Protein 6C3C (pdb70)

Organism: Streptantibioticus cattleyicolor (strain ATCC 35852 / DSM 46488 / JCM 4925 / NBRC 14057 / NRRL 8057) (NCBI:txid1003195)

InterPro domains:
  IPR004839 Aminotransferase, class I/classII, large domain [PF00155] (43-345)
  IPR015421 Pyridoxal phosphate-dependent transferase, major domain [G3DSA:3.40.640.10] (12-252)
  IPR015422 Pyridoxal phosphate-dependent transferase, small domain [G3DSA:3.90.1150.10] (253-366)
  IPR015424 Pyridoxal phosphate-dependent transferase [SSF53383] (86-365)

Radius of gyration: 26.52 Å; Cα contacts (8 Å, |Δi|>4): 1498; chains: 2; bounding box: 81×56×55 Å

Foldseek 3Di:
DFAPQADQFFDADDDPVLVVLVVCLVVLVVVLVPDDQVVLVLLLVVLVCVQLVQVLCVVVVQKDKDLFLVLLLVLVLVVCVVVVWAEAEEFQAQCVSVVSSVVSVHHYHYDYPVCQVDLVNVQVVCVVPPPIQEYEEEACGPPFSAHSLVVPCRSVLSVLVNNLVVVHEYEYECAFLLLQFPPPRRRDHNVVVSCQVSQGWYKYKYWDRSQDNPVSSIMMMIDTHPVCSVVSVVSSVVVDVHRRSSSSSSVSSVSVVCSVVVSCVRLVQLVLLVVLLCVLCPVFQWAWNDHPTSGQKTKTFGRDPDQWQVNLQVLLVVVNYHWAFQLSRRVVDSVVRRGMIMTGRSHHSVSSNVSSVSSSVSRVD/DFFDQADQFFDADDDPVLVVLVVCLVVLVVCLVPDDQVVLVLLLVVLVCVQLVQVVCVVVVLKDKDLFLVLLLVLVLVVCVVVVWAEAEEFQAQCVSVVSSVVSVHHYHYDYPVCLVDLVRVQVSCVVRVPIQEYEYEACGPPFSAHSLVVPCRSVLSVLVNCLVPNHEYEYEDAQLLLQFPPPRRRDHNVVVSCQVSQGWYKYKYWDRSQDNPVSSIMMMIDTHPVCSVVSVVSSCVVDVHRRSSSSSSSSSVSVVCSVVVSCVRLVQLVLLVVLLCVLCVPFQWAWNDHPTSGQKTKTFGNDPDQWLVNLQVLLVVVNYHWAQQLSRRNVGSVVRRGMIMTGRSHHSVSSNVSSVSSSVSRVVD

Sequence (731 aa):
MKYNLADAHTHQRQSASQQSIVSRLPQLWYEAEEGLQATYEKRFTEAFFQLHRQPTALVKNKTMMLSYAASISTMVAGMFLKKERLAVTLIEPCFDNLYDVLANMMDVPLYPIDESVFYDVDRIYPELERRVRTDALFLVDPNNPTGFSLLRHGRKGFEEVVRFCKKDHDKLLLIDFCCFASFTLFEPELARFDMYELLENSGVRYLAIEDTGKTWPVQDAKCALITASDDIWETVYNLHTSVLLNVSPFVLNMLTQYVRDSAADRLASVREVLTRNRECARKTLDGSILEYQEPVVKVSVAWFRVDHPELTATDVHRLLSADGVYVLPGRYFYWSEPSKGDAYVRMMALAREPEMFADAMALTRQVLDRMKYNLADAHTHQRQSASQQSIVSSRLPQLWYEAEEGLQATYEKRFTEAFFQLHRQPTALVKNKTMMLSYAASISTMVAGMFLKKERLAVTLIEPCFDNLYDVLANMMDVPLYPIDESVFYDVDRIYPELERRVRTDALFLVDPNNPTGFSLLRHGRKGFEEVVRFCKDHDKLLLIDFCCFASFTLFEPELARFDMMYELLENSGVRYLAIEDTGKTWPVQDAKCALITASDDIWETVYNLHTTSVLLNVSPFVLNMMLTQYVRDSAADRLASVREVLTRNRECARKTLDGSILEYQEPVVKVSVAWFRVDHPELTATDVHRLLSADGVYVLPGRYFYWSEPSKGDAYVRMMALAREPEMFADAMALTRQVLDRH

Solvent-accessible surface area: 26906 Å² total; per-residue (Å²): 124,77,34,59,0,20,30,6,20,10,93,8,122,18,30,90,57,4,86,54,3,1,69,76,0,16,94,4,0,75,84,4,26,124,33,133,51,66,40,17,54,89,119,0,17,68,10,0,1,120,11,2,100,0,80,28,2,48,126,77,122,21,24,25,19,0,20,4,18,35,0,0,4,0,0,0,0,1,5,0,51,81,81,225,14,21,0,3,0,5,16,5,0,46,27,68,5,66,49,3,0,24,27,13,50,5,67,28,116,63,5,61,7,57,10,5,99,70,27,99,106,0,26,57,28,0,73,66,143,3,174,11,76,0,0,0,5,10,6,0,2,13,1,19,0,14,0,3,10,125,34,38,103,95,0,2,62,24,0,3,109,2,0,94,84,71,123,25,0,0,0,2,6,5,16,7,2,3,7,0,5,64,30,139,90,30,46,11,32,15,1,1,75,20,1,39,119,30,47,2,67,2,1,0,0,1,10,0,1,36,2,0,6,0,16,13,5,20,0,0,0,2,2,4,8,83,104,8,97,116,64,1,95,81,6,7,54,7,0,14,115,16,4,2,14,2,9,0,8,1,0,3,20,1,1,124,24,0,51,91,50,136,2,22,25,4,89,111,31,4,58,141,1,12,72,33,0,104,70,37,3,105,77,16,30,1,71,45,51,154,24,35,0,111,0,0,3,4,13,0,81,10,79,71,130,101,34,45,0,74,34,0,58,126,33,0,24,88,80,12,0,94,1,42,6,0,111,89,4,27,19,50,99,48,85,58,0,50,40,48,0,9,0,0,0,1,4,42,16,121,55,0,42,77,0,0,63,40,0,62,64,15,8,94,166,192,77,25,62,0,19,29,5,20,8,79,9,79,14,30,85,58,4,81,65,8,1,71,91,1,28,88,2,0,74,66,3,33,105,34,134,48,65,39,17,54,62,122,0,17,72,9,0,1,115,10,2,100,0,79,27,2,48,124,76,122,22,23,26,18,0,19,4,20,35,0,0,5,0,0,0,0,1,5,0,43,78,81,212,27,24,0,2,0,6,5,4,0,46,24,71,4,69,47,3,0,25,27,11,62,6,61,26,121,59,5,56,8,54,12,5,100,77,26,97,120,0,29,48,33,0,93,158,98,5,188,17,74,0,0,0,6,10,6,1,2,13,1,19,0,13,0,3,9,119,35,39,104,92,0,4,63,25,0,4,112,2,1,107,85,62,126,29,5,0,1,4,5,5,17,4,2,2,8,0,4,50,30,140,88,30,44,7,31,15,5,1,74,24,4,40,121,24,50,3,87,3,1,1,2,1,9,0,0,32,1,0,5,0,16,11,5,20,0,0,0,1,2,4,8,84,91,6,97,114,64,2,99,81,6,7,55,5,1,14,108,15,5,3,14,1,10,0,7,0,0,4,26,1,1,118,23,0,52,90,51,136,2,22,26,4,86,114,31,3,57,145,1,15,63,33,0,90,141,35,2,111,76,18,28,1,67,46,52,152,24,34,0,110,0,0,3,4,12,0,83,11,78,59,120,133,35,46,0,60,32,0,55,128,33,0,22,88,55,12,0,93,1,39,9,0,90,110,3,20,15,48,81,55,73,100,0,28,41,49,0,8,0,0,0,0,5,55,18,108,53,0,43,81,0,0,66,50,0,60,45,2,10,101,146,102

Nearest PDB structures (foldseek):
  6c3b-assembly1_A  TM=1.002E+00  e=1.508E-70  Streptantibioticus cattleyicolor NRRL 8057 = DSM 46488
  7rgb-assembly2_D  TM=9.546E-01  e=8.356E-31  Pseudoalteromonas luteoviolacea
  7rgb-assembly2_C  TM=9.520E-01  e=1.370E-30  Pseudoalteromonas luteoviolacea
  6f93-assembly1_A  TM=6.368E-01  e=1.838E-08  Helicobacter pylori 26695
  4j5u-assembly1_B  TM=6.451E-01  e=2.433E-07  Rickettsia rickettsii str. 'Sheila Smith'

B-factor: mean 18.33, std 9.1, range [6.4, 65.45]

Secondary structure (DSSP, 8-state):
--EE-SS-S------HHHHHHHHTHHHHHHHHHHS-HHHHHHHHHHHHHHHTT-HHHHHH---EEES-HHHHHHHHHHHHHHTT--EEEEES--HHHHHHHHHTT--EEEEEGGGGSSGGGHHHHHHHH--SSEEEEESS-TTT---GGGGTTHHHHHHHHHHHHTT-EEEEE-TTGGGGTT-TTT----HHHHHHHHT-EEEEEEESTTTS-STT---EEEEE-TTTHHHHHHHHHHH-S---HHHHHHHHHHHHHHHHTTTHHHHHHHHHHHHHHHHHHTTSSEEE---SS--SEEEEEE--SS--HHHHHHHHHHTTEE-EEGGGT-TT-GGGGGGEEEEE--S-HHHHHHHHHHHHHHHT-/--EE-SS-S------HHHHHHHHTHHHHHHHHHHS-HHHHHHHHHHHHHHHTT-HHHHHH---EEES-HHHHHHHHHHHHHHHT--EEEEES--HHHHHHHHHTT--EEEEEGGGGSSGGGHHHHHHHH--SSEEEEESS-TTT---GGGGTTHHHHHHHHHHHHTT-EEEEE-TTGGGGTT-TTT----HHHHHHHHT--EEEEEESTTTS-STT---EEEEE-TTTHHHHHHHHHHH-S---HHHHHHHHHHHHHHHHTTTHHHHHHHHHHHHHHHHHHTTSSEEE---SS--SEEEEEE--SS--HHHHHHHHHHTTEE-EEGGGT-TT-GGGGGGEEEEE--S-HHHHHHHHHHHHHHHTT-

Structure (mmCIF, N/CA/C/O backbone):
data_6C3C
#
_entry.id   6C3C
#
_cell.length_a   79.150
_cell.length_b   112.610
_cell.length_c   101.610
_cell.angle_alpha   90.000
_cell.angle_beta   95.980
_cell.angle_gamma   90.000
#
_symmetry.space_group_name_H-M   'C 1 2 1'
#
loop_
_entity.id
_entity.type
_entity.pdbx_description
1 polym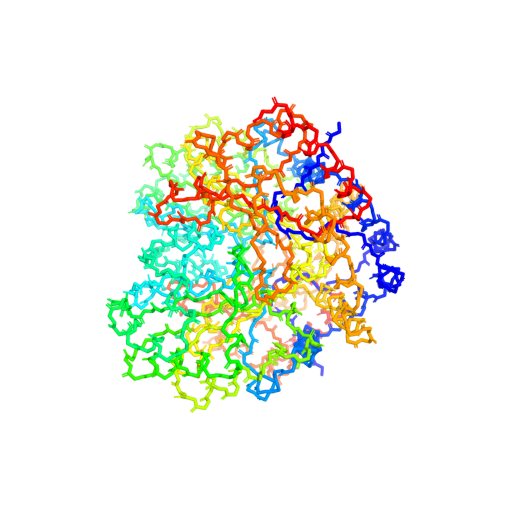er 'Uncharacterized protein'
2 non-polymer 1,2-ETHANEDIOL
3 non-polymer DI(HYDROXYETHYL)ETHER
4 non-polymer '(2E)-5-carbamimidamido-2-{[(Z)-{3-hydroxy-2-methyl-5-[(phosphonooxy)methyl]pyridin-4(1H)-ylidene}methyl]imino}pentanoic acid'
5 water water
#
loop_
_atom_site.group_PDB
_atom_site.id
_atom_site.type_symbol
_atom_site.label_atom_id
_atom_site.label_alt_id
_atom_site.label_comp_id
_atom_site.label_asym_id
_atom_site.label_entity_id
_a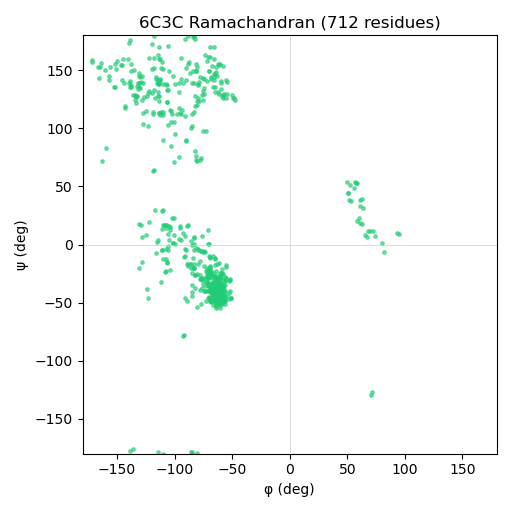tom_site.label_seq_id
_atom_site.pdbx_PDB_ins_code
_atom_site.Cartn_x
_atom_site.Cartn_y
_atom_site.Cartn_z
_atom_site.occupancy
_atom_site.B_iso_or_equiv
_atom_site.auth_seq_id
_atom_site.auth_comp_id
_atom_site.auth_asym_id
_atom_site.auth_atom_id
_atom_site.pdbx_PDB_model_num
ATOM 1 N N . MET A 1 46 ? -18.911 28.157 1.080 1.00 50.71 26 MET A N 1
ATOM 2 C CA . MET A 1 46 ? -18.571 29.500 1.537 1.00 47.60 26 MET A CA 1
ATOM 3 C C . MET A 1 46 ? -19.275 29.816 2.853 1.00 48.62 26 MET A C 1
ATOM 4 O O . MET A 1 46 ? -20.479 29.591 2.992 1.00 46.02 26 MET A O 1
ATOM 6 N N . LYS A 1 47 ? -18.519 30.327 3.820 1.00 43.41 27 LYS A N 1
ATOM 7 C CA . LYS A 1 47 ? -19.059 30.691 5.120 1.00 35.01 27 LYS A CA 1
ATOM 8 C C . LYS A 1 47 ? -19.182 32.205 5.231 1.00 31.58 27 LYS A C 1
ATOM 9 O O . LYS A 1 47 ? -18.406 32.959 4.637 1.00 33.21 27 LYS A O 1
ATOM 11 N N . TYR A 1 48 ? -20.176 32.646 5.996 1.00 30.42 28 TYR A N 1
ATOM 12 C CA . TYR A 1 48 ? -20.451 34.069 6.178 1.00 25.70 28 TYR A CA 1
ATOM 13 C C . TYR A 1 48 ? -20.498 34.343 7.676 1.00 18.29 28 TYR A C 1
ATOM 14 O O . TYR A 1 48 ? -21.478 33.997 8.343 1.00 24.13 28 TYR A O 1
ATOM 23 N N . ASN A 1 49 ? -19.429 34.941 8.201 1.00 24.05 29 ASN A N 1
ATOM 24 C CA . ASN A 1 49 ? -19.336 35.267 9.622 1.00 19.35 29 ASN A CA 1
ATOM 25 C C . ASN A 1 49 ? -19.998 36.626 9.829 1.00 16.72 29 ASN A C 1
ATOM 26 O O . ASN A 1 49 ? -19.418 37.667 9.527 1.00 19.10 29 ASN A O 1
ATOM 31 N N . LEU A 1 50 ? -21.240 36.607 10.304 1.00 15.93 30 LEU A N 1
ATOM 32 C CA . LEU A 1 50 ? -21.928 37.811 10.751 1.00 18.96 30 LEU A CA 1
ATOM 33 C C . LEU A 1 50 ? -22.095 37.806 12.263 1.00 19.80 30 LEU A C 1
ATOM 34 O O . LEU A 1 50 ? -23.056 38.369 12.791 1.00 17.33 30 LEU A O 1
ATOM 39 N N . ALA A 1 51 ? -21.166 37.160 12.964 1.00 16.79 31 ALA A N 1
ATOM 40 C CA . ALA A 1 51 ? -21.290 36.954 14.398 1.00 15.95 31 ALA A CA 1
ATOM 41 C C . ALA A 1 51 ? -20.597 38.070 15.169 1.00 17.72 31 ALA A C 1
ATOM 42 O O . ALA A 1 51 ? -21.263 38.985 15.660 1.00 16.81 31 ALA A O 1
ATOM 44 N N . ASP A 1 52 ? -19.274 38.027 15.278 1.00 17.85 32 ASP A N 1
ATOM 45 C CA . ASP A 1 52 ? -18.598 39.025 16.097 1.00 17.17 32 ASP A CA 1
ATOM 46 C C . ASP A 1 52 ? -18.648 40.400 15.439 1.00 15.92 32 ASP A C 1
ATOM 47 O O . ASP A 1 52 ? -18.673 40.537 14.212 1.00 17.05 32 ASP A O 1
ATOM 52 N N . ALA A 1 53 ? -18.669 41.433 16.274 1.00 14.98 33 ALA A N 1
ATOM 53 C CA . ALA A 1 53 ? -18.825 42.793 15.788 1.00 13.75 33 ALA A CA 1
ATOM 54 C C . ALA A 1 53 ? -17.521 43.425 15.325 1.00 15.95 33 ALA A C 1
ATOM 55 O O . ALA A 1 53 ? -17.516 44.615 14.987 1.00 16.28 33 ALA A O 1
ATOM 57 N N . HIS A 1 54 ? -16.423 42.676 15.300 1.00 15.84 34 HIS A N 1
ATOM 58 C CA . HIS A 1 54 ? -15.147 43.255 14.917 1.00 18.05 34 HIS A CA 1
ATOM 59 C C . HIS A 1 54 ? -15.210 43.768 13.482 1.00 15.24 34 HIS A C 1
ATOM 60 O O . HIS A 1 54 ? -16.003 43.302 12.661 1.00 15.91 34 HIS A O 1
ATOM 67 N N . THR A 1 55 ? -14.355 44.736 13.181 1.00 14.24 35 THR A N 1
ATOM 68 C CA . THR A 1 55 ? -14.341 45.332 11.854 1.00 14.59 35 THR A CA 1
ATOM 69 C C . THR A 1 55 ? -13.608 44.411 10.883 1.00 16.98 35 THR A C 1
ATOM 70 O O . THR A 1 55 ? -12.443 44.061 11.104 1.00 17.58 35 THR A O 1
ATOM 74 N N . HIS A 1 56 ? -14.289 44.033 9.798 1.00 15.44 36 HIS A N 1
ATOM 75 C CA . HIS A 1 56 ? -13.690 43.205 8.761 1.00 13.50 36 HIS A CA 1
ATOM 76 C C . HIS A 1 56 ? -13.860 43.789 7.366 1.00 17.90 36 HIS A C 1
ATOM 77 O O . HIS A 1 56 ? -13.502 43.124 6.385 1.00 18.65 36 HIS A O 1
ATOM 84 N N . GLN A 1 57 ? -14.395 44.999 7.248 1.00 17.53 37 GLN A N 1
ATOM 85 C CA . GLN A 1 57 ? -14.430 45.677 5.959 1.00 16.28 37 GLN A CA 1
ATOM 86 C C . GLN A 1 57 ? -13.018 46.084 5.537 1.00 18.23 37 GLN A C 1
ATOM 87 O O . GLN A 1 57 ? -12.088 46.130 6.347 1.00 18.06 37 GLN A O 1
ATOM 93 N N . ARG A 1 58 ? -12.854 46.357 4.243 1.00 16.44 38 ARG A N 1
ATOM 94 C CA . ARG A 1 58 ? -11.556 46.748 3.713 1.00 17.45 38 ARG A CA 1
ATOM 95 C C . ARG A 1 58 ? -11.301 48.236 3.942 1.00 16.17 38 ARG A C 1
ATOM 96 O O . ARG A 1 58 ? -12.144 48.970 4.464 1.00 17.11 38 ARG A O 1
ATOM 104 N N . GLN A 1 59 ? -10.112 48.680 3.550 1.00 14.42 39 GLN A N 1
ATOM 105 C CA . GLN A 1 59 ? -9.711 50.069 3.696 1.00 13.79 39 GLN A CA 1
ATOM 106 C C . GLN A 1 59 ? -10.334 50.944 2.619 1.00 15.60 39 GLN A C 1
ATOM 107 O O . GLN A 1 59 ? -10.483 50.526 1.468 1.00 17.68 39 GLN A O 1
ATOM 113 N N . SER A 1 60 ? -10.688 52.168 3.001 1.00 14.83 40 SER A N 1
ATOM 114 C CA . SER A 1 60 ? -11.016 53.204 2.034 1.00 16.42 40 SER A CA 1
ATOM 115 C C . SER A 1 60 ? -9.753 53.622 1.279 1.00 16.55 40 SER A C 1
ATOM 116 O O . SER A 1 60 ? -8.635 53.257 1.647 1.00 16.13 40 SER A O 1
ATOM 119 N N . ALA A 1 61 ? -9.931 54.416 0.213 1.00 16.61 41 ALA A N 1
ATOM 120 C CA . ALA A 1 61 ? -8.780 54.886 -0.560 1.00 16.85 41 ALA A CA 1
ATOM 121 C C . ALA A 1 61 ? -7.804 55.673 0.308 1.00 19.06 41 ALA A C 1
ATOM 122 O O . ALA A 1 61 ? -6.585 55.459 0.245 1.00 16.12 41 ALA A O 1
ATOM 124 N N . SER A 1 62 ? -8.317 56.590 1.140 1.00 15.42 42 SER A N 1
ATOM 125 C CA . SER A 1 62 ? -7.405 57.350 1.983 1.00 16.49 42 SER A CA 1
ATOM 126 C C . SER A 1 62 ? -6.829 56.477 3.089 1.00 14.64 42 SER A C 1
ATOM 127 O O . SER A 1 62 ? -5.698 56.706 3.522 1.00 15.82 42 SER A O 1
ATOM 130 N N . GLN A 1 63 ? -7.557 55.444 3.521 1.00 14.65 43 GLN A N 1
ATOM 131 C CA . GLN A 1 63 ? -6.981 54.543 4.517 1.00 12.67 43 GLN A CA 1
ATOM 132 C C . GLN A 1 63 ? -5.875 53.684 3.915 1.00 12.83 43 GLN A C 1
ATOM 133 O O . GLN A 1 63 ? -4.899 53.356 4.601 1.00 14.98 43 GLN A O 1
ATOM 139 N N . GLN A 1 64 ? -6.003 53.312 2.637 1.00 13.59 44 GLN A N 1
ATOM 140 C CA . GLN A 1 64 ? -4.901 52.620 1.968 1.00 14.51 44 GLN A CA 1
ATOM 141 C C . GLN A 1 64 ? -3.644 53.487 1.934 1.00 12.30 44 GLN A C 1
ATOM 142 O O . GLN A 1 64 ? -2.518 52.960 1.920 1.00 13.00 44 GLN A O 1
ATOM 148 N N . SER A 1 65 ? -3.806 54.812 1.960 1.00 13.77 45 SER A N 1
ATOM 149 C CA . SER A 1 65 ? -2.648 55.687 2.084 1.00 14.07 45 SER A CA 1
ATOM 150 C C . SER A 1 65 ? -1.992 55.558 3.457 1.00 15.96 45 SER A C 1
ATOM 151 O O . SER A 1 65 ? -0.762 55.632 3.569 1.00 15.80 45 SER A O 1
ATOM 154 N N . ILE A 1 66 ? -2.790 55.388 4.517 1.00 12.78 46 ILE A N 1
ATOM 155 C CA . ILE A 1 66 ? -2.210 55.129 5.832 1.00 14.03 46 ILE A CA 1
ATOM 156 C C . ILE A 1 66 ? -1.400 53.843 5.803 1.00 12.25 46 ILE A C 1
ATOM 157 O O . ILE A 1 66 ? -0.257 53.799 6.275 1.00 13.99 46 ILE A O 1
ATOM 162 N N . VAL A 1 67 ? -1.991 52.777 5.254 1.00 12.80 47 VAL A N 1
ATOM 163 C CA . VAL A 1 67 ? -1.300 51.493 5.163 1.00 13.96 47 VAL A CA 1
ATOM 164 C C . VAL A 1 67 ? 0.039 51.668 4.462 1.00 15.18 47 VAL A C 1
ATOM 165 O O . VAL A 1 67 ? 1.072 51.155 4.916 1.00 13.29 47 VAL A O 1
ATOM 169 N N . SER A 1 68 ? 0.052 52.435 3.367 1.00 13.54 48 SER A N 1
ATOM 170 C CA . SER A 1 68 ? 1.295 52.644 2.629 1.00 14.58 48 SER A CA 1
ATOM 171 C C . SER A 1 68 ? 2.389 53.310 3.451 1.00 15.05 48 SER A C 1
ATOM 172 O O . SER A 1 68 ? 3.567 53.147 3.121 1.00 16.84 48 SER A O 1
ATOM 175 N N . ARG A 1 69 ? 2.058 54.065 4.503 1.00 14.09 49 ARG A N 1
ATOM 176 C CA . ARG A 1 69 ? 3.116 54.710 5.266 1.00 14.82 49 ARG A CA 1
ATOM 177 C C . ARG A 1 69 ? 3.373 54.023 6.603 1.00 11.10 49 ARG A C 1
ATOM 178 O O . ARG A 1 69 ? 4.058 54.589 7.456 1.00 13.47 49 ARG A O 1
ATOM 186 N N . LEU A 1 70 ? 2.880 52.802 6.772 1.00 12.24 50 LEU A N 1
ATOM 187 C CA . LEU A 1 70 ? 3.204 52.037 7.976 1.00 12.59 50 LEU A CA 1
ATOM 188 C C . LEU A 1 70 ? 4.703 51.960 8.255 1.00 12.73 50 LEU A C 1
ATOM 189 O O . LEU A 1 70 ? 5.084 52.088 9.428 1.00 14.44 50 LEU A O 1
ATOM 194 N N . PRO A 1 71 ? 5.595 51.786 7.266 1.00 12.07 51 PRO A N 1
ATOM 195 C CA . PRO A 1 71 ? 7.031 51.808 7.594 1.00 12.17 51 PRO A CA 1
ATOM 196 C C . PRO A 1 71 ? 7.492 53.110 8.211 1.00 12.51 51 PRO A C 1
ATOM 197 O O . PRO A 1 71 ? 8.257 53.084 9.183 1.00 14.43 51 PRO A O 1
ATOM 201 N N . GLN A 1 72 ? 7.057 54.260 7.674 1.00 12.80 52 GLN A N 1
ATOM 202 C CA . GLN A 1 72 ? 7.414 55.546 8.266 1.00 15.20 52 GLN A CA 1
ATOM 203 C C . GLN A 1 72 ? 6.775 55.718 9.635 1.00 10.95 52 GLN A C 1
ATOM 204 O O . GLN A 1 72 ? 7.393 56.284 10.542 1.00 16.19 52 GLN A O 1
ATOM 210 N N . LEU A 1 73 ? 5.536 55.246 9.801 1.00 12.38 53 LEU A N 1
ATOM 211 C CA . LEU A 1 73 ? 4.894 55.331 11.109 1.00 13.09 53 LEU A CA 1
ATOM 212 C C . LEU A 1 73 ? 5.677 54.529 12.145 1.00 12.77 53 LEU A C 1
ATOM 213 O O . LEU A 1 73 ? 5.797 54.945 13.306 1.00 13.27 53 LEU A O 1
ATOM 218 N N . TRP A 1 74 ? 6.243 53.397 11.721 1.00 11.86 54 TRP A N 1
ATOM 219 C CA . TRP A 1 74 ? 7.106 52.596 12.582 1.00 11.47 54 TRP A CA 1
ATOM 220 C C . TRP A 1 74 ? 8.368 53.358 12.962 1.00 13.60 54 TRP A C 1
ATOM 221 O O . TRP A 1 74 ? 8.700 53.499 14.145 1.00 13.31 54 TRP A O 1
ATOM 232 N N . TYR A 1 75 ? 9.102 53.849 11.961 1.00 11.70 55 TYR A N 1
ATOM 233 C CA . TYR A 1 75 ? 10.378 54.481 12.260 1.00 13.31 55 TYR A CA 1
ATOM 234 C C . TYR A 1 75 ? 10.195 55.780 13.031 1.00 13.85 55 TYR A C 1
ATOM 235 O O . TYR A 1 75 ? 11.036 56.120 13.872 1.00 15.71 55 TYR A O 1
ATOM 244 N N . GLU A 1 76 ? 9.099 56.508 12.775 1.00 14.59 56 GLU A N 1
ATOM 245 C CA . GLU A 1 76 ? 8.787 57.706 13.554 1.00 14.96 56 GLU A CA 1
ATOM 246 C C . GLU A 1 76 ? 8.618 57.374 15.029 1.00 12.58 56 GLU A C 1
ATOM 247 O O . GLU A 1 76 ? 9.166 58.061 15.898 1.00 16.45 56 GLU A O 1
ATOM 253 N N . ALA A 1 77 ? 7.831 56.331 15.324 1.00 14.98 57 ALA A N 1
ATOM 254 C CA . ALA A 1 77 ? 7.590 55.941 16.707 1.00 13.69 57 ALA A CA 1
ATOM 255 C C . ALA A 1 77 ? 8.869 55.473 17.383 1.00 13.52 57 ALA A C 1
ATOM 256 O O . ALA A 1 77 ? 9.027 55.642 18.595 1.00 14.58 57 ALA A O 1
ATOM 258 N N . GLU A 1 78 ? 9.799 54.904 16.614 1.00 12.12 58 GLU A N 1
ATOM 259 C CA . GLU A 1 78 ? 11.088 54.496 17.165 1.00 16.84 58 GLU A CA 1
ATOM 260 C C . GLU A 1 78 ? 11.901 55.691 17.633 1.00 17.87 58 GLU A C 1
ATOM 261 O O . GLU A 1 78 ? 12.551 55.639 18.684 1.00 20.15 58 GLU A O 1
ATOM 267 N N . GLU A 1 79 ? 11.919 56.760 16.837 1.00 17.98 59 GLU A N 1
ATOM 268 C CA . GLU A 1 79 ? 12.750 57.917 17.142 1.00 21.92 59 GLU A CA 1
ATOM 269 C C . GLU A 1 79 ? 12.107 58.853 18.154 1.00 22.32 59 GLU A C 1
ATOM 270 O O . GLU A 1 79 ? 12.820 59.575 18.857 1.00 29.48 59 GLU A O 1
ATOM 276 N N . GLY A 1 80 ? 10.775 58.876 18.237 1.00 18.16 60 GLY A N 1
ATOM 277 C CA . GLY A 1 80 ? 10.084 59.818 19.090 1.00 20.09 60 GLY A CA 1
ATOM 278 C C . GLY A 1 80 ? 9.842 59.271 20.486 1.00 18.41 60 GLY A C 1
ATOM 279 O O . GLY A 1 80 ? 10.165 58.127 20.807 1.00 20.60 60 GLY A O 1
ATOM 280 N N . LEU A 1 81 ? 9.260 60.126 21.324 1.00 20.60 61 LEU A N 1
ATOM 281 C CA . LEU A 1 81 ? 8.999 59.789 22.719 1.00 17.84 61 LEU A CA 1
ATOM 282 C C . LEU A 1 81 ? 7.624 59.154 22.867 1.00 15.26 61 LEU A C 1
ATOM 283 O O . LEU A 1 81 ? 6.661 59.566 22.215 1.00 16.90 61 LEU A O 1
ATOM 288 N N . GLN A 1 82 ? 7.546 58.151 23.744 1.00 13.69 62 GLN A N 1
ATOM 289 C CA . GLN A 1 82 ? 6.274 57.493 24.019 1.00 13.70 62 GLN A CA 1
ATOM 290 C C . GLN A 1 82 ? 5.197 58.512 24.358 1.00 14.38 62 GLN A C 1
ATOM 291 O O . GLN A 1 82 ? 4.074 58.448 23.843 1.00 12.40 62 GLN A O 1
ATOM 297 N N . ALA A 1 83 ? 5.531 59.466 25.225 1.00 13.10 63 ALA A N 1
ATOM 298 C CA . ALA A 1 83 ? 4.534 60.428 25.680 1.00 12.40 63 ALA A CA 1
ATOM 299 C C . ALA A 1 83 ? 4.000 61.268 24.529 1.00 14.67 63 ALA A C 1
ATOM 300 O O . ALA A 1 83 ? 2.824 61.650 24.536 1.00 15.36 63 ALA A O 1
ATOM 302 N N . THR A 1 84 ? 4.850 61.566 23.541 1.00 15.35 64 THR A N 1
ATOM 303 C CA . THR A 1 84 ? 4.413 62.316 22.366 1.00 14.53 64 THR A CA 1
ATOM 304 C C . THR A 1 84 ? 3.284 61.599 21.638 1.00 13.65 64 THR A C 1
ATOM 305 O O . THR A 1 84 ? 2.271 62.211 21.277 1.00 14.83 64 THR A O 1
ATOM 309 N N . TYR A 1 85 ? 3.444 60.297 21.408 1.00 12.29 65 TYR A N 1
ATOM 310 C CA . TYR A 1 85 ? 2.421 59.555 20.684 1.00 11.15 65 TYR A CA 1
ATOM 311 C C . TYR A 1 85 ? 1.175 59.354 21.531 1.00 11.66 65 TYR A C 1
ATOM 312 O O . TYR A 1 85 ? 0.065 59.334 20.990 1.00 12.87 65 TYR A O 1
ATOM 321 N N . GLU A 1 86 ? 1.328 59.227 22.852 1.00 11.01 66 GLU A N 1
ATOM 322 C CA . GLU A 1 86 ? 0.148 59.169 23.709 1.00 11.16 66 GLU A CA 1
ATOM 323 C C . GLU A 1 86 ? -0.640 60.467 23.618 1.00 11.85 66 GLU A C 1
ATOM 324 O O . GLU A 1 86 ? -1.869 60.455 23.472 1.00 12.66 66 GLU A O 1
ATOM 330 N N . LYS A 1 87 ? 0.063 61.598 23.690 1.00 11.82 67 LYS A N 1
ATOM 331 C CA . LYS A 1 87 ? -0.590 62.901 23.651 1.00 13.10 67 LYS A CA 1
ATOM 332 C C . LYS A 1 87 ? -1.259 63.143 22.303 1.00 13.10 67 LYS A C 1
ATOM 333 O O . LYS A 1 87 ? -2.424 63.557 22.242 1.00 13.75 67 LYS A O 1
ATOM 337 N N . ARG A 1 88 ? -0.539 62.890 21.211 1.00 13.27 68 ARG A N 1
ATOM 338 C CA . ARG A 1 88 ? -1.119 63.138 19.897 1.00 11.94 68 ARG A CA 1
ATOM 339 C C . ARG A 1 88 ? -2.343 62.268 19.656 1.00 11.32 68 ARG A C 1
ATOM 340 O O . ARG A 1 88 ? -3.312 62.714 19.030 1.00 13.59 68 ARG A O 1
ATOM 348 N N . PHE A 1 89 ? -2.313 61.009 20.117 1.00 11.09 69 PHE A N 1
ATOM 349 C CA . PHE A 1 89 ? -3.467 60.142 19.918 1.00 11.69 69 PHE A CA 1
ATOM 350 C C . PHE A 1 89 ? -4.652 60.625 20.749 1.00 11.14 69 PHE A C 1
ATOM 351 O O . PHE A 1 89 ? -5.786 60.709 20.255 1.00 10.42 69 PHE A O 1
ATOM 359 N N . THR A 1 90 ? -4.405 60.896 22.032 1.00 11.74 70 THR A N 1
ATOM 360 C CA . THR A 1 90 ? -5.477 61.307 22.929 1.00 12.06 70 THR A CA 1
ATOM 361 C C . THR A 1 90 ? -6.111 62.609 22.458 1.00 10.44 70 THR A C 1
ATOM 362 O O . THR A 1 90 ? -7.343 62.748 22.466 1.00 10.09 70 THR A O 1
ATOM 366 N N . GLU A 1 91 ? -5.280 63.552 22.003 1.00 12.34 71 GLU A N 1
ATOM 367 C CA . GLU A 1 91 ? -5.779 64.814 21.459 1.00 13.29 71 GLU A CA 1
ATOM 368 C C . GLU A 1 91 ? -6.628 64.584 20.216 1.00 10.29 71 GLU A C 1
ATOM 369 O O . GLU A 1 91 ? -7.738 65.118 20.103 1.00 13.04 71 GLU A O 1
ATOM 375 N N . ALA A 1 92 ? -6.132 63.776 19.271 1.00 10.56 72 ALA A N 1
ATOM 376 C CA . ALA A 1 92 ? -6.900 63.530 18.054 1.00 11.30 72 ALA A CA 1
ATOM 377 C C . ALA A 1 92 ? -8.225 62.862 18.375 1.00 10.81 72 ALA A C 1
ATOM 378 O O . ALA A 1 92 ? -9.272 63.243 17.844 1.00 12.32 72 ALA A O 1
ATOM 380 N N . PHE A 1 93 ? -8.195 61.868 19.264 1.00 10.09 73 PHE A N 1
ATOM 381 C CA . PHE A 1 93 ? -9.396 61.122 19.606 1.00 10.90 73 PHE A CA 1
ATOM 382 C C . PHE A 1 93 ? -10.460 62.024 20.215 1.00 10.55 73 PHE A C 1
ATOM 383 O O . PHE A 1 93 ? -11.627 61.990 19.803 1.00 11.02 73 PHE A O 1
ATOM 391 N N . PHE A 1 94 ? -10.087 62.803 21.228 1.00 9.65 74 PHE A N 1
ATOM 392 C CA . PHE A 1 94 ? -11.105 63.594 21.906 1.00 9.81 74 PHE A CA 1
ATOM 393 C C . PHE A 1 94 ? -11.461 64.862 21.137 1.00 12.58 74 PHE A C 1
ATOM 394 O O . PHE A 1 94 ? -12.518 65.451 21.399 1.00 13.02 74 PHE A O 1
ATOM 402 N N . GLN A 1 95 ? -10.629 65.284 20.184 1.00 12.32 75 GLN A N 1
ATOM 403 C CA . GLN A 1 95 ? -11.051 66.321 19.247 1.00 13.44 75 GLN A CA 1
ATOM 404 C C . GLN A 1 95 ? -12.125 65.793 18.305 1.00 14.25 75 GLN A C 1
ATOM 405 O O . GLN A 1 95 ? -13.158 66.439 18.107 1.00 14.14 75 GLN A O 1
ATOM 411 N N . LEU A 1 96 ? -11.923 64.592 17.750 1.00 10.21 76 LEU A N 1
ATOM 412 C CA . LEU A 1 96 ? -12.931 64.005 16.874 1.00 10.11 76 LEU A CA 1
ATOM 413 C C . LEU A 1 96 ? -14.244 63.786 17.618 1.00 12.61 76 LEU A C 1
ATOM 414 O O . LEU A 1 96 ? -15.329 64.091 17.099 1.00 12.69 76 LEU A O 1
ATOM 419 N N . HIS A 1 97 ? -14.168 63.255 18.838 1.00 11.14 77 HIS A N 1
ATOM 420 C CA . HIS A 1 97 ? -15.357 62.961 19.625 1.00 12.11 77 HIS A CA 1
ATOM 421 C C . HIS A 1 97 ? -15.943 64.187 20.313 1.00 10.97 77 HIS A C 1
ATOM 422 O O . HIS A 1 97 ? -17.013 64.071 20.926 1.00 13.53 77 HIS A O 1
ATOM 429 N N . ARG A 1 98 ? -15.277 65.340 20.199 1.00 11.72 78 ARG A N 1
ATOM 430 C CA . ARG A 1 98 ? -15.739 66.613 20.759 1.00 12.11 78 ARG A CA 1
ATOM 431 C C . ARG A 1 98 ? -15.941 66.522 22.273 1.00 13.25 78 ARG A C 1
ATOM 432 O O . ARG A 1 98 ? -16.985 66.902 22.815 1.00 11.42 78 ARG A O 1
ATOM 436 N N . GLN A 1 99 ? -14.897 66.057 22.965 1.00 11.89 79 GLN A N 1
ATOM 437 C CA . GLN A 1 99 ? -14.869 65.959 24.425 1.00 10.22 79 GLN A CA 1
ATOM 438 C C . GLN A 1 99 ? -13.760 66.841 24.992 1.00 11.04 79 GLN A C 1
ATOM 439 O O . GLN A 1 99 ? -12.798 66.342 25.582 1.00 11.70 79 GLN A O 1
ATOM 445 N N . PRO A 1 100 ? -13.845 68.167 24.820 1.00 11.81 80 PRO A N 1
ATOM 446 C CA . PRO A 1 100 ? -12.694 68.999 25.207 1.00 10.45 80 PRO A CA 1
ATOM 447 C C . PRO A 1 100 ? -12.361 68.945 26.692 1.00 11.39 80 PRO A C 1
ATOM 448 O O . PRO A 1 100 ? -11.190 69.109 27.052 1.00 14.16 80 PRO A O 1
ATOM 452 N N . THR A 1 101 ? -13.343 68.710 27.568 1.00 11.23 81 THR A N 1
ATOM 453 C CA . THR A 1 101 ? -13.049 68.609 28.994 1.00 12.60 81 THR A CA 1
ATOM 454 C C . THR A 1 101 ? -12.066 67.481 29.297 1.00 10.56 81 THR A C 1
ATOM 455 O O . THR A 1 101 ? -11.237 67.605 30.208 1.00 12.36 81 THR A O 1
ATOM 459 N N . ALA A 1 102 ? -12.140 66.377 28.548 1.00 11.05 82 ALA A N 1
ATOM 460 C CA . ALA A 1 102 ? -11.202 65.291 28.790 1.00 11.46 82 ALA A CA 1
ATOM 461 C C . ALA A 1 102 ? -9.775 65.729 28.509 1.00 11.77 82 ALA A C 1
ATOM 462 O O . ALA A 1 102 ? -8.847 65.285 29.196 1.00 12.17 82 ALA A O 1
ATOM 464 N N . LEU A 1 103 ? -9.582 66.630 27.536 1.00 11.04 83 LEU A N 1
ATOM 465 C CA . LEU A 1 103 ? -8.238 67.102 27.226 1.00 13.05 83 LEU A CA 1
ATOM 466 C C . LEU A 1 103 ? -7.747 68.130 28.240 1.00 12.57 83 LEU A C 1
ATOM 467 O O . LEU A 1 103 ? -6.545 68.191 28.510 1.00 15.92 83 LEU A O 1
ATOM 472 N N . VAL A 1 104 ? -8.649 68.904 28.852 1.00 13.42 84 VAL A N 1
ATOM 473 C CA . VAL A 1 104 ? -8.225 69.825 29.903 1.00 13.24 84 VAL A CA 1
ATOM 474 C C . VAL A 1 104 ? -7.768 69.045 31.134 1.00 12.49 84 VAL A C 1
ATOM 475 O O . VAL A 1 104 ? -6.707 69.322 31.708 1.00 14.55 84 VAL A O 1
ATOM 479 N N . LYS A 1 105 ? -8.556 68.044 31.549 1.00 13.82 85 LYS A N 1
ATOM 480 C CA . LYS A 1 105 ? -8.199 67.260 32.730 1.00 13.62 85 LYS A CA 1
ATOM 481 C C . LYS A 1 105 ? -6.933 66.436 32.495 1.00 12.04 85 LYS A C 1
ATOM 482 O O . LYS A 1 105 ? -6.125 66.265 33.416 1.00 14.59 85 LYS A O 1
ATOM 488 N N . ASN A 1 106 ? -6.749 65.931 31.271 1.00 11.98 86 ASN A N 1
ATOM 489 C CA . ASN A 1 106 ? -5.531 65.233 30.841 1.00 13.28 86 ASN A CA 1
ATOM 490 C C . ASN A 1 106 ? -5.129 64.142 31.830 1.00 16.11 86 ASN A C 1
ATOM 491 O O . ASN A 1 106 ? -3.994 64.088 32.308 1.00 14.81 86 ASN A O 1
ATOM 496 N N . LYS A 1 107 ? -6.078 63.247 32.120 1.00 11.92 87 LYS A N 1
ATOM 497 C CA . LYS A 1 107 ? -5.875 62.178 33.094 1.00 11.05 87 LYS A CA 1
ATOM 498 C C . LYS A 1 107 ? -6.298 60.819 32.538 1.00 11.32 87 LYS A C 1
ATOM 499 O O . LYS A 1 107 ? -6.482 59.870 33.306 1.00 11.11 87 LYS A O 1
ATOM 505 N N . THR A 1 108 ? -6.424 60.709 31.221 1.00 9.82 88 THR A N 1
ATOM 506 C CA . THR A 1 108 ? -6.917 59.497 30.569 1.00 9.48 88 THR A CA 1
ATOM 507 C C . THR A 1 108 ? -5.777 58.504 30.362 1.00 11.81 88 THR A C 1
ATOM 508 O O . THR A 1 108 ? -4.669 58.890 29.992 1.00 14.08 88 THR A O 1
ATOM 512 N N . MET A 1 109 ? -6.046 57.220 30.599 1.00 9.33 89 MET A N 1
ATOM 513 C CA A MET A 1 109 ? -5.013 56.209 30.447 0.54 10.44 89 MET A CA 1
ATOM 514 C CA B MET A 1 109 ? -5.040 56.169 30.493 0.46 10.44 89 MET A CA 1
ATOM 515 C C . MET A 1 109 ? -5.371 55.236 29.335 1.00 9.13 89 MET A C 1
ATOM 516 O O . MET A 1 109 ? -6.541 54.940 29.087 1.00 9.59 89 MET A O 1
ATOM 525 N N . LEU A 1 110 ? -4.332 54.760 28.649 1.00 8.65 90 LEU A N 1
ATOM 526 C CA . LEU A 1 110 ? -4.472 53.979 27.426 1.00 9.00 90 LEU A CA 1
ATOM 527 C C . LEU A 1 110 ? -4.131 52.511 27.658 1.00 8.97 90 LEU A C 1
ATOM 528 O O . LEU A 1 110 ? -3.131 52.195 28.316 1.00 8.82 90 LEU A O 1
ATOM 533 N N . SER A 1 111 ? -4.931 51.616 27.064 1.00 8.51 91 SER A N 1
ATOM 534 C CA . SER A 1 111 ? -4.669 50.172 27.166 1.00 6.40 91 SER A CA 1
ATOM 535 C C . SER A 1 111 ? -4.903 49.478 25.829 1.00 8.25 91 SER A C 1
ATOM 536 O O . SER A 1 111 ? -5.355 50.083 24.845 1.00 9.57 91 SER A O 1
ATOM 539 N N . TYR A 1 112 ? -4.599 48.170 25.812 1.00 8.85 92 TYR A N 1
ATOM 540 C CA . TYR A 1 112 ? -4.636 47.396 24.574 1.00 8.34 92 TYR A CA 1
ATOM 541 C C . TYR A 1 112 ? -6.036 47.266 24.004 1.00 8.27 92 TYR A C 1
ATOM 542 O O . TYR A 1 112 ? -6.190 47.067 22.794 1.00 10.69 92 TYR A O 1
ATOM 551 N N . ALA A 1 113 ? -7.062 47.325 24.847 1.00 7.92 93 ALA A N 1
ATOM 552 C CA . ALA A 1 113 ? -8.408 47.021 24.385 1.00 8.48 93 ALA A CA 1
ATOM 553 C C . ALA A 1 113 ? -9.395 47.367 25.484 1.00 7.77 93 ALA A C 1
ATOM 554 O O . ALA A 1 113 ? -9.045 47.430 26.667 1.00 8.82 93 ALA A O 1
ATOM 556 N N . ALA A 1 114 ? -10.653 47.572 25.077 1.00 9.82 94 ALA A N 1
ATOM 557 C CA . ALA A 1 114 ? -11.663 47.987 26.045 1.00 9.05 94 ALA A CA 1
ATOM 558 C C . ALA A 1 114 ? -11.864 46.961 27.147 1.00 9.80 94 ALA A C 1
ATOM 559 O O . ALA A 1 114 ? -12.161 47.334 28.286 1.00 8.59 94 ALA A O 1
ATOM 561 N N . SER A 1 115 ? -11.728 45.676 26.834 1.00 8.10 95 SER A N 1
ATOM 562 C CA . SER A 1 115 ? -11.847 44.665 27.877 1.00 9.70 95 SER A CA 1
ATOM 563 C C . SER A 1 115 ? -10.731 44.787 28.900 1.00 7.94 95 SER A C 1
ATOM 564 O O . SER A 1 115 ? -10.934 44.435 30.065 1.00 8.89 95 SER A O 1
ATOM 567 N N . ILE A 1 116 ? -9.554 45.269 28.497 1.00 8.92 96 ILE A N 1
ATOM 568 C CA . ILE A 1 116 ? -8.479 45.462 29.469 1.00 8.72 96 ILE A CA 1
ATOM 569 C C . ILE A 1 116 ? -8.802 46.630 30.396 1.00 8.44 96 ILE A C 1
ATOM 570 O O . ILE A 1 116 ? -8.650 46.531 31.622 1.00 9.89 96 ILE A O 1
ATOM 575 N N . SER A 1 117 ? -9.246 47.753 29.821 1.00 8.92 97 SER A N 1
ATOM 576 C CA . SER A 1 117 ? -9.776 48.848 30.633 1.00 8.86 97 SER A CA 1
ATOM 577 C C . SER A 1 117 ? -10.860 48.355 31.583 1.00 7.42 97 SER A C 1
ATOM 578 O O . SER A 1 117 ? -10.898 48.759 32.753 1.00 9.41 97 SER A O 1
ATOM 581 N N . THR A 1 118 ? -11.750 47.474 31.097 1.00 8.95 98 THR A N 1
ATOM 582 C CA . THR A 1 118 ? -12.807 46.920 31.943 1.00 8.91 98 THR A CA 1
ATOM 583 C C . THR A 1 118 ? -12.229 46.097 33.089 1.00 9.07 98 THR A C 1
ATOM 584 O O . THR A 1 118 ? -12.754 46.132 34.205 1.00 9.95 98 THR A O 1
ATOM 588 N N . MET A 1 119 ? -11.122 45.383 32.851 1.00 8.22 99 MET A N 1
ATOM 589 C CA . MET A 1 119 ? -10.519 44.601 33.926 1.00 7.59 99 MET A CA 1
ATOM 590 C C . MET A 1 119 ? -9.871 45.495 34.973 1.00 7.44 99 MET A C 1
ATOM 591 O O . MET A 1 119 ? -9.895 45.163 36.164 1.00 9.96 99 MET A O 1
ATOM 596 N N . VAL A 1 120 ? -9.322 46.637 34.562 1.00 7.87 100 VAL A N 1
ATOM 597 C CA . VAL A 1 120 ? -8.858 47.626 35.538 1.00 8.63 100 VAL A CA 1
ATOM 598 C C . VAL A 1 120 ? -10.026 48.110 36.385 1.00 8.07 100 VAL A C 1
ATOM 599 O O . VAL A 1 120 ? -9.936 48.185 37.620 1.00 9.01 100 VAL A O 1
ATOM 603 N N . ALA A 1 121 ? -11.156 48.416 35.735 1.00 7.53 101 ALA A N 1
ATOM 604 C CA . ALA A 1 121 ? -12.357 48.782 36.487 1.00 8.76 101 ALA A CA 1
ATOM 605 C C . ALA A 1 121 ? -12.783 47.653 37.423 1.00 9.12 101 ALA A C 1
ATOM 606 O O . ALA A 1 121 ? -13.163 47.896 38.576 1.00 9.07 101 ALA A O 1
ATOM 608 N N 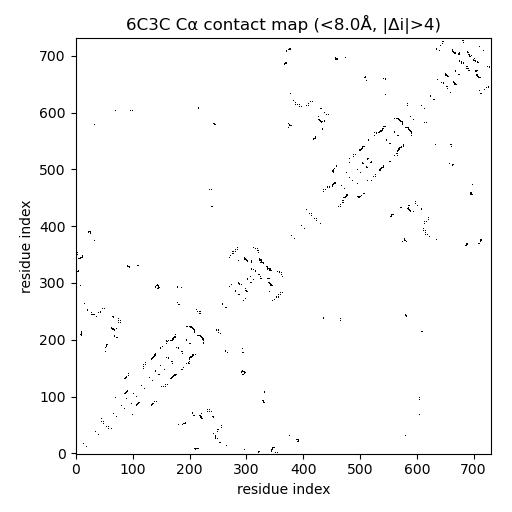. GLY A 1 122 ? -12.682 46.407 36.952 1.00 8.07 102 GLY A N 1
ATOM 609 C CA . GLY A 1 122 ? -12.988 45.260 37.792 1.00 8.40 102 GLY A CA 1
ATOM 610 C C . GLY A 1 122 ? -12.127 45.184 39.040 1.00 8.82 102 GLY A C 1
ATOM 611 O O . GLY A 1 122 ? -12.622 44.870 40.126 1.00 9.52 102 GLY A O 1
ATOM 612 N N . MET A 1 123 ? -10.827 45.474 38.912 1.00 8.44 103 MET A N 1
ATOM 613 C CA . MET A 1 123 ? -9.978 45.488 40.101 1.00 10.59 103 MET A CA 1
ATOM 614 C C . MET A 1 123 ? -10.408 46.571 41.082 1.00 8.39 103 MET A C 1
ATOM 615 O O . MET A 1 123 ? -10.407 46.339 42.297 1.00 9.37 103 MET A O 1
ATOM 620 N N . PHE A 1 124 ? -10.826 47.740 40.575 1.00 7.95 104 PHE A N 1
ATOM 621 C CA . PHE A 1 124 ? -11.315 48.793 41.460 1.00 8.69 104 PHE A CA 1
ATOM 622 C C . PHE A 1 124 ? -12.602 48.366 42.157 1.00 9.20 104 PHE A C 1
ATOM 623 O O . PHE A 1 124 ? -12.750 48.558 43.371 1.00 9.48 104 PHE A O 1
ATOM 631 N N . LEU A 1 125 ? -13.535 47.777 41.405 1.00 7.93 105 LEU A N 1
ATOM 632 C CA . LEU A 1 125 ? -14.787 47.292 41.988 1.00 8.24 105 LEU A CA 1
ATOM 633 C C . LEU A 1 125 ? -14.521 46.293 43.105 1.00 9.77 105 LEU A C 1
ATOM 634 O O . LEU A 1 125 ? -15.110 46.381 44.189 1.00 9.84 105 LEU A O 1
ATOM 639 N N . LYS A 1 126 ? -13.606 45.351 42.874 1.00 9.17 106 LYS A N 1
ATOM 640 C CA . LYS A 1 126 ? -13.318 44.355 43.903 1.00 8.33 106 LYS A CA 1
ATOM 641 C C . LYS A 1 126 ? -12.632 44.983 45.110 1.00 9.66 106 LYS A C 1
ATOM 642 O O . LYS A 1 126 ? -12.968 44.663 46.256 1.00 10.90 106 LYS A O 1
ATOM 648 N N . LYS A 1 127 ? -11.677 45.889 44.881 1.00 10.14 107 LYS A N 1
ATOM 649 C CA . LYS A 1 127 ? -10.993 46.517 46.010 1.00 9.15 107 LYS A CA 1
ATOM 650 C C . LYS A 1 127 ? -11.974 47.246 46.917 1.00 11.30 107 LYS A C 1
ATOM 651 O O . LYS A 1 127 ? -11.801 47.278 48.144 1.00 12.47 107 LYS A O 1
ATOM 657 N N . GLU A 1 128 ? -13.000 47.853 46.330 1.00 9.50 108 GLU A N 1
ATOM 658 C CA . GLU A 1 128 ? -13.955 48.660 47.075 1.00 9.35 108 GLU A CA 1
ATOM 659 C C . GLU A 1 128 ? -15.210 47.896 47.461 1.00 10.16 108 GLU A C 1
ATOM 660 O O . GLU A 1 128 ? -16.135 48.494 48.022 1.00 13.13 108 GLU A O 1
ATOM 666 N N . ARG A 1 129 ? -15.260 46.590 47.181 1.00 10.56 109 ARG A N 1
ATOM 667 C CA . ARG A 1 129 ? -16.382 45.720 47.550 1.00 9.73 109 ARG A CA 1
ATOM 668 C C . ARG A 1 129 ? -17.686 46.176 46.907 1.00 11.42 109 ARG A C 1
ATOM 669 O O . ARG A 1 129 ? -18.759 46.081 47.503 1.00 12.77 109 ARG A O 1
ATOM 677 N N . LEU A 1 130 ? -17.596 46.629 45.662 1.00 8.41 110 LEU A N 1
ATOM 678 C CA . LEU A 1 130 ? -18.742 47.151 44.931 1.00 8.52 110 LEU A CA 1
ATOM 679 C C . LEU A 1 130 ? -19.335 46.055 44.052 1.00 9.52 110 LEU A C 1
ATOM 680 O O . LEU A 1 130 ? -18.605 45.366 43.327 1.00 12.84 110 LEU A O 1
ATOM 685 N N . ALA A 1 131 ? -20.652 45.891 44.126 1.00 9.25 111 ALA A N 1
ATOM 686 C CA . ALA A 1 131 ? -21.396 45.086 43.169 1.00 10.85 111 ALA A CA 1
ATOM 687 C C . ALA A 1 131 ? -21.932 45.988 42.061 1.00 9.16 111 ALA A C 1
ATOM 688 O O . ALA A 1 131 ? -22.050 47.209 42.228 1.00 10.31 111 ALA A O 1
ATOM 690 N N . VAL A 1 132 ? -22.271 45.375 40.926 1.00 8.42 112 VAL A N 1
ATOM 691 C CA . VAL A 1 132 ? -22.610 46.117 39.714 1.00 9.40 112 VAL A CA 1
ATOM 692 C C . VAL A 1 132 ? -24.036 45.791 39.296 1.00 10.95 112 VAL A C 1
ATOM 693 O O . VAL A 1 132 ? -24.411 44.614 39.188 1.00 10.23 112 VAL A O 1
ATOM 697 N N . THR A 1 133 ? -24.820 46.833 39.039 1.00 9.81 113 THR A N 1
ATOM 698 C CA . THR A 1 133 ? -26.044 46.696 38.268 1.00 9.45 113 THR A CA 1
ATOM 699 C C . THR A 1 133 ? -25.697 46.994 36.812 1.00 9.45 113 THR A C 1
ATOM 700 O O . THR A 1 133 ? -25.285 48.116 36.492 1.00 9.94 113 THR A O 1
ATOM 704 N N . LEU A 1 134 ? -25.840 45.988 35.949 1.00 10.55 114 LEU A N 1
ATOM 705 C CA . LEU A 1 134 ? -25.384 46.049 34.565 1.00 10.52 114 LEU A CA 1
ATOM 706 C C . LEU A 1 134 ? -26.561 46.022 33.594 1.00 9.00 114 LEU A C 1
ATOM 707 O O . LEU A 1 134 ? -27.528 45.273 33.785 1.00 11.18 114 LEU A O 1
ATOM 712 N N . ILE A 1 135 ? -26.452 46.858 32.551 1.00 11.38 115 ILE A N 1
ATOM 713 C CA . ILE A 1 135 ? -27.451 46.922 31.493 1.00 9.85 115 ILE A CA 1
ATOM 714 C C . ILE A 1 135 ? -27.695 45.538 30.888 1.00 12.16 115 ILE A C 1
ATOM 715 O O . ILE A 1 135 ? -26.764 44.752 30.678 1.00 12.45 115 ILE A O 1
ATOM 720 N N . GLU A 1 136 ? -28.965 45.242 30.611 1.00 11.15 116 GLU A N 1
ATOM 721 C CA . GLU A 1 136 ? -29.375 44.041 29.888 1.00 11.95 116 GLU A CA 1
ATOM 722 C C . GLU A 1 136 ? -30.466 44.459 28.909 1.00 14.19 116 GLU A C 1
ATOM 723 O O . GLU A 1 136 ? -31.368 45.220 29.285 1.00 14.84 116 GLU A O 1
ATOM 729 N N . PRO A 1 137 ? -30.420 44.000 27.654 1.00 13.32 117 PRO A N 1
ATOM 730 C CA . PRO A 1 137 ? -29.396 43.142 27.064 1.00 12.38 117 PRO A CA 1
ATOM 731 C C . PRO A 1 137 ? -28.090 43.875 26.861 1.00 14.33 117 PRO A C 1
ATOM 732 O O . PRO A 1 137 ? -28.047 45.102 26.853 1.00 15.77 117 PRO A O 1
ATOM 736 N N . CYS A 1 138 ? -27.025 43.102 26.710 1.00 12.54 118 CYS A N 1
ATOM 737 C CA . CYS A 1 138 ? -25.679 43.620 26.558 1.00 12.22 118 CYS A CA 1
ATOM 738 C C . CYS A 1 138 ? -24.827 42.463 26.066 1.00 12.23 118 CYS A C 1
ATOM 739 O O . CYS A 1 138 ? -25.060 41.324 26.474 1.00 15.63 118 CYS A O 1
ATOM 742 N N . PHE A 1 139 ? -23.870 42.748 25.181 1.00 13.98 119 PHE A N 1
ATOM 743 C CA . PHE A 1 139 ? -22.947 41.704 24.739 1.00 15.38 119 PHE A CA 1
ATOM 744 C C . PHE A 1 139 ? -22.382 40.984 25.960 1.00 16.73 119 PHE A C 1
ATOM 745 O O . PHE A 1 139 ? -21.923 41.616 26.913 1.00 12.99 119 PHE A O 1
ATOM 753 N N . ASP A 1 140 ? -22.507 39.655 25.982 1.00 14.77 120 ASP A N 1
ATOM 754 C CA . ASP A 1 140 ? -22.337 38.996 27.273 1.00 14.79 120 ASP A CA 1
ATOM 755 C C . ASP A 1 140 ? -20.881 38.870 27.705 1.00 13.99 120 ASP A C 1
ATOM 756 O O . ASP A 1 140 ? -20.633 38.486 28.849 1.00 13.40 120 ASP A O 1
ATOM 761 N N . ASN A 1 141 ? -19.918 39.238 26.861 1.00 14.88 121 ASN A N 1
ATOM 762 C CA . ASN A 1 141 ? -18.535 39.185 27.315 1.00 14.02 121 ASN A CA 1
ATOM 763 C C . ASN A 1 141 ? -18.278 40.186 28.440 1.00 13.90 121 ASN A C 1
ATOM 764 O O . ASN A 1 141 ? -17.407 39.958 29.289 1.00 14.68 121 ASN A O 1
ATOM 769 N N . LEU A 1 142 ? -19.042 41.282 28.486 1.00 11.77 122 LEU A N 1
ATOM 770 C CA . LEU A 1 142 ? -18.909 42.230 29.589 1.00 12.92 122 LEU A CA 1
ATOM 771 C C . LEU A 1 142 ? -19.321 41.588 30.908 1.00 11.75 122 LEU A C 1
ATOM 772 O O . LEU A 1 142 ? -18.606 41.689 31.912 1.00 12.99 122 LEU A O 1
ATOM 777 N N . TYR A 1 143 ? -20.466 40.903 30.918 1.00 12.11 123 TYR A N 1
ATOM 778 C CA . TYR A 1 143 ? -20.834 40.102 32.077 1.00 10.17 123 TYR A CA 1
ATOM 779 C C . TYR A 1 143 ? -19.768 39.048 32.386 1.00 13.02 123 TYR A C 1
ATOM 780 O O . TYR A 1 143 ? -19.361 38.890 33.541 1.00 13.47 123 TYR A O 1
ATOM 789 N N . ASP A 1 144 ? -19.298 38.327 31.363 1.00 12.08 124 ASP A N 1
ATOM 790 C CA . ASP A 1 144 ? -18.375 37.211 31.585 1.00 13.61 124 ASP A CA 1
ATOM 791 C C . ASP A 1 144 ? -17.088 37.678 32.261 1.00 12.91 124 ASP A C 1
ATOM 792 O O . ASP A 1 144 ? -16.631 37.066 33.232 1.00 12.27 124 ASP A O 1
ATOM 797 N N . VAL A 1 145 ? -16.482 38.755 31.755 1.00 11.54 125 VAL A N 1
ATOM 798 C CA . VAL A 1 145 ? -15.196 39.175 32.308 1.00 11.45 125 VAL A CA 1
ATOM 799 C C . VAL A 1 145 ? -15.375 39.688 33.734 1.00 13.41 125 VAL A C 1
ATOM 800 O O . VAL A 1 145 ? -14.589 39.351 34.625 1.00 12.70 125 VAL A O 1
ATOM 804 N N . LEU A 1 146 ? -16.457 40.430 34.000 1.00 10.63 126 LEU A N 1
ATOM 805 C CA . LEU A 1 146 ? -16.692 40.886 35.366 1.00 10.12 126 LEU A CA 1
ATOM 806 C C . LEU A 1 146 ? -17.035 39.720 36.289 1.00 9.74 126 LEU A C 1
ATOM 807 O O . LEU A 1 146 ? -16.556 39.667 37.430 1.00 11.81 126 LEU A O 1
ATOM 812 N N . ALA A 1 147 ? -17.853 38.773 35.813 1.00 11.24 127 ALA A N 1
ATOM 813 C CA . ALA A 1 147 ? -18.153 37.592 36.621 1.00 11.97 127 ALA A CA 1
ATOM 814 C C . ALA A 1 147 ? -16.891 36.780 36.871 1.00 14.01 127 ALA A C 1
ATOM 815 O O . ALA A 1 147 ? -16.700 36.233 37.963 1.00 14.29 127 ALA A O 1
ATOM 817 N N . ASN A 1 148 ? -16.013 36.700 35.872 1.00 12.12 128 ASN A N 1
ATOM 818 C CA . ASN A 1 148 ? -14.779 35.948 36.054 1.00 13.19 128 ASN A CA 1
ATOM 819 C C . ASN A 1 148 ? -13.844 36.636 37.030 1.00 15.00 128 ASN A C 1
ATOM 820 O O . ASN A 1 148 ? -12.950 35.986 37.586 1.00 14.91 128 ASN A O 1
ATOM 825 N N . MET A 1 149 ? -14.044 37.929 37.271 1.00 14.17 129 MET A N 1
ATOM 826 C CA A MET A 1 149 ? -13.336 38.624 38.331 0.69 13.53 129 MET A CA 1
ATOM 827 C CA B MET A 1 149 ? -13.344 38.650 38.322 0.31 13.54 129 MET A CA 1
ATOM 828 C C . MET A 1 149 ? -14.105 38.621 39.645 1.00 13.44 129 MET A C 1
ATOM 829 O O . MET A 1 149 ? -13.705 39.308 40.587 1.00 14.21 129 MET A O 1
ATOM 838 N N . ASP A 1 150 ? -15.188 37.847 39.723 1.00 14.05 130 ASP A N 1
ATOM 839 C CA . ASP A 1 150 ? -15.990 37.662 40.936 1.00 12.63 130 ASP A CA 1
ATOM 840 C C . ASP A 1 150 ? -16.641 38.964 41.395 1.00 13.00 130 ASP A C 1
ATOM 841 O O . ASP A 1 150 ? -16.859 39.182 42.589 1.00 14.81 130 ASP A O 1
ATOM 846 N N . VAL A 1 151 ? -16.975 39.829 40.443 1.00 12.06 131 VAL A N 1
ATOM 847 C CA . VAL A 1 151 ? -17.825 40.987 40.732 1.00 10.35 131 VAL A CA 1
ATOM 848 C C . VAL A 1 151 ? -19.281 40.533 40.761 1.00 10.09 131 VAL A C 1
ATOM 849 O O . VAL A 1 151 ? -19.764 39.980 39.765 1.00 12.43 131 VAL A O 1
ATOM 853 N N . PRO A 1 152 ? -20.019 40.752 41.850 1.00 11.20 132 PRO A N 1
ATOM 854 C CA . PRO A 1 152 ? -21.460 40.439 41.836 1.00 12.94 132 PRO A CA 1
ATOM 855 C C . PRO A 1 152 ? -22.206 41.328 40.848 1.00 11.86 132 PRO A C 1
ATOM 856 O O . PRO A 1 152 ? -21.997 42.542 40.800 1.00 11.88 132 PRO A O 1
ATOM 860 N N . LEU A 1 153 ? -23.099 40.712 40.073 1.00 13.26 133 LEU A N 1
ATOM 861 C CA . LEU A 1 153 ? -23.725 41.363 38.929 1.00 10.18 133 LEU A CA 1
ATOM 862 C C . LEU A 1 153 ? -25.226 41.130 38.959 1.00 12.86 133 LEU A C 1
ATOM 863 O O . LEU A 1 153 ? -25.684 40.012 39.212 1.00 13.83 133 LEU A O 1
ATOM 868 N N . TYR A 1 154 ? -25.987 42.193 38.690 1.00 12.37 134 TYR A N 1
ATOM 869 C CA . TYR A 1 154 ? -27.450 42.174 38.715 1.00 10.69 134 TYR A CA 1
ATOM 870 C C . TYR A 1 154 ? -27.959 42.962 37.514 1.00 10.52 134 TYR A C 1
ATOM 871 O O . TYR A 1 154 ? -27.424 44.039 37.224 1.00 11.39 134 TYR A O 1
ATOM 880 N N . PRO A 1 155 ? -28.979 42.482 36.808 1.00 11.15 135 PRO A N 1
ATOM 881 C CA . PRO A 1 155 ? -29.397 43.163 35.578 1.00 13.47 135 PRO A CA 1
ATOM 882 C C . PRO A 1 155 ? -30.290 44.364 35.839 1.00 11.89 135 PRO A C 1
ATOM 883 O O . PRO A 1 155 ? -30.989 44.451 36.847 1.00 13.76 135 PRO A O 1
ATOM 887 N N . ILE A 1 156 ? -30.269 45.288 34.883 1.00 11.80 136 ILE A N 1
ATOM 888 C CA . ILE A 1 156 ? -31.303 46.313 34.765 1.00 14.71 136 ILE A CA 1
ATOM 889 C C . ILE A 1 156 ? -31.670 46.409 33.293 1.00 12.32 136 ILE A C 1
ATOM 890 O O . ILE A 1 156 ? -30.789 46.505 32.431 1.00 11.88 136 ILE A O 1
ATOM 895 N N . ASP A 1 157 ? -32.967 46.333 32.999 1.00 13.71 137 ASP A N 1
ATOM 896 C CA . ASP A 1 157 ? -33.391 46.283 31.609 1.00 15.31 137 ASP A CA 1
ATOM 897 C C . ASP A 1 157 ? -33.261 47.644 30.947 1.00 11.18 137 ASP A C 1
ATOM 898 O O . ASP A 1 157 ? -33.531 48.686 31.553 1.00 12.81 137 ASP A O 1
ATOM 903 N N . GLU A 1 158 ? -32.856 47.610 29.678 1.00 11.93 138 GLU A N 1
ATOM 904 C CA . GLU A 1 158 ? -32.717 48.815 28.871 1.00 11.69 138 GLU A CA 1
ATOM 905 C C . GLU A 1 158 ? -33.971 49.684 28.879 1.00 13.00 138 GLU A C 1
ATOM 906 O O . GLU A 1 158 ? -33.871 50.914 28.768 1.00 11.77 138 GLU A O 1
ATOM 912 N N . SER A 1 159 ? -35.155 49.072 29.010 1.00 13.68 139 SER A N 1
ATOM 913 C CA . SER A 1 159 ? -36.390 49.845 28.925 1.00 16.39 139 SER A CA 1
ATOM 914 C C . SER A 1 159 ? -36.509 50.878 30.037 1.00 14.67 139 SER A C 1
ATOM 915 O O . SER A 1 159 ? -37.312 51.811 29.918 1.00 15.14 139 SER A O 1
ATOM 918 N N . VAL A 1 160 ? -35.721 50.747 31.110 1.00 12.63 140 VAL A N 1
ATOM 919 C CA . VAL A 1 160 ? -35.709 51.734 32.184 1.00 14.07 140 VAL A CA 1
ATOM 920 C C . VAL A 1 160 ? -35.329 53.117 31.660 1.00 14.84 140 VAL A C 1
ATOM 921 O O . VAL A 1 160 ? -35.666 54.135 32.276 1.00 14.92 140 VAL A O 1
ATOM 925 N N . PHE A 1 161 ? -34.665 53.182 30.505 1.00 10.77 141 PHE A N 1
ATOM 926 C CA . PHE A 1 161 ? -34.139 54.427 29.969 1.00 11.23 141 PHE A CA 1
ATOM 927 C C . PHE A 1 161 ? -34.959 54.980 28.809 1.00 11.46 141 PHE A C 1
ATOM 928 O O . PHE A 1 161 ? -34.588 56.015 28.251 1.00 11.94 141 PHE A O 1
ATOM 936 N N . TYR A 1 162 ? -36.084 54.350 28.464 1.00 11.91 142 TYR A N 1
ATOM 937 C CA . TYR A 1 162 ? -36.816 54.757 27.262 1.00 13.03 142 TYR A CA 1
ATOM 938 C C . TYR A 1 162 ? -37.579 56.065 27.464 1.00 15.26 142 TYR A C 1
ATOM 939 O O . TYR A 1 162 ? -37.719 56.851 26.515 1.00 16.64 142 TYR A O 1
ATOM 948 N N . ASP A 1 163 ? -38.083 56.309 28.671 1.00 13.93 143 ASP A N 1
ATOM 949 C CA . ASP A 1 163 ? -38.879 57.492 28.994 1.00 14.93 143 ASP A CA 1
ATOM 950 C C . ASP A 1 163 ? -38.047 58.382 29.906 1.00 13.37 143 ASP A C 1
ATOM 951 O O . ASP A 1 163 ? -37.773 58.019 31.054 1.00 13.66 143 ASP A O 1
ATOM 956 N N . VAL A 1 164 ? -37.682 59.571 29.415 1.00 13.68 144 VAL A N 1
ATOM 957 C CA . VAL A 1 164 ? -36.726 60.389 30.153 1.00 13.04 144 VAL A CA 1
ATOM 958 C C . VAL A 1 164 ? -37.250 60.763 31.534 1.00 16.02 144 VAL A C 1
ATOM 959 O O . VAL A 1 164 ? -36.471 60.900 32.483 1.00 16.47 144 VAL A O 1
ATOM 963 N N . ASP A 1 165 ? -38.565 60.922 31.681 1.00 15.78 145 ASP A N 1
ATOM 964 C CA . ASP A 1 165 ? -39.121 61.345 32.957 1.00 18.46 145 ASP A CA 1
ATOM 965 C C . ASP A 1 165 ? -39.305 60.188 33.925 1.00 19.02 145 ASP A C 1
ATOM 966 O O . ASP A 1 165 ? -39.684 60.418 35.079 1.00 22.91 145 ASP A O 1
ATOM 971 N N . ARG A 1 166 ? -39.038 58.957 33.493 1.00 14.29 146 ARG A N 1
ATOM 972 C CA . ARG A 1 166 ? -39.101 57.801 34.373 1.00 16.05 146 ARG A CA 1
ATOM 973 C C . ARG A 1 166 ? -37.723 57.271 34.759 1.00 17.36 146 ARG A C 1
ATOM 974 O O . ARG A 1 166 ? -37.642 56.374 35.598 1.00 16.92 146 ARG A O 1
ATOM 982 N N . ILE A 1 167 ? -36.642 57.823 34.197 1.00 15.12 147 ILE A N 1
ATOM 983 C CA . ILE A 1 167 ? -35.303 57.277 34.444 1.00 13.22 147 ILE A CA 1
ATOM 984 C C . ILE A 1 167 ? -34.963 57.327 35.928 1.00 13.98 147 ILE A C 1
ATOM 985 O O . ILE A 1 167 ? -34.603 56.311 36.536 1.00 13.69 147 ILE A O 1
ATOM 990 N N . TYR A 1 168 ? -35.065 58.508 36.531 1.00 14.36 148 TYR A N 1
ATOM 991 C CA . TYR A 1 168 ? -34.657 58.652 37.928 1.00 17.84 148 TYR A CA 1
ATOM 992 C C . TYR A 1 168 ? -35.497 57.800 38.873 1.00 20.03 148 TYR A C 1
ATOM 993 O O . TYR A 1 168 ? -34.908 57.063 39.683 1.00 17.77 148 TYR A O 1
ATOM 1002 N N . PRO A 1 169 ? -36.837 57.829 38.841 1.00 18.14 149 PRO A N 1
ATOM 1003 C CA . PRO A 1 169 ? -37.583 56.955 39.766 1.00 20.01 149 PRO A CA 1
ATOM 1004 C C . PRO A 1 169 ? -37.351 55.481 39.520 1.00 21.50 149 PRO A C 1
ATOM 1005 O O . PRO A 1 169 ? -37.379 54.693 40.476 1.00 20.30 149 PRO A O 1
ATOM 1009 N N . GLU A 1 170 ? -37.131 55.073 38.265 1.00 17.82 150 GLU A N 1
ATOM 1010 C CA . GLU A 1 170 ? -36.864 53.666 37.998 1.00 17.41 150 GLU A CA 1
ATOM 1011 C C . GLU A 1 170 ? -35.524 53.248 38.589 1.00 16.95 150 GLU A C 1
ATOM 1012 O O . GLU A 1 170 ? -35.397 52.143 39.130 1.00 17.25 150 GLU A O 1
ATOM 1018 N N . LEU A 1 171 ? -34.513 54.117 38.497 1.00 15.39 151 LEU A N 1
ATOM 1019 C CA . LEU A 1 171 ? -33.223 53.794 39.105 1.00 15.85 151 LEU A CA 1
ATOM 1020 C C . LEU A 1 171 ? -33.333 53.738 40.627 1.00 17.27 151 LEU A C 1
ATOM 1021 O O . LEU A 1 171 ? -32.733 52.863 41.264 1.00 15.55 151 LEU A O 1
ATOM 1026 N N . GLU A 1 172 ? -34.116 54.645 41.227 1.00 15.82 152 GLU A N 1
ATOM 1027 C CA . GLU A 1 172 ? -34.298 54.617 42.677 1.00 15.90 152 GLU A CA 1
ATOM 1028 C C . GLU A 1 172 ? -34.955 53.319 43.121 1.00 21.90 152 GLU A C 1
ATOM 1029 O O . GLU A 1 172 ? -34.631 52.782 44.187 1.00 23.53 152 GLU A O 1
ATOM 1035 N N . ARG A 1 173 ? -35.878 52.800 42.315 1.00 16.68 153 ARG A N 1
ATOM 1036 C CA . ARG A 1 173 ? -36.600 51.593 42.694 1.00 21.67 153 ARG A CA 1
ATOM 1037 C C . ARG A 1 173 ? -35.810 50.330 42.389 1.00 23.75 153 ARG A C 1
ATOM 1038 O O . ARG A 1 173 ? -36.017 49.306 43.050 1.00 27.79 153 ARG A O 1
ATOM 1040 N N . ARG A 1 174 ? -34.905 50.373 41.411 1.00 19.37 154 ARG A N 1
ATOM 1041 C CA . ARG A 1 174 ? -34.305 49.159 40.874 1.00 17.73 154 ARG A CA 1
ATOM 1042 C C . ARG A 1 174 ? -32.824 48.990 41.178 1.00 25.13 154 ARG A C 1
ATOM 1043 O O . ARG A 1 174 ? -32.375 47.852 41.327 1.00 30.91 154 ARG A O 1
ATOM 1051 N N . VAL A 1 175 ? -32.047 50.068 41.269 1.00 16.37 155 VAL A N 1
ATOM 1052 C CA . VAL A 1 175 ? -30.604 49.932 41.469 1.00 18.01 155 VAL A CA 1
ATOM 1053 C C . VAL A 1 175 ? -30.349 49.746 42.960 1.00 18.11 155 VAL A C 1
ATOM 1054 O O . VAL A 1 175 ? -30.583 50.653 43.761 1.00 21.13 155 VAL A O 1
ATOM 1058 N N . ARG A 1 176 ? -29.858 48.567 43.334 1.00 14.25 156 ARG A N 1
ATOM 1059 C CA . ARG A 1 176 ? -29.625 48.236 44.732 1.00 14.00 156 ARG A CA 1
ATOM 1060 C C . ARG A 1 176 ? -28.172 47.855 44.973 1.00 14.82 156 ARG A C 1
ATOM 1061 O O . ARG A 1 176 ? -27.854 47.203 45.973 1.00 16.86 156 ARG A O 1
ATOM 1069 N N . THR A 1 177 ? -27.293 48.242 44.061 1.00 10.20 157 THR A N 1
ATOM 1070 C CA . THR A 1 177 ? -25.852 48.092 44.202 1.00 12.19 157 THR A CA 1
ATOM 1071 C C . THR A 1 177 ? -25.222 49.472 44.299 1.00 11.12 157 THR A C 1
ATOM 1072 O O . THR A 1 177 ? -25.863 50.484 44.041 1.00 13.93 157 THR A O 1
ATOM 1076 N N . ASP A 1 178 ? -23.932 49.512 44.632 1.00 9.29 158 ASP A N 1
ATOM 1077 C CA . ASP A 1 178 ? -23.255 50.795 44.727 1.00 10.96 158 ASP A CA 1
ATOM 1078 C C . ASP A 1 178 ? -22.613 51.224 43.414 1.00 10.60 158 ASP A C 1
ATOM 1079 O O . ASP A 1 178 ? -22.083 52.339 43.335 1.00 11.76 158 ASP A O 1
ATOM 1084 N N . ALA A 1 179 ? -22.660 50.382 42.385 1.00 9.14 159 ALA A N 1
ATOM 1085 C CA . ALA A 1 179 ? -22.140 50.737 41.072 1.00 9.12 159 ALA A CA 1
ATOM 1086 C C . ALA A 1 179 ? -23.155 50.419 39.988 1.00 9.27 159 ALA A C 1
ATOM 1087 O O . ALA A 1 179 ? -23.880 49.418 40.065 1.00 9.92 159 ALA A O 1
ATOM 1089 N N . LEU A 1 180 ? -23.183 51.275 38.963 1.00 7.94 160 LEU A N 1
ATOM 1090 C CA . LEU A 1 180 ? -24.078 51.120 37.823 1.00 9.56 160 LEU A CA 1
ATOM 1091 C C . LEU A 1 180 ? -23.238 51.170 36.562 1.00 8.40 160 LEU A C 1
ATOM 1092 O O . LEU A 1 180 ? -22.459 52.108 36.381 1.00 9.91 160 LEU A O 1
ATOM 1097 N N . PHE A 1 181 ? -23.382 50.154 35.704 1.00 9.15 161 PHE A N 1
ATOM 1098 C CA . PHE A 1 181 ? -22.556 50.000 34.504 1.00 8.96 161 PHE A CA 1
ATOM 1099 C C . PHE A 1 181 ? -23.470 50.051 33.285 1.00 11.67 161 PHE A C 1
ATOM 1100 O O . PHE A 1 181 ? -24.289 49.146 33.082 1.00 10.90 161 PHE A O 1
ATOM 1108 N N . LEU A 1 182 ? -23.334 51.110 32.486 1.00 9.94 162 LEU A N 1
ATOM 1109 C CA . LEU A 1 182 ? -24.100 51.282 31.262 1.00 9.44 162 LEU A CA 1
ATOM 1110 C C . LEU A 1 182 ? -23.189 51.152 30.048 1.00 11.00 162 LEU A C 1
ATOM 1111 O O . LEU A 1 182 ? -21.974 51.361 30.123 1.00 10.22 162 LEU A O 1
ATOM 1116 N N . VAL A 1 183 ? -23.806 50.820 28.918 1.00 10.80 163 VAL A N 1
ATOM 1117 C CA . VAL A 1 183 ? -23.141 50.764 27.619 1.00 9.74 163 VAL A CA 1
ATOM 1118 C C . VAL A 1 183 ? -23.947 51.663 26.697 1.00 10.26 163 VAL A C 1
ATOM 1119 O O . VAL A 1 183 ? -25.114 51.369 26.418 1.00 11.78 163 VAL A O 1
ATOM 1123 N N . ASP A 1 184 ? -23.342 52.757 26.238 1.00 9.92 164 ASP A N 1
ATOM 1124 C CA . ASP A 1 184 ? -24.121 53.741 25.491 1.00 10.25 164 ASP A CA 1
ATOM 1125 C C . ASP A 1 184 ? -23.285 54.342 24.370 1.00 9.10 164 ASP A C 1
ATOM 1126 O O . ASP A 1 184 ? -22.273 55.006 24.632 1.00 9.71 164 ASP A O 1
ATOM 1131 N N . PRO A 1 185 ? -23.685 54.148 23.103 1.00 9.37 165 PRO A N 1
ATOM 1132 C CA . PRO A 1 185 ? -24.875 53.406 22.681 1.00 8.07 165 PRO A CA 1
ATOM 1133 C C . PRO A 1 185 ? -24.775 51.919 22.978 1.00 9.32 165 PRO A C 1
ATOM 1134 O O . PRO A 1 185 ? -23.670 51.391 23.048 1.00 11.16 165 PRO A O 1
ATOM 1138 N N . ASN A 1 186 ? -25.909 51.261 23.155 1.00 10.14 166 ASN A N 1
ATOM 1139 C CA . ASN A 1 186 ? -25.866 49.886 23.616 1.00 10.04 166 ASN A CA 1
ATOM 1140 C C . ASN A 1 186 ? -25.586 48.918 22.474 1.00 11.26 166 ASN A C 1
ATOM 1141 O O . ASN A 1 186 ? -25.919 49.164 21.310 1.00 12.20 166 ASN A O 1
ATOM 1146 N N . ASN A 1 187 ? -24.926 47.820 22.830 1.00 10.29 167 ASN A N 1
ATOM 1147 C CA . ASN A 1 187 ? -24.704 46.659 21.977 1.00 10.93 167 ASN A CA 1
ATOM 1148 C C . ASN A 1 187 ? -25.501 45.543 22.628 1.00 11.57 167 ASN A C 1
ATOM 1149 O O . ASN A 1 187 ? -25.114 45.085 23.712 1.00 11.56 167 ASN A O 1
ATOM 1154 N N . PRO A 1 188 ? -26.580 45.014 22.009 1.00 10.81 168 PRO A N 1
ATOM 1155 C CA . PRO A 1 188 ? -26.847 44.961 20.570 1.00 12.72 168 PRO A CA 1
ATOM 1156 C C . PRO A 1 188 ? -27.883 45.904 19.981 1.00 11.85 168 PRO A C 1
ATOM 1157 O O . PRO A 1 188 ? -28.074 45.843 18.764 1.00 13.43 168 PRO A O 1
ATOM 1161 N N . THR A 1 189 ? -28.541 46.728 20.792 1.00 12.17 169 THR A N 1
ATOM 1162 C CA . THR A 1 189 ? -29.766 47.396 20.350 1.00 12.03 169 THR A CA 1
ATOM 1163 C C . THR A 1 189 ? -29.532 48.739 19.676 1.00 13.49 169 THR A C 1
ATOM 1164 O O . THR A 1 189 ? -30.444 49.248 19.009 1.00 13.66 169 THR A O 1
ATOM 1168 N N . GLY A 1 190 ? -28.353 49.333 19.843 1.00 9.91 170 GLY A N 1
ATOM 1169 C CA . GLY A 1 190 ? -28.133 50.691 19.402 1.00 12.11 170 GLY A CA 1
ATOM 1170 C C . GLY A 1 190 ? -28.898 51.741 20.175 1.00 12.04 170 GLY A C 1
ATOM 1171 O O . GLY A 1 190 ? -28.943 52.894 19.742 1.00 13.05 170 GLY A O 1
ATOM 1172 N N . PHE A 1 191 ? -29.500 51.379 21.305 1.00 12.21 171 PHE A N 1
ATOM 1173 C CA . PHE A 1 191 ? -30.157 52.380 22.124 1.00 10.15 171 PHE A CA 1
ATOM 1174 C C . PHE A 1 191 ? -29.139 53.392 22.639 1.00 12.23 171 PHE A C 1
ATOM 1175 O O . PHE A 1 191 ? -27.991 53.056 22.940 1.00 10.94 171 PHE A O 1
ATOM 1183 N N . SER A 1 192 ? -29.566 54.645 22.753 1.00 10.90 172 SER A N 1
ATOM 1184 C CA . SER A 1 192 ? -28.736 55.640 23.416 1.00 11.73 172 SER A CA 1
ATOM 1185 C C . SER A 1 192 ? -29.596 56.620 24.195 1.00 13.30 172 SER A C 1
ATOM 1186 O O . SER A 1 192 ? -30.637 57.072 23.713 1.00 12.69 172 SER A O 1
ATOM 1189 N N . LEU A 1 193 ? -29.123 56.968 25.389 1.00 9.94 173 LEU A N 1
ATOM 1190 C CA . LEU A 1 193 ? -29.694 58.085 26.130 1.00 9.64 173 LEU A CA 1
ATOM 1191 C C . LEU A 1 193 ? -29.690 59.380 25.330 1.00 11.32 173 LEU A C 1
ATOM 1192 O O . LEU A 1 193 ? -30.411 60.319 25.689 1.00 11.91 173 LEU A O 1
ATOM 1197 N N . LEU A 1 194 ? -28.865 59.474 24.284 1.00 10.67 174 LEU A N 1
ATOM 1198 C CA . LEU A 1 194 ? -28.838 60.680 23.468 1.00 11.08 174 LEU A CA 1
ATOM 1199 C C . LEU A 1 194 ? -30.155 60.921 22.732 1.00 11.88 174 LEU A C 1
ATOM 1200 O O . LEU A 1 194 ? -30.352 62.030 22.224 1.00 12.44 174 LEU A O 1
ATOM 1205 N N . ARG A 1 195 ? -31.062 59.933 22.684 1.00 12.18 175 ARG A N 1
ATOM 1206 C CA . ARG A 1 195 ? -32.425 60.193 22.213 1.00 12.38 175 ARG A CA 1
ATOM 1207 C C . ARG A 1 195 ? -33.075 61.323 23.008 1.00 15.41 175 ARG A C 1
ATOM 1208 O O . ARG A 1 195 ? -33.927 62.051 22.482 1.00 16.30 175 ARG A O 1
ATOM 1216 N N . HIS A 1 196 ? -32.666 61.498 24.262 1.00 11.54 176 HIS A N 1
ATOM 1217 C CA . HIS A 1 196 ? -33.203 62.509 25.163 1.00 12.06 176 HIS A CA 1
ATOM 1218 C C . HIS A 1 196 ? -32.379 63.793 25.181 1.00 13.75 176 HIS A C 1
ATOM 1219 O O . HIS A 1 196 ? -32.559 64.620 26.084 1.00 13.91 176 HIS A O 1
ATOM 1226 N N . GLY A 1 197 ? -31.478 63.977 24.219 1.00 10.82 177 GLY A N 1
ATOM 1227 C CA . GLY A 1 197 ? -30.599 65.138 24.252 1.00 12.35 177 GLY A CA 1
ATOM 1228 C C . GLY A 1 197 ? -29.576 64.990 25.362 1.00 12.97 177 GLY A C 1
ATOM 1229 O O . GLY A 1 197 ? -28.867 63.976 25.453 1.00 13.19 177 GLY A O 1
ATOM 1230 N N . ARG A 1 198 ? -29.493 66.003 26.223 1.00 12.26 178 ARG A N 1
ATOM 1231 C CA . ARG A 1 198 ? -28.660 65.921 27.416 1.00 11.63 178 ARG A CA 1
ATOM 1232 C C . ARG A 1 198 ? -29.362 65.254 28.581 1.00 10.78 178 ARG A C 1
ATOM 1233 O O . ARG A 1 198 ? -28.693 64.746 29.484 1.00 11.06 178 ARG A O 1
ATOM 1241 N N . LYS A 1 199 ? -30.690 65.284 28.605 1.00 11.72 179 LYS A N 1
ATOM 1242 C CA . LYS A 1 199 ? -31.406 65.050 29.852 1.00 11.18 179 LYS A CA 1
ATOM 1243 C C . LYS A 1 199 ? -31.329 63.598 30.306 1.00 12.39 179 LYS A C 1
ATOM 1244 O O . LYS A 1 199 ? -31.401 63.326 31.508 1.00 13.34 179 LYS A O 1
ATOM 1250 N N . GLY A 1 200 ? -31.201 62.657 29.375 1.00 11.41 180 GLY A N 1
ATOM 1251 C CA . GLY A 1 200 ? -31.129 61.259 29.781 1.00 12.13 180 GLY A CA 1
ATOM 1252 C C . GLY A 1 200 ? -29.888 60.975 30.606 1.00 11.74 180 GLY A C 1
ATOM 1253 O O . GLY A 1 200 ? -29.966 60.432 31.716 1.00 11.52 180 GLY A O 1
ATOM 1254 N N . PHE A 1 201 ? -28.720 61.348 30.073 1.00 11.58 181 PHE A N 1
ATOM 1255 C CA . PHE A 1 201 ? -27.483 61.227 30.832 1.00 11.28 181 PHE A CA 1
ATOM 1256 C C . PHE A 1 201 ? -27.525 62.075 32.100 1.00 10.45 181 PHE A C 1
ATOM 1257 O O . PHE A 1 201 ? -27.062 61.642 33.160 1.00 10.12 181 PHE A O 1
ATOM 1265 N N . GLU A 1 202 ? -28.092 63.285 32.017 1.00 10.49 182 GLU A N 1
ATOM 1266 C CA . GLU A 1 202 ? -28.172 64.127 33.208 1.00 11.55 182 GLU A CA 1
ATOM 1267 C C . GLU A 1 202 ? -28.980 63.456 34.318 1.00 9.68 182 GLU A C 1
ATOM 1268 O O . GLU A 1 202 ? -28.612 63.538 35.494 1.00 11.72 182 GLU A O 1
ATOM 1274 N N . GLU A 1 203 ? -30.069 62.771 33.972 1.00 10.95 183 GLU A N 1
ATOM 1275 C CA . GLU A 1 203 ? -30.864 62.098 34.998 1.00 12.26 183 GLU A CA 1
ATOM 1276 C C . GLU A 1 203 ? -30.114 60.918 35.606 1.00 11.77 183 GLU A C 1
ATOM 1277 O O . GLU A 1 203 ? -30.238 60.659 36.810 1.00 13.41 183 GLU A O 1
ATOM 1283 N N . VAL A 1 204 ? -29.357 60.174 34.784 1.00 10.83 184 VAL A N 1
ATOM 1284 C CA . VAL A 1 204 ? -28.557 59.064 35.304 1.00 11.72 184 VAL A CA 1
ATOM 1285 C C . VAL A 1 204 ? -27.487 59.584 36.245 1.00 11.53 184 VAL A C 1
ATOM 1286 O O . VAL A 1 204 ? -27.264 59.030 37.329 1.00 12.01 184 VAL A O 1
ATOM 1290 N N . VAL A 1 205 ? -26.810 60.658 35.844 1.00 10.40 185 VAL A N 1
ATOM 1291 C CA . VAL A 1 205 ? -25.771 61.246 36.677 1.00 11.38 185 VAL A CA 1
ATOM 1292 C C . VAL A 1 205 ? -26.374 61.824 37.950 1.00 13.37 185 VAL A C 1
ATOM 1293 O O . VAL A 1 205 ? -25.813 61.668 39.041 1.00 13.90 185 VAL A O 1
ATOM 1297 N N . ARG A 1 206 ? -27.551 62.453 37.840 1.00 13.61 186 ARG A N 1
ATOM 1298 C CA . ARG A 1 206 ? -28.235 62.975 39.023 1.00 15.41 186 ARG A CA 1
ATOM 1299 C C . ARG A 1 206 ? -28.515 61.859 40.022 1.00 15.27 186 ARG A C 1
ATOM 1300 O O . ARG A 1 206 ? -28.250 62.004 41.222 1.00 15.89 186 ARG A O 1
ATOM 1308 N N . PHE A 1 207 ? -29.027 60.725 39.539 1.00 12.53 187 PHE A N 1
ATOM 1309 C CA . PHE A 1 207 ? -29.283 59.600 40.431 1.00 12.73 187 PHE A CA 1
ATOM 1310 C C . PHE A 1 207 ? -27.996 59.122 41.093 1.00 15.89 187 PHE A C 1
ATOM 1311 O O . PHE A 1 207 ? -27.946 58.910 42.310 1.00 13.80 187 PHE A O 1
ATOM 1319 N N . CYS A 1 208 ? -26.941 58.927 40.301 1.00 12.40 188 CYS A N 1
ATOM 1320 C CA . CYS A 1 208 ? -25.727 58.350 40.866 1.00 13.25 188 CYS A CA 1
ATOM 1321 C C . CYS A 1 208 ? -25.067 59.298 41.855 1.00 12.82 188 CYS A C 1
ATOM 1322 O O . CYS A 1 208 ? -24.568 58.862 42.900 1.00 12.18 188 CYS A O 1
ATOM 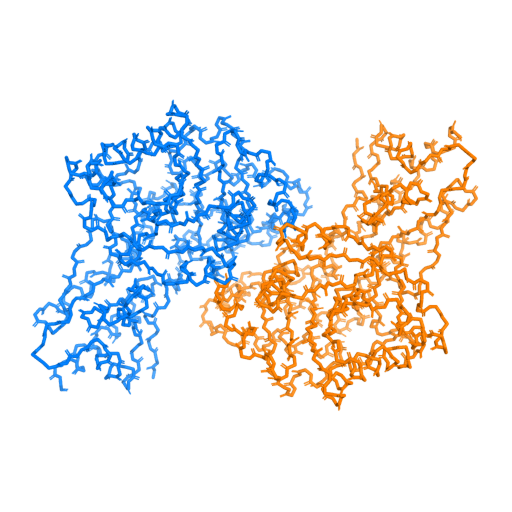1325 N N A LYS A 1 209 ? -25.053 60.599 41.556 0.38 13.70 189 LYS A N 1
ATOM 1326 N N B LYS A 1 209 ? -25.044 60.596 41.548 0.62 13.68 189 LYS A N 1
ATOM 1327 C CA A LYS A 1 209 ? -24.489 61.556 42.503 0.38 15.01 189 LYS A CA 1
ATOM 1328 C CA B LYS A 1 209 ? -24.501 61.566 42.492 0.62 15.02 189 LYS A CA 1
ATOM 1329 C C A LYS A 1 209 ? -25.339 61.649 43.765 0.38 14.91 189 LYS A C 1
ATOM 1330 C C B LYS A 1 209 ? -25.340 61.618 43.762 0.62 14.88 189 LYS A C 1
ATOM 1331 O O A LYS A 1 209 ? -24.801 61.668 44.879 0.38 16.92 189 LYS A O 1
ATOM 1332 O O B LYS A 1 209 ? -24.803 61.573 44.877 0.62 16.88 189 LYS A O 1
ATOM 1343 N N . ASP A 1 210 ? -26.667 61.694 43.608 1.00 14.73 190 ASP A N 1
ATOM 1344 C CA . ASP A 1 210 ? -27.563 61.789 44.767 1.00 13.85 190 ASP A CA 1
ATOM 1345 C C . ASP A 1 210 ? -27.373 60.619 45.719 1.00 16.21 190 ASP A C 1
ATOM 1346 O O . ASP A 1 210 ? -27.526 60.768 46.940 1.00 15.82 190 ASP A O 1
ATOM 1351 N N . HIS A 1 211 ? -27.099 59.435 45.178 1.00 13.80 191 HIS A N 1
ATOM 1352 C CA . HIS A 1 211 ? -27.084 58.208 45.961 1.00 13.29 191 HIS A CA 1
ATOM 1353 C C . HIS A 1 211 ? -25.686 57.624 46.125 1.00 13.53 191 HIS A C 1
ATOM 1354 O O . HIS A 1 211 ? -25.554 56.474 46.560 1.00 16.14 191 HIS A O 1
ATOM 1361 N N . ASP A 1 212 ? -24.648 58.396 45.809 1.00 12.59 192 ASP A N 1
ATOM 1362 C CA . ASP A 1 212 ? -23.253 57.999 46.014 1.00 15.28 192 ASP A CA 1
ATOM 1363 C C . ASP A 1 212 ? -22.940 56.677 45.315 1.00 17.80 192 ASP A C 1
ATOM 1364 O O . ASP A 1 212 ? -22.371 55.757 45.903 1.00 21.57 192 ASP A O 1
ATOM 1369 N N . LYS A 1 213 ? -23.328 56.588 44.047 1.00 13.92 193 LYS A N 1
ATOM 1370 C CA . LYS A 1 213 ? -23.064 55.422 43.217 1.00 10.64 193 LYS A CA 1
ATOM 1371 C C . LYS A 1 213 ? -21.893 55.702 42.289 1.00 12.25 193 LYS A C 1
ATOM 1372 O O . LYS A 1 213 ? -21.735 56.820 41.798 1.00 13.31 193 LYS A O 1
ATOM 1378 N N . LEU A 1 214 ? -21.094 54.672 42.036 1.00 11.96 194 LEU A N 1
ATOM 1379 C CA . LEU A 1 214 ? -20.095 54.716 40.973 1.00 7.95 194 LEU A CA 1
ATOM 1380 C C . LEU A 1 214 ? -20.769 54.465 39.631 1.00 8.41 194 LEU A C 1
ATOM 1381 O O . LEU A 1 214 ? -21.474 53.469 39.465 1.00 10.20 194 LEU A O 1
ATOM 1386 N N . LEU A 1 215 ? -20.567 55.373 38.684 1.00 9.61 195 LEU A N 1
ATOM 1387 C CA . LEU A 1 215 ? -21.135 55.262 37.345 1.00 8.12 195 LEU A CA 1
ATOM 1388 C C . LEU A 1 215 ? -20.039 54.821 36.381 1.00 7.90 195 LEU A C 1
ATOM 1389 O O . LEU A 1 215 ? -19.044 55.530 36.209 1.00 9.19 195 LEU A O 1
ATOM 1394 N N . LEU A 1 216 ? -20.190 53.627 35.802 1.00 9.36 196 LEU A N 1
ATOM 1395 C CA . LEU A 1 216 ? -19.298 53.150 34.752 1.00 8.59 196 LEU A CA 1
ATOM 1396 C C . LEU A 1 216 ? -20.047 53.225 33.433 1.00 7.97 196 LEU A C 1
ATOM 1397 O O . LEU A 1 216 ? -21.210 52.824 33.353 1.00 9.41 196 LEU A O 1
ATOM 1402 N N . ILE A 1 217 ? -19.405 53.767 32.410 1.00 8.79 197 ILE A N 1
ATOM 1403 C CA . ILE A 1 217 ? -20.028 53.830 31.091 1.00 9.70 197 ILE A CA 1
ATOM 1404 C C . ILE A 1 217 ? -19.032 53.377 30.041 1.00 8.30 197 ILE A C 1
ATOM 1405 O O . ILE A 1 217 ? -17.899 53.879 29.992 1.00 9.55 197 ILE A O 1
ATOM 1410 N N . ASP A 1 218 ? -19.463 52.420 29.222 1.00 10.07 198 ASP A N 1
ATOM 1411 C CA . ASP A 1 218 ? -18.727 51.955 28.054 1.00 9.92 198 ASP A CA 1
ATOM 1412 C C . ASP A 1 218 ? -19.241 52.734 26.846 1.00 11.63 198 ASP A C 1
ATOM 1413 O O . ASP A 1 218 ? -20.400 52.570 26.448 1.00 10.58 198 ASP A O 1
ATOM 1418 N N . PHE A 1 219 ? -18.385 53.595 26.286 1.00 9.12 199 PHE A N 1
ATOM 1419 C CA . PHE A 1 219 ? -18.703 54.459 25.151 1.00 8.61 199 PHE A CA 1
ATOM 1420 C C . PHE A 1 219 ? -18.168 53.912 23.831 1.00 9.98 199 PHE A C 1
ATOM 1421 O O . PHE A 1 219 ? -17.997 54.681 22.878 1.00 10.11 199 PHE A O 1
ATOM 1429 N N . CYS A 1 220 ? -17.933 52.603 23.745 1.00 12.02 200 CYS A N 1
ATOM 1430 C CA A CYS A 1 220 ? -17.232 52.086 22.577 0.46 13.16 200 CYS A CA 1
ATOM 1431 C CA B CYS A 1 220 ? -17.272 52.009 22.577 0.54 13.17 200 CYS A CA 1
ATOM 1432 C C . CYS A 1 220 ? -17.992 52.353 21.281 1.00 11.24 200 CYS A C 1
ATOM 1433 O O . CYS A 1 220 ? -17.361 52.528 20.236 1.00 12.68 200 CYS A O 1
ATOM 1438 N N . PHE A 1 221 ? -19.322 52.420 21.322 1.00 10.60 201 PHE A N 1
ATOM 1439 C CA . PHE A 1 221 ? -20.108 52.697 20.124 1.00 11.04 201 PHE A CA 1
ATOM 1440 C C . PHE A 1 221 ? -20.381 54.189 19.907 1.00 12.27 201 PHE A C 1
ATOM 1441 O O . PHE A 1 221 ? -21.159 54.533 19.004 1.00 11.71 201 PHE A O 1
ATOM 1449 N N . ALA A 1 222 ? -19.773 55.083 20.700 1.00 10.48 202 ALA A N 1
ATOM 1450 C CA . ALA A 1 222 ? -20.161 56.496 20.629 1.00 9.81 202 ALA A CA 1
ATOM 1451 C C . ALA A 1 222 ? -19.734 57.161 19.328 1.00 11.46 202 ALA A C 1
ATOM 1452 O O . ALA A 1 222 ? -20.327 58.176 18.944 1.00 12.30 202 ALA A O 1
ATOM 1454 N N . SER A 1 223 ? -18.725 56.617 18.646 1.00 10.79 203 SER A N 1
ATOM 1455 C CA . SER A 1 223 ? -18.326 57.160 17.350 1.00 12.78 203 SER A CA 1
ATOM 1456 C C . SER A 1 223 ? -19.485 57.193 16.364 1.00 11.53 203 SER A C 1
ATOM 1457 O O . SER A 1 223 ? -19.528 58.077 15.500 1.00 12.47 203 SER A O 1
ATOM 1460 N N . PHE A 1 224 ? -20.425 56.254 16.475 1.00 12.25 204 PHE A N 1
ATOM 1461 C CA . PHE A 1 224 ? -21.542 56.174 15.539 1.00 11.78 204 PHE A CA 1
ATOM 1462 C C . PHE A 1 224 ? -22.592 57.249 15.781 1.00 14.85 204 PHE A C 1
ATOM 1463 O O . PHE A 1 224 ? -23.528 57.371 14.978 1.00 13.69 204 PHE A O 1
ATOM 1471 N N . THR A 1 225 ? -22.456 58.034 16.851 1.00 13.05 205 THR A N 1
ATOM 1472 C CA . THR A 1 225 ? -23.285 59.221 17.020 1.00 12.52 205 THR A CA 1
ATOM 1473 C C . THR A 1 225 ? -22.693 60.454 16.359 1.00 14.96 205 THR A C 1
ATOM 1474 O O . THR A 1 225 ? -23.407 61.446 16.176 1.00 15.41 205 THR A O 1
ATOM 1478 N N . LEU A 1 226 ? -21.409 60.432 16.019 1.00 13.27 206 LEU A N 1
ATOM 1479 C CA . LEU A 1 226 ? -20.737 61.664 15.639 1.00 14.66 206 LEU A CA 1
ATOM 1480 C C . LEU A 1 226 ? -21.265 62.191 14.306 1.00 18.40 206 LEU A C 1
ATOM 1481 O O . LEU A 1 226 ? -21.612 61.424 13.402 1.00 19.55 206 LEU A O 1
ATOM 1486 N N . PHE A 1 227 ? -21.348 63.517 14.206 1.00 20.21 207 PHE A N 1
ATOM 1487 C CA . PHE A 1 227 ? -21.843 64.244 13.034 1.00 19.97 207 PHE A CA 1
ATOM 1488 C C . PHE A 1 227 ? -23.325 64.001 12.759 1.00 25.89 207 PHE A C 1
ATOM 1489 O O . PHE A 1 227 ? -23.833 64.433 11.715 1.00 27.73 207 PHE A O 1
ATOM 1497 N N . GLU A 1 228 ? -24.033 63.321 13.655 1.00 20.44 208 GLU A N 1
ATOM 1498 C CA . GLU A 1 228 ? -25.484 63.173 13.553 1.00 24.79 208 GLU A CA 1
ATOM 1499 C C . GLU A 1 228 ? -26.169 64.474 13.962 1.00 24.57 208 GLU A C 1
ATOM 1500 O O . GLU A 1 228 ? -25.843 65.031 15.017 1.00 26.43 208 GLU A O 1
ATOM 1506 N N . PRO A 1 229 ? -27.135 64.970 13.180 1.00 26.45 209 PRO A N 1
ATOM 1507 C CA . PRO A 1 229 ? -27.741 66.275 13.509 1.00 32.29 209 PRO A CA 1
ATOM 1508 C C . PRO A 1 229 ? -28.406 66.318 14.874 1.00 31.38 209 PRO A C 1
ATOM 1509 O O . PRO A 1 229 ? -28.296 67.323 15.589 1.00 36.96 209 PRO A O 1
ATOM 1513 N N . GLU A 1 230 ? -29.098 65.253 15.261 1.00 25.33 210 GLU A N 1
ATOM 1514 C CA . GLU A 1 230 ? -29.838 65.251 16.514 1.00 24.14 210 GLU A CA 1
ATOM 1515 C C . GLU A 1 230 ? -29.158 64.451 17.612 1.00 24.98 210 GLU A C 1
ATOM 1516 O O . GLU A 1 230 ? -29.423 64.699 18.793 1.00 24.28 210 GLU A O 1
ATOM 1518 N N . LEU A 1 231 ? -28.278 63.518 17.257 1.00 19.90 211 LEU A N 1
ATOM 1519 C CA . LEU A 1 231 ? -27.769 62.547 18.215 1.00 18.36 211 LEU A CA 1
ATOM 1520 C C . LEU A 1 231 ? -26.302 62.719 18.578 1.00 16.12 211 LEU A C 1
ATOM 1521 O O . LEU A 1 231 ? -25.817 61.981 19.449 1.00 18.09 211 LEU A O 1
ATOM 1526 N N . ALA A 1 232 ? -25.580 63.646 17.949 1.00 16.46 212 ALA A N 1
ATOM 1527 C CA . ALA A 1 232 ? -24.139 63.741 18.171 1.00 15.43 212 ALA A CA 1
ATOM 1528 C C . ALA A 1 232 ? -23.847 63.961 19.649 1.00 15.84 212 ALA A C 1
ATOM 1529 O O . ALA A 1 232 ? -24.444 64.832 20.293 1.00 17.19 212 ALA A O 1
ATOM 1531 N N . ARG A 1 233 ? -22.960 63.134 20.200 1.00 13.57 213 ARG A N 1
ATOM 1532 C CA . ARG A 1 233 ? -22.716 63.179 21.633 1.00 13.29 213 ARG A CA 1
ATOM 1533 C C . ARG A 1 233 ? -22.223 64.562 22.040 1.00 11.54 213 ARG A C 1
ATOM 1534 O O . ARG A 1 233 ? -21.469 65.213 21.315 1.00 14.14 213 ARG A O 1
ATOM 1542 N N . PHE A 1 234 ? -22.693 65.031 23.191 1.00 12.37 214 PHE A N 1
ATOM 1543 C CA . PHE A 1 234 ? -22.179 66.249 23.797 1.00 13.65 214 PHE A CA 1
ATOM 1544 C C . PHE A 1 234 ? -20.943 65.891 24.625 1.00 13.68 214 PHE A C 1
ATOM 1545 O O . PHE A 1 234 ? -20.516 64.735 24.669 1.00 12.69 214 PHE A O 1
ATOM 1553 N N . ASP A 1 235 ? -20.349 66.884 25.280 1.00 12.59 215 ASP A N 1
ATOM 1554 C CA . ASP A 1 235 ? -19.141 66.680 26.083 1.00 11.78 215 ASP A CA 1
ATOM 1555 C C . ASP A 1 235 ? -19.549 65.988 27.379 1.00 11.30 215 ASP A C 1
ATOM 1556 O O . ASP A 1 235 ? -19.999 66.635 28.335 1.00 11.98 215 ASP A O 1
ATOM 1561 N N . MET A 1 236 ? -19.392 64.658 27.421 1.00 10.83 216 MET A N 1
ATOM 1562 C CA . MET A 1 236 ? -19.827 63.913 28.594 1.00 11.20 216 MET A CA 1
ATOM 1563 C C . MET A 1 236 ? -18.936 64.199 29.789 1.00 10.17 216 MET A C 1
ATOM 1564 O O . MET A 1 236 ? -19.395 64.110 30.934 1.00 11.03 216 MET A O 1
ATOM 1569 N N . TYR A 1 237 ? -17.665 64.536 29.547 1.00 11.89 217 TYR A N 1
ATOM 1570 C CA . TYR A 1 237 ? -16.728 64.708 30.649 1.00 10.21 217 TYR A CA 1
ATOM 1571 C C . TYR A 1 237 ? -16.984 66.017 31.378 1.00 11.65 217 TYR A C 1
ATOM 1572 O O . TYR A 1 237 ? -16.763 66.105 32.590 1.00 11.31 217 TYR A O 1
ATOM 1581 N N . GLU A 1 238 ? -17.498 67.023 30.666 1.00 9.90 218 GLU A N 1
ATOM 1582 C CA . GLU A 1 238 ? -17.979 68.236 31.323 1.00 10.47 218 GLU A CA 1
ATOM 1583 C C . GLU A 1 238 ? -19.086 67.919 32.328 1.00 11.16 218 GLU A C 1
ATOM 1584 O O . GLU A 1 238 ? -19.063 68.399 33.469 1.00 11.79 218 GLU A O 1
ATOM 1590 N N . LEU A 1 239 ? -20.062 67.095 31.933 1.00 10.52 219 LEU A N 1
ATOM 1591 C CA . LEU A 1 239 ? -21.130 66.715 32.857 1.00 10.43 219 LEU A CA 1
ATOM 1592 C C . LEU A 1 239 ? -20.594 65.855 33.998 1.00 10.49 219 LEU A C 1
ATOM 1593 O O . LEU A 1 239 ? -20.927 66.082 35.171 1.00 11.31 219 LEU A O 1
ATOM 1598 N N . LEU A 1 240 ? -19.743 64.877 33.680 1.00 10.34 220 LEU A N 1
ATOM 1599 C CA . LEU A 1 240 ? -19.233 63.992 34.722 1.00 10.46 220 LEU A CA 1
ATOM 1600 C C . LEU A 1 240 ? -18.394 64.765 35.732 1.00 11.41 220 LEU A C 1
ATOM 1601 O O . LEU A 1 240 ? -18.548 64.583 36.947 1.00 11.62 220 LEU A O 1
ATOM 1606 N N . GLU A 1 241 ? -17.520 65.653 35.251 1.00 10.48 221 GLU A N 1
ATOM 1607 C CA . GLU A 1 241 ? -16.700 66.456 36.154 1.00 10.00 221 GLU A CA 1
ATOM 1608 C C . GLU A 1 241 ? -17.550 67.445 36.948 1.00 11.58 221 GLU A C 1
ATOM 1609 O O . GLU A 1 241 ? -17.387 67.568 38.164 1.00 12.39 221 GLU A O 1
ATOM 1615 N N . ASN A 1 242 ? -18.445 68.170 36.272 1.00 11.21 222 ASN A N 1
ATOM 1616 C CA . ASN A 1 242 ? -19.233 69.190 36.969 1.00 12.26 222 ASN A CA 1
ATOM 1617 C C . ASN A 1 242 ? -20.069 68.580 38.082 1.00 13.15 222 ASN A C 1
ATOM 1618 O O . ASN A 1 242 ? -20.232 69.179 39.153 1.00 13.26 222 ASN A O 1
ATOM 1623 N N . SER A 1 243 ? -20.605 67.385 37.850 1.00 11.45 223 SER A N 1
ATOM 1624 C CA . SER A 1 243 ? -21.506 66.773 38.814 1.00 11.54 223 SER A CA 1
ATOM 1625 C C . SER A 1 243 ? -20.788 66.278 40.054 1.00 12.68 223 SER A C 1
ATOM 1626 O O . SER A 1 243 ? -21.434 66.122 41.097 1.00 13.08 223 SER A O 1
ATOM 1629 N N . GLY A 1 244 ? -19.484 66.017 39.963 1.00 11.00 224 GLY A N 1
ATOM 1630 C CA . GLY A 1 244 ? -18.769 65.383 41.052 1.00 13.17 224 GLY A CA 1
ATOM 1631 C C . GLY A 1 244 ? -19.083 63.915 41.244 1.00 14.77 224 GLY A C 1
ATOM 1632 O O . GLY A 1 244 ? -18.713 63.344 42.272 1.00 14.85 224 GLY A O 1
ATOM 1633 N N . VAL A 1 245 ? -19.771 63.290 40.291 1.00 11.55 225 VAL A N 1
ATOM 1634 C CA . VAL A 1 245 ? -20.083 61.870 40.406 1.00 10.65 225 VAL A CA 1
ATOM 1635 C C . VAL A 1 245 ? -18.793 61.054 40.354 1.00 10.88 225 VAL A C 1
ATOM 1636 O O . VAL A 1 245 ? -17.827 61.416 39.669 1.00 11.64 225 VAL A O 1
ATOM 1640 N N . ARG A 1 246 ? -18.753 59.966 41.114 1.00 11.25 226 ARG A N 1
ATOM 1641 C CA . ARG A 1 246 ? -17.667 59.007 40.957 1.00 10.37 226 ARG A CA 1
ATOM 1642 C C . ARG A 1 246 ? -17.901 58.223 39.678 1.00 7.26 226 ARG A C 1
ATOM 1643 O O . ARG A 1 246 ? -19.011 57.743 39.443 1.00 9.11 226 ARG A O 1
ATOM 1651 N N . TYR A 1 247 ? -16.877 58.133 38.821 1.00 8.87 227 TYR A N 1
ATOM 1652 C CA . TYR A 1 247 ? -17.114 57.558 37.500 1.00 9.22 227 TYR A CA 1
ATOM 1653 C C . TYR A 1 247 ? -15.870 56.895 36.926 1.00 8.02 227 TYR A C 1
ATOM 1654 O O . TYR A 1 247 ? -14.731 57.234 37.259 1.00 8.80 227 TYR A O 1
ATOM 1663 N N . LEU A 1 248 ? -16.134 55.954 36.025 1.00 7.95 228 LEU A N 1
ATOM 1664 C CA . LEU A 1 248 ? -15.136 55.364 35.138 1.00 8.07 228 LEU A CA 1
ATOM 1665 C C . LEU A 1 248 ? -15.733 55.334 33.737 1.00 10.01 228 LEU A C 1
ATOM 1666 O O . LEU A 1 248 ? -16.812 54.767 33.535 1.00 10.36 228 LEU A O 1
ATOM 1671 N N . ALA A 1 249 ? -15.063 55.981 32.791 1.00 7.47 229 ALA A N 1
ATOM 1672 C CA . ALA A 1 249 ? -15.544 56.113 31.422 1.00 7.72 229 ALA A CA 1
ATOM 1673 C C . ALA A 1 249 ? -14.560 55.422 30.493 1.00 7.98 229 ALA A C 1
ATOM 1674 O O . ALA A 1 249 ? -13.365 55.734 30.525 1.00 7.99 229 ALA A O 1
ATOM 1676 N N . ILE A 1 250 ? -15.060 54.499 29.672 1.00 8.65 230 ILE A N 1
ATOM 1677 C CA . ILE A 1 250 ? -14.228 53.734 28.740 1.00 8.98 230 ILE A CA 1
ATOM 1678 C C . ILE A 1 250 ? -14.584 54.114 27.305 1.00 9.01 230 ILE A C 1
ATOM 1679 O O . ILE A 1 250 ? -15.762 54.097 26.925 1.00 10.40 230 ILE A O 1
ATOM 1684 N N . GLU A 1 251 ? -13.565 54.468 26.516 1.00 8.77 231 GLU A N 1
ATOM 1685 C CA . GLU A 1 251 ? -13.682 54.775 25.095 1.00 7.52 231 GLU A CA 1
ATOM 1686 C C . GLU A 1 251 ? -12.853 53.769 24.301 1.00 9.21 231 GLU A C 1
ATOM 1687 O O . GLU A 1 251 ? -11.961 53.116 24.847 1.00 10.10 231 GLU A O 1
ATOM 1693 N N . ASP A 1 252 ? -13.146 53.645 23.005 1.00 11.08 232 ASP A N 1
ATOM 1694 C CA . ASP A 1 252 ? -12.511 52.601 22.200 1.00 12.82 232 ASP A CA 1
ATOM 1695 C C . ASP A 1 252 ? -12.307 53.071 20.768 1.00 15.39 232 ASP A C 1
ATOM 1696 O O . ASP A 1 252 ? -13.044 53.921 20.262 1.00 14.98 232 ASP A O 1
ATOM 1701 N N . THR A 1 253 ? -11.312 52.473 20.112 1.00 10.72 233 THR A N 1
ATOM 1702 C CA . THR A 1 253 ? -11.092 52.628 18.679 1.00 10.32 233 THR A CA 1
ATOM 1703 C C . THR A 1 253 ? -11.460 51.392 17.874 1.00 12.79 233 THR A C 1
ATOM 1704 O O . THR A 1 253 ? -11.715 51.512 16.670 1.00 12.53 233 THR A O 1
ATOM 1708 N N . GLY A 1 254 ? -11.475 50.212 18.498 1.00 12.81 234 GLY A N 1
ATOM 1709 C CA . GLY A 1 254 ? -11.440 48.975 17.731 1.00 14.28 234 GLY A CA 1
ATOM 1710 C C . GLY A 1 254 ? -12.709 48.677 16.959 1.00 14.75 234 GLY A C 1
ATOM 1711 O O . GLY A 1 254 ? -12.668 47.965 15.950 1.00 17.85 234 GLY A O 1
ATOM 1712 N N . LYS A 1 255 ? -13.846 49.184 17.414 1.00 12.55 235 LYS A N 1
ATOM 1713 C CA . LYS A 1 255 ? -15.084 48.907 16.703 1.00 14.39 235 LYS A CA 1
ATOM 1714 C C . LYS A 1 255 ? -15.407 49.953 15.645 1.00 14.19 235 LYS A C 1
ATOM 1715 O O . LYS A 1 255 ? -16.306 49.726 14.832 1.00 15.93 235 LYS A O 1
ATOM 1721 N N . THR A 1 256 ? -14.677 51.066 15.613 1.00 11.79 236 THR A N 1
ATOM 1722 C CA . THR A 1 256 ? -14.937 52.153 14.677 1.00 10.23 236 THR A CA 1
ATOM 1723 C C . THR A 1 256 ? -14.173 51.968 13.370 1.00 12.78 236 THR A C 1
ATOM 1724 O O . THR A 1 256 ? -14.751 52.082 12.283 1.00 14.57 236 THR A O 1
ATOM 1728 N N . TRP A 1 257 ? -12.874 51.682 13.464 1.00 12.77 237 TRP A N 1
ATOM 1729 C CA . TRP A 1 257 ? -11.993 51.679 12.312 1.00 11.53 237 TRP A CA 1
ATOM 1730 C C . TRP A 1 257 ? -11.550 50.263 11.945 1.00 12.88 237 TRP A C 1
ATOM 1731 O O . TRP A 1 257 ? -11.482 49.373 12.802 1.00 14.20 237 TRP A O 1
ATOM 1742 N N . PRO A 1 258 ? -11.272 50.020 10.665 1.00 11.41 238 PRO A N 1
ATOM 1743 C CA . PRO A 1 258 ? -10.778 48.705 10.223 1.00 13.89 238 PRO A CA 1
ATOM 1744 C C . PRO A 1 258 ? -9.280 48.584 10.468 1.00 14.98 238 PRO A C 1
ATOM 1745 O O . PRO A 1 258 ? -8.453 48.616 9.561 1.00 14.30 238 PRO A O 1
ATOM 1749 N N . VAL A 1 259 ? -8.911 48.445 11.741 1.00 12.43 239 VAL A N 1
ATOM 1750 C CA . VAL A 1 259 ? -7.512 48.411 12.139 1.00 11.23 239 VAL A CA 1
ATOM 1751 C C . VAL A 1 259 ? -7.080 47.001 12.542 1.00 10.20 239 VAL A C 1
ATOM 1752 O O . VAL A 1 259 ? -6.050 46.832 13.203 1.00 10.46 239 VAL A O 1
ATOM 1756 N N . GLN A 1 260 ? -7.865 45.992 12.164 1.00 12.12 240 GLN A N 1
ATOM 1757 C CA . GLN A 1 260 ? -7.516 44.591 12.400 1.00 12.17 240 GLN A CA 1
ATOM 1758 C C . GLN A 1 260 ? -7.186 44.321 13.866 1.00 12.16 240 GLN A C 1
ATOM 1759 O O . GLN A 1 260 ? -6.267 43.568 14.177 1.00 11.41 240 GLN A O 1
ATOM 1765 N N . ASP A 1 261 ? -7.920 44.970 14.774 1.00 10.67 241 ASP A N 1
ATOM 1766 C CA . ASP A 1 261 ? -7.764 44.781 16.218 1.00 10.21 241 ASP A CA 1
ATOM 1767 C C . ASP A 1 261 ? -6.382 45.187 16.736 1.00 13.29 241 ASP A C 1
ATOM 1768 O O . ASP A 1 261 ? -6.001 44.807 17.852 1.00 12.61 241 ASP A O 1
ATOM 1773 N N . ALA A 1 262 ? -5.623 45.967 15.960 1.00 10.68 242 ALA A N 1
ATOM 1774 C CA . ALA A 1 262 ? -4.431 46.658 16.455 1.00 10.71 242 ALA A CA 1
ATOM 1775 C C . ALA A 1 262 ? -4.926 48.010 16.956 1.00 11.94 242 ALA A C 1
ATOM 1776 O O . ALA A 1 262 ? -4.983 48.989 16.217 1.00 13.07 242 ALA A O 1
ATOM 1778 N N . LYS A 1 263 ? -5.291 48.067 18.234 1.00 11.89 243 LYS A N 1
ATOM 1779 C CA . LYS A 1 263 ? -6.227 49.084 18.696 1.00 9.65 243 LYS A CA 1
ATOM 1780 C C . LYS A 1 263 ? -5.782 49.654 20.041 1.00 11.89 243 LYS A C 1
ATOM 1781 O O . LYS A 1 263 ? -4.723 49.312 20.576 1.00 11.83 243 LYS A O 1
ATOM 1787 N N . CYS A 1 264 ? -6.600 50.567 20.568 1.00 11.03 244 CYS A N 1
ATOM 1788 C CA . CYS A 1 264 ? -6.318 51.241 21.826 1.00 9.42 244 CYS A CA 1
ATOM 1789 C C . CYS A 1 264 ? -7.639 51.619 22.467 1.00 10.76 244 CYS A C 1
ATOM 1790 O O . CYS A 1 264 ? -8.541 52.113 21.783 1.00 13.37 244 CYS A O 1
ATOM 1793 N N . ALA A 1 265 ? -7.754 51.376 23.769 1.00 9.28 245 ALA A N 1
ATOM 1794 C CA . ALA A 1 265 ? -8.889 51.863 24.536 1.00 9.58 245 ALA A CA 1
ATOM 1795 C C . ALA A 1 265 ? -8.420 52.892 25.549 1.00 9.39 245 ALA A C 1
ATOM 1796 O O . ALA A 1 265 ? -7.241 52.976 25.878 1.00 10.45 245 ALA A O 1
ATOM 1798 N N . LEU A 1 266 ? -9.363 53.709 26.013 1.00 7.94 246 LEU A N 1
ATOM 1799 C CA . LEU A 1 266 ? -9.060 54.808 26.913 1.00 8.18 246 LEU A CA 1
ATOM 1800 C C . LEU A 1 266 ? -9.965 54.697 28.125 1.00 9.88 246 LEU A C 1
ATOM 1801 O O . LEU A 1 266 ? -11.149 54.379 27.987 1.00 10.05 246 LEU A O 1
ATOM 1806 N N . ILE A 1 267 ? -9.415 54.942 29.314 1.00 8.99 247 ILE A N 1
ATOM 1807 C CA . ILE A 1 267 ? -10.238 54.991 30.519 1.00 8.48 247 ILE A CA 1
ATOM 1808 C C . ILE A 1 267 ? -9.930 56.286 31.263 1.00 8.44 247 ILE A C 1
ATOM 1809 O O . ILE A 1 267 ? -8.779 56.729 31.330 1.00 9.86 247 ILE A O 1
ATOM 1814 N N . THR A 1 268 ? -10.983 56.904 31.785 1.00 8.95 248 THR A N 1
AT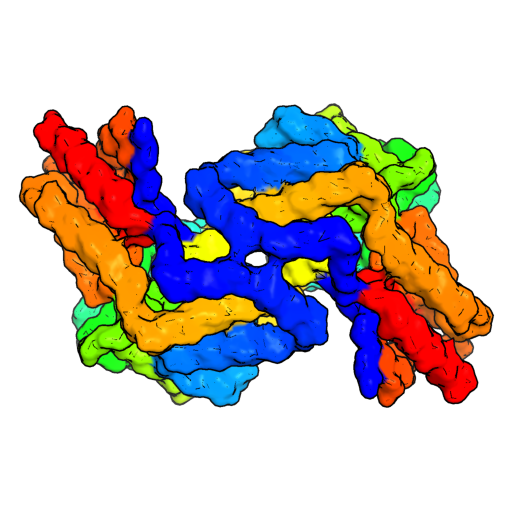OM 1815 C CA . THR A 1 268 ? -10.889 58.138 32.546 1.00 8.25 248 THR A CA 1
ATOM 1816 C C . THR A 1 268 ? -11.669 57.967 33.839 1.00 8.30 248 THR A C 1
ATOM 1817 O O . THR A 1 268 ? -12.793 57.446 33.827 1.00 9.13 248 THR A O 1
ATOM 1821 N N . ALA A 1 269 ? -11.076 58.410 34.946 1.00 8.54 249 ALA A N 1
ATOM 1822 C CA . ALA A 1 269 ? -11.667 58.256 36.268 1.00 8.76 249 ALA A CA 1
ATOM 1823 C C . ALA A 1 269 ? -11.904 59.622 36.896 1.00 9.76 249 ALA A C 1
ATOM 1824 O O . ALA A 1 269 ? -11.182 60.584 36.613 1.00 10.32 249 ALA A O 1
ATOM 1826 N N . SER A 1 270 ? -12.920 59.697 37.747 1.00 8.97 250 SER A N 1
ATOM 1827 C CA . SER A 1 270 ? -13.131 60.906 38.535 1.00 9.12 250 SER A CA 1
ATOM 1828 C C . SER A 1 270 ? -11.921 61.170 39.434 1.00 11.36 250 SER A C 1
ATOM 1829 O O . SER A 1 270 ? -11.169 60.256 39.805 1.00 10.60 250 SER A O 1
ATOM 1832 N N . ASP A 1 271 ? -11.746 62.446 39.808 1.00 11.28 251 ASP A N 1
ATOM 1833 C CA . ASP A 1 271 ? -10.542 62.857 40.528 1.00 11.10 251 ASP A CA 1
ATOM 1834 C C . ASP A 1 271 ? -10.378 62.117 41.851 1.00 10.11 251 ASP A C 1
ATOM 1835 O O . ASP A 1 271 ? -9.243 61.850 42.271 1.00 11.89 251 ASP A O 1
ATOM 1840 N N . ASP A 1 272 ? -11.484 61.782 42.520 1.00 11.46 252 ASP A N 1
ATOM 1841 C CA . ASP A 1 272 ? -11.403 61.197 43.850 1.00 12.71 252 ASP A CA 1
ATOM 1842 C C . ASP A 1 272 ? -10.874 59.769 43.831 1.00 13.94 252 ASP A C 1
ATOM 1843 O O . ASP A 1 272 ? -10.366 59.305 44.856 1.00 13.96 252 ASP A O 1
ATOM 1848 N N . ILE A 1 273 ? -10.967 59.070 42.698 1.00 11.43 253 ILE A N 1
ATOM 1849 C CA . ILE A 1 273 ? -10.450 57.709 42.579 1.00 10.33 253 ILE A CA 1
ATOM 1850 C C . ILE A 1 273 ? -9.303 57.619 41.593 1.00 10.66 253 ILE A C 1
ATOM 1851 O O . ILE A 1 273 ? -8.754 56.518 41.390 1.00 10.85 253 ILE A O 1
ATOM 1856 N N . TRP A 1 274 ? -8.884 58.748 41.013 1.00 9.73 254 TRP A N 1
ATOM 1857 C CA . TRP A 1 274 ? -7.898 58.727 39.937 1.00 11.60 254 TRP A CA 1
ATOM 1858 C C . TRP A 1 274 ? -6.597 58.048 40.364 1.00 10.97 254 TRP A C 1
ATOM 1859 O O . TRP A 1 274 ? -6.027 57.256 39.605 1.00 10.07 254 TRP A O 1
ATOM 1870 N N . GLU A 1 275 ? -6.093 58.366 41.557 1.00 11.43 255 GLU A N 1
ATOM 1871 C CA . GLU A 1 275 ? -4.800 57.829 41.970 1.00 14.00 255 GLU A CA 1
ATOM 1872 C C . GLU A 1 275 ? -4.860 56.313 42.125 1.00 11.35 255 GLU A C 1
ATOM 1873 O O . GLU A 1 275 ? -3.973 55.595 41.650 1.00 11.58 255 GLU A O 1
ATOM 1879 N N . THR A 1 276 ? -5.902 55.805 42.782 1.00 11.58 256 THR A N 1
ATOM 1880 C CA . THR A 1 276 ? -6.038 54.355 42.926 1.00 9.93 256 THR A CA 1
ATOM 1881 C C . THR A 1 276 ? -6.105 53.685 41.562 1.00 12.17 256 THR A C 1
ATOM 1882 O O . THR A 1 276 ? -5.416 52.686 41.305 1.00 11.30 256 THR A O 1
ATOM 1886 N N . VAL A 1 277 ? -6.919 54.241 40.664 1.00 9.55 257 VAL A N 1
ATOM 1887 C CA . VAL A 1 277 ? -7.100 53.634 39.350 1.00 8.81 257 VAL A CA 1
ATOM 1888 C C . VAL A 1 277 ? -5.822 53.743 38.528 1.00 8.72 257 VAL A C 1
ATOM 1889 O O . VAL A 1 277 ? -5.465 52.809 37.792 1.00 9.83 257 VAL A O 1
ATOM 1893 N N . TYR A 1 278 ? -5.090 54.851 38.674 1.00 9.28 258 TYR A N 1
ATOM 1894 C CA . TYR A 1 278 ? -3.787 54.979 38.026 1.00 10.15 258 TYR A CA 1
ATOM 1895 C C . TYR A 1 278 ? -2.866 53.832 38.425 1.00 11.01 258 TYR A C 1
ATOM 1896 O O . TYR A 1 278 ? -2.239 53.200 37.572 1.00 10.41 258 TYR A O 1
ATOM 1905 N N . ASN A 1 279 ? -2.786 53.533 39.721 1.00 10.83 259 ASN A N 1
ATOM 1906 C CA . ASN A 1 279 ? -1.861 52.499 40.163 1.00 10.75 259 ASN A CA 1
ATOM 1907 C C . ASN A 1 279 ? -2.330 51.113 39.724 1.00 11.87 259 ASN A C 1
ATOM 1908 O O . ASN A 1 279 ? -1.506 50.260 39.372 1.00 11.46 259 ASN A O 1
ATOM 1913 N N . LEU A 1 280 ? -3.647 50.872 39.711 1.00 9.55 260 LEU A N 1
ATOM 1914 C CA . LEU A 1 280 ? -4.158 49.616 39.165 1.00 8.02 260 LEU A CA 1
ATOM 1915 C C . LEU A 1 280 ? -3.777 49.473 37.701 1.00 8.02 260 LEU A C 1
ATOM 1916 O O . LEU A 1 280 ? -3.291 48.419 37.261 1.00 10.35 260 LEU A O 1
ATOM 1921 N N . HIS A 1 281 ? -3.983 50.545 36.934 1.00 8.43 261 HIS A N 1
ATOM 1922 C CA . HIS A 1 281 ? -3.718 50.531 35.499 1.00 7.65 261 HIS A CA 1
ATOM 1923 C C . HIS A 1 281 ? -2.248 50.280 35.208 1.00 8.77 261 HIS A C 1
ATOM 1924 O O . HIS A 1 281 ? -1.914 49.512 34.297 1.00 8.53 261 HIS A O 1
ATOM 1931 N N . THR A 1 282 ? -1.351 50.930 35.961 1.00 9.30 262 THR A N 1
ATOM 1932 C CA . THR A 1 282 ? 0.071 50.767 35.676 1.00 9.46 262 THR A CA 1
ATOM 1933 C C . THR A 1 282 ? 0.565 49.367 36.011 1.00 10.09 262 THR A C 1
ATOM 1934 O O . THR A 1 282 ? 1.601 48.957 35.487 1.00 11.82 262 THR A O 1
ATOM 1938 N N . SER A 1 283 ? -0.150 48.616 36.855 1.00 8.26 263 SER A N 1
ATOM 1939 C CA . SER A 1 283 ? 0.243 47.229 37.092 1.00 10.51 263 SER A CA 1
ATOM 1940 C C . SER A 1 283 ? -0.101 46.326 35.918 1.00 10.53 263 SER A C 1
ATOM 1941 O O . SER A 1 283 ? 0.472 45.238 35.804 1.00 12.81 263 SER A O 1
ATOM 1944 N N . VAL A 1 284 ? -1.000 46.749 35.039 1.00 7.95 264 VAL A N 1
ATOM 1945 C CA . VAL A 1 284 ? -1.375 45.950 33.876 1.00 8.76 264 VAL A CA 1
ATOM 1946 C C . VAL A 1 284 ? -0.421 46.174 32.713 1.00 10.63 264 VAL A C 1
ATOM 1947 O O . VAL A 1 284 ? -0.042 45.219 32.025 1.00 12.33 264 VAL A O 1
ATOM 1951 N N . LEU A 1 285 ? -0.006 47.412 32.468 1.00 9.04 265 LEU A N 1
ATOM 1952 C CA . LEU A 1 285 ? 0.870 47.693 31.338 1.00 10.48 265 LEU A CA 1
ATOM 1953 C C . LEU A 1 285 ? 1.560 49.024 31.575 1.00 9.19 265 LEU A C 1
ATOM 1954 O O . LEU A 1 285 ? 1.019 49.914 32.241 1.00 10.12 265 LEU A O 1
ATOM 1959 N N . LEU A 1 286 ? 2.772 49.138 31.035 1.00 10.45 266 LEU A N 1
ATOM 1960 C CA . LEU A 1 286 ? 3.505 50.395 31.091 1.00 10.47 266 LEU A CA 1
ATOM 1961 C C . LEU A 1 286 ? 3.058 51.348 29.988 1.00 12.14 266 LEU A C 1
ATOM 1962 O O . LEU A 1 286 ? 2.967 52.562 30.206 1.00 13.18 266 LEU A O 1
ATOM 1967 N N . ASN A 1 287 ? 2.764 50.815 28.808 1.00 11.60 267 ASN A N 1
ATOM 1968 C CA . ASN A 1 287 ? 2.476 51.652 27.653 1.00 10.37 267 ASN A CA 1
ATOM 1969 C C . ASN A 1 287 ? 1.817 50.801 26.583 1.00 11.37 267 ASN A C 1
ATOM 1970 O O . ASN A 1 287 ? 2.058 49.595 26.495 1.00 12.65 267 ASN A O 1
ATOM 1975 N N . VAL A 1 288 ? 1.009 51.456 25.758 1.00 10.58 268 VAL A N 1
ATOM 1976 C CA . VAL A 1 288 ? 0.592 50.907 24.475 1.00 9.22 268 VAL A CA 1
ATOM 1977 C C . VAL A 1 288 ? 1.680 51.202 23.444 1.00 11.36 268 VAL A C 1
ATOM 1978 O O . VAL A 1 288 ? 2.405 52.199 23.543 1.00 13.28 268 VAL A O 1
ATOM 1982 N N . SER A 1 289 ? 1.820 50.309 22.470 1.00 10.77 269 SER A N 1
ATOM 1983 C CA . SER A 1 289 ? 2.796 50.478 21.399 1.00 10.72 269 SER A CA 1
ATOM 1984 C C . SER A 1 289 ? 2.717 51.878 20.791 1.00 11.50 269 SER A C 1
ATOM 1985 O O . SER A 1 289 ? 1.644 52.282 20.325 1.00 10.03 269 SER A O 1
ATOM 1988 N N . PRO A 1 290 ? 3.827 52.620 20.726 1.00 11.40 270 PRO A N 1
ATOM 1989 C CA . PRO A 1 290 ? 3.778 53.934 20.068 1.00 10.55 270 PRO A CA 1
ATOM 1990 C C . PRO A 1 290 ? 3.581 53.817 18.573 1.00 11.48 270 PRO A C 1
ATOM 1991 O O . PRO A 1 290 ? 3.083 54.763 17.949 1.00 11.59 270 PRO A O 1
ATOM 1995 N N . PHE A 1 291 ? 3.968 52.683 17.978 1.00 11.12 271 PHE A N 1
ATOM 1996 C CA . PHE A 1 291 ? 3.645 52.426 16.579 1.00 12.07 271 PHE A CA 1
ATOM 1997 C C . PHE A 1 291 ? 2.138 52.355 16.376 1.00 10.13 271 PHE A C 1
ATOM 1998 O O . PHE A 1 291 ? 1.580 53.023 15.494 1.00 11.24 271 PHE A O 1
ATOM 2006 N N . VAL A 1 292 ? 1.454 51.558 17.201 1.00 9.71 272 VAL A N 1
ATOM 2007 C CA . VAL A 1 292 ? 0.007 51.457 17.079 1.00 9.19 272 VAL A CA 1
ATOM 2008 C C . VAL A 1 292 ? -0.651 52.811 17.333 1.00 10.75 272 VAL A C 1
ATOM 2009 O O . VAL A 1 292 ? -1.571 53.206 16.606 1.00 11.13 272 VAL A O 1
ATOM 2013 N N . LEU A 1 293 ? -0.190 53.544 18.356 1.00 10.00 273 LEU A N 1
ATOM 2014 C CA . LEU A 1 293 ? -0.747 54.869 18.633 1.00 8.88 273 LEU A CA 1
ATOM 2015 C C . LEU A 1 293 ? -0.569 55.793 17.439 1.00 11.04 273 LEU A C 1
ATOM 2016 O O . LEU A 1 293 ? -1.499 56.512 17.057 1.00 11.42 273 LEU A O 1
ATOM 2021 N N . ASN A 1 294 ? 0.631 55.794 16.847 1.00 10.24 274 ASN A N 1
ATOM 2022 C CA . ASN A 1 294 ? 0.895 56.633 15.676 1.00 10.53 274 ASN A CA 1
ATOM 2023 C C . ASN A 1 294 ? -0.045 56.272 14.528 1.00 11.79 274 ASN A C 1
ATOM 2024 O O . ASN A 1 294 ? -0.662 57.145 13.907 1.00 11.45 274 ASN A O 1
ATOM 2029 N N . MET A 1 295 ? -0.187 54.978 14.249 1.00 10.88 275 MET A N 1
ATOM 2030 C CA . MET A 1 295 ? -1.107 54.530 13.209 1.00 11.80 275 MET A CA 1
ATOM 2031 C C . MET A 1 295 ? -2.550 54.933 13.511 1.00 12.14 275 MET A C 1
ATOM 2032 O O . MET A 1 295 ? -3.253 55.466 12.643 1.00 10.59 275 MET A O 1
ATOM 2037 N N . LEU A 1 296 ? -3.020 54.686 14.737 1.00 11.17 276 LEU A N 1
ATOM 2038 C CA . LEU A 1 296 ? -4.409 55.014 15.049 1.00 12.57 276 LEU A CA 1
ATOM 2039 C C . LEU A 1 296 ? -4.670 56.505 14.908 1.00 11.10 276 LEU A C 1
ATOM 2040 O O . LEU A 1 296 ? -5.763 56.918 14.499 1.00 12.56 276 LEU A O 1
ATOM 2045 N N . THR A 1 297 ? -3.687 57.327 15.267 1.00 10.41 277 THR A N 1
ATOM 2046 C CA . THR A 1 297 ? -3.840 58.769 15.111 1.00 10.40 277 THR A CA 1
ATOM 2047 C C . THR A 1 297 ? -4.122 59.127 13.656 1.00 13.76 277 THR A C 1
ATOM 2048 O O . THR A 1 297 ? -4.928 60.024 13.380 1.00 13.73 277 THR A O 1
ATOM 2052 N N . GLN A 1 298 ? -3.504 58.405 12.712 1.00 12.33 278 GLN A N 1
ATOM 2053 C CA . GLN A 1 298 ? -3.792 58.659 11.296 1.00 11.38 278 GLN A CA 1
ATOM 2054 C C . GLN A 1 298 ? -5.243 58.338 10.954 1.00 12.98 278 GLN A C 1
ATOM 2055 O O . GLN A 1 298 ? -5.889 59.086 10.208 1.00 12.03 278 GLN A O 1
ATOM 2061 N N . TYR A 1 299 ? -5.770 57.220 11.470 1.00 11.50 279 TYR A N 1
ATOM 2062 C CA . TYR A 1 299 ? -7.163 56.857 11.214 1.00 11.74 279 TYR A CA 1
ATOM 2063 C C . TYR A 1 299 ? -8.117 57.887 11.796 1.00 14.32 279 TYR A C 1
ATOM 2064 O O . TYR A 1 299 ? -9.124 58.242 11.165 1.00 13.05 279 TYR A O 1
ATOM 2073 N N . VAL A 1 300 ? -7.827 58.365 13.006 1.00 11.94 280 VAL A N 1
ATOM 2074 C CA . VAL A 1 300 ? -8.684 59.371 13.632 1.00 12.43 280 VAL A CA 1
ATOM 2075 C C . VAL A 1 300 ? -8.677 60.659 12.814 1.00 13.29 280 VAL A C 1
ATOM 2076 O O . VAL A 1 300 ? -9.733 61.231 12.520 1.00 15.26 280 VAL A O 1
ATOM 2080 N N . ARG A 1 301 ? -7.486 61.123 12.428 1.00 12.95 281 ARG A N 1
ATOM 2081 C CA . ARG A 1 301 ? -7.381 62.336 11.616 1.00 12.59 281 ARG A CA 1
ATOM 2082 C C . ARG A 1 301 ? -8.056 62.149 10.270 1.00 15.52 281 ARG A C 1
ATOM 2083 O O . ARG A 1 301 ? -8.700 63.071 9.754 1.00 15.86 281 ARG A O 1
ATOM 2091 N N . ASP A 1 302 ? -7.900 60.967 9.676 1.00 13.42 282 ASP A N 1
ATOM 2092 C CA . ASP A 1 302 ? -8.548 60.688 8.402 1.00 13.46 282 ASP A CA 1
ATOM 2093 C C . ASP A 1 302 ? -10.062 60.804 8.519 1.00 17.69 282 ASP A C 1
ATOM 2094 O O . ASP A 1 302 ? -10.729 61.350 7.630 1.00 15.34 282 ASP A O 1
ATOM 2099 N N . SER A 1 303 ? -10.621 60.322 9.628 1.00 14.05 283 SER A N 1
ATOM 2100 C CA . SER A 1 303 ? -12.069 60.366 9.794 1.00 13.96 283 SER A CA 1
ATOM 2101 C C . SER A 1 303 ? -12.574 61.747 10.198 1.00 13.70 283 SER A C 1
ATOM 2102 O O . SER A 1 303 ? -13.730 62.072 9.912 1.00 14.65 283 SER A O 1
ATOM 2105 N N . ALA A 1 304 ? -11.746 62.570 10.847 1.00 13.81 284 ALA A N 1
ATOM 2106 C CA . ALA A 1 304 ? -12.123 63.968 11.025 1.00 13.75 284 ALA A CA 1
ATOM 2107 C C . ALA A 1 304 ? -12.263 64.649 9.673 1.00 17.71 284 ALA A C 1
ATOM 2108 O O . ALA A 1 304 ? -13.181 65.448 9.462 1.00 19.50 284 ALA A O 1
ATOM 2110 N N . ALA A 1 305 ? -11.391 64.294 8.731 1.00 17.13 285 ALA A N 1
ATOM 2111 C CA . ALA A 1 305 ? -11.376 64.964 7.436 1.00 16.08 285 ALA A CA 1
ATOM 2112 C C . ALA A 1 305 ? -12.585 64.589 6.588 1.00 19.90 285 ALA A C 1
ATOM 2113 O O . ALA A 1 305 ? -13.072 65.424 5.818 1.00 23.78 285 ALA A O 1
ATOM 2115 N N . ASP A 1 306 ? -13.088 63.360 6.700 1.00 16.67 286 ASP A N 1
ATOM 2116 C CA . ASP A 1 306 ? -14.251 62.963 5.916 1.00 18.36 286 ASP A CA 1
ATOM 2117 C C . ASP A 1 306 ? -15.511 62.838 6.761 1.00 14.53 286 ASP A C 1
ATOM 2118 O O . ASP A 1 306 ? -16.513 62.295 6.286 1.00 16.58 286 ASP A O 1
ATOM 2123 N N . ARG A 1 307 ? -15.491 63.366 7.988 1.00 18.09 287 ARG A N 1
ATOM 2124 C CA . ARG A 1 307 ? -16.640 63.317 8.900 1.00 17.86 287 ARG A CA 1
ATOM 2125 C C . ARG A 1 307 ? -17.193 61.898 9.027 1.00 16.55 287 ARG A C 1
ATOM 2126 O O . ARG A 1 307 ? -18.404 61.675 8.999 1.00 17.62 287 ARG A O 1
ATOM 2134 N N . LEU A 1 308 ? -16.281 60.931 9.168 1.00 15.25 288 LEU A N 1
ATOM 2135 C CA . LEU A 1 308 ? -16.573 59.506 9.350 1.00 15.84 288 LEU A CA 1
ATOM 2136 C C . LEU A 1 308 ? -17.362 58.895 8.191 1.00 14.84 288 LEU A C 1
ATOM 2137 O O . LEU A 1 308 ? -17.999 57.851 8.357 1.00 16.71 288 LEU A O 1
ATOM 2142 N N . ALA A 1 309 ? -17.294 59.497 6.998 1.00 14.68 289 ALA A N 1
ATOM 2143 C CA . ALA A 1 309 ? -18.060 58.975 5.863 1.00 17.51 289 ALA A CA 1
ATOM 2144 C C . ALA A 1 309 ? -17.673 57.538 5.517 1.00 13.57 289 ALA A C 1
ATOM 2145 O O . ALA A 1 309 ? -18.542 56.700 5.246 1.00 15.14 289 ALA A O 1
ATOM 2147 N N . SER A 1 310 ? -16.377 57.225 5.516 1.00 16.31 290 SER A N 1
ATOM 2148 C CA . SER A 1 310 ? -15.988 55.891 5.072 1.00 15.11 290 SER A CA 1
ATOM 2149 C C . SER A 1 310 ? -16.447 54.813 6.043 1.00 17.57 290 SER A C 1
ATOM 2150 O O . SER A 1 310 ? -16.674 53.671 5.630 1.00 21.44 290 SER A O 1
ATOM 2153 N N . VAL A 1 311 ? -16.606 55.155 7.321 1.00 17.42 291 VAL A N 1
ATOM 2154 C CA . VAL A 1 311 ? -17.181 54.217 8.281 1.00 18.24 291 VAL A CA 1
ATOM 2155 C C . VAL A 1 311 ? -18.696 54.135 8.110 1.00 15.47 291 VAL A C 1
ATOM 2156 O O . VAL A 1 311 ? -19.266 53.044 7.973 1.00 18.91 291 VAL A O 1
ATOM 2160 N N . ARG A 1 312 ? -19.364 55.293 8.099 1.00 15.20 292 ARG A N 1
ATOM 2161 C CA . ARG A 1 312 ? -20.825 55.325 8.084 1.00 17.28 292 ARG A CA 1
ATOM 2162 C C . ARG A 1 312 ? -21.389 54.710 6.811 1.00 17.16 292 ARG A C 1
ATOM 2163 O O . ARG A 1 312 ? -22.407 54.011 6.850 1.00 21.66 292 ARG A O 1
ATOM 2171 N N . GLU A 1 313 ? -20.740 54.958 5.671 1.00 20.85 293 GLU A N 1
ATOM 2172 C CA . GLU A 1 313 ? -21.289 54.494 4.397 1.00 20.17 293 GLU A CA 1
ATOM 2173 C C . GLU A 1 313 ? -21.303 52.972 4.309 1.00 23.26 293 GLU A C 1
ATOM 2174 O O . GLU A 1 313 ? -22.254 52.386 3.777 1.00 22.94 293 GLU A O 1
ATOM 2180 N N . VAL A 1 314 ? -20.265 52.312 4.826 1.00 22.15 294 VAL A N 1
ATOM 2181 C CA . VAL A 1 314 ? -20.231 50.855 4.793 1.00 21.05 294 VAL A CA 1
ATOM 2182 C C . VAL A 1 314 ? -21.344 50.280 5.657 1.00 21.73 294 VAL A C 1
ATOM 2183 O O . VAL A 1 314 ? -22.065 49.363 5.247 1.00 21.47 294 VAL A O 1
ATOM 2187 N N . LEU A 1 315 ? -21.507 50.816 6.867 1.00 18.49 295 LEU A N 1
ATOM 2188 C CA . LEU A 1 315 ? -22.533 50.284 7.755 1.00 17.92 295 LEU A CA 1
ATOM 2189 C C . LEU A 1 315 ? -23.926 50.548 7.197 1.00 20.54 295 LEU A C 1
ATOM 2190 O O . LEU A 1 315 ? -24.821 49.703 7.314 1.00 19.34 295 LEU A O 1
ATOM 2195 N N . THR A 1 316 ? -24.118 51.712 6.572 1.00 19.94 296 THR A N 1
ATOM 2196 C CA . THR A 1 316 ? -25.419 52.045 6.000 1.00 23.00 296 THR A CA 1
ATOM 2197 C C . THR A 1 316 ? -25.769 51.115 4.846 1.00 22.28 296 THR A C 1
ATOM 2198 O O . THR A 1 316 ? -26.902 50.629 4.753 1.00 24.20 296 THR A O 1
ATOM 2202 N N . ARG A 1 317 ? -24.807 50.851 3.965 1.00 21.17 297 ARG A N 1
ATOM 2203 C CA . ARG A 1 317 ? -25.046 49.935 2.854 1.00 25.03 297 ARG A CA 1
ATOM 2204 C C . ARG A 1 317 ? -25.496 48.567 3.352 1.00 25.68 297 ARG A C 1
ATOM 2205 O O . ARG A 1 317 ? -26.431 47.969 2.804 1.00 25.17 297 ARG A O 1
ATOM 2213 N N . ASN A 1 318 ? -24.854 48.058 4.401 1.00 19.18 298 ASN A N 1
ATOM 2214 C CA . ASN A 1 318 ? -25.222 46.741 4.897 1.00 18.79 298 ASN A CA 1
ATOM 2215 C C . ASN A 1 318 ? -26.504 46.792 5.719 1.00 21.38 298 ASN A C 1
ATOM 2216 O O . ASN A 1 318 ? -27.346 45.894 5.610 1.00 19.80 298 ASN A O 1
ATOM 2221 N N . ARG A 1 319 ? -26.674 47.837 6.535 1.00 19.73 299 ARG A N 1
ATOM 2222 C CA . ARG A 1 319 ? -27.911 47.990 7.293 1.00 20.00 299 ARG A CA 1
ATOM 2223 C C . ARG A 1 319 ? -29.116 48.053 6.363 1.00 19.64 299 ARG A C 1
ATOM 2224 O O . ARG A 1 319 ? -30.126 47.379 6.591 1.00 20.59 299 ARG A O 1
ATOM 2232 N N . GLU A 1 320 ? -29.014 48.846 5.293 1.00 22.28 300 GLU A N 1
ATOM 2233 C CA . GLU A 1 320 ? -30.121 48.956 4.346 1.00 24.21 300 GLU A CA 1
ATOM 2234 C C . GLU A 1 320 ? -30.334 47.653 3.581 1.00 27.57 300 GLU A C 1
ATOM 2235 O O . GLU A 1 320 ? -31.478 47.274 3.302 1.00 26.34 300 GLU A O 1
ATOM 2241 N N . CYS A 1 321 ? -29.253 46.947 3.241 1.00 23.67 301 CYS A N 1
ATOM 2242 C CA . CYS A 1 321 ? -29.401 45.668 2.553 1.00 24.09 301 CYS A CA 1
ATOM 2243 C C . CYS A 1 321 ? -30.102 44.648 3.440 1.00 26.53 301 CYS A C 1
ATOM 2244 O O . CYS A 1 321 ? -30.994 43.922 2.984 1.00 26.53 301 CYS A O 1
ATOM 2247 N N . ALA A 1 322 ? -29.719 44.582 4.718 1.00 20.93 302 ALA A N 1
ATOM 2248 C CA . ALA A 1 322 ? -30.404 43.694 5.648 1.00 25.00 302 ALA A CA 1
ATOM 2249 C C . ALA A 1 322 ? -31.866 44.086 5.806 1.00 24.95 302 ALA A C 1
ATOM 2250 O O . ALA A 1 322 ? -32.747 43.219 5.830 1.00 26.22 302 ALA A O 1
ATOM 2252 N N . ARG A 1 323 ? -32.142 45.388 5.917 1.00 22.28 303 ARG A N 1
ATOM 2253 C CA . ARG A 1 323 ? -33.513 45.836 6.150 1.00 24.63 303 ARG A CA 1
ATOM 2254 C C . ARG A 1 323 ? -34.411 45.460 4.979 1.00 29.68 303 ARG A C 1
ATOM 2255 O O . ARG A 1 323 ? -35.498 44.898 5.166 1.00 27.70 303 ARG A O 1
ATOM 2263 N N . LYS A 1 324 ? -33.956 45.742 3.760 1.00 27.99 304 LYS A N 1
ATOM 2264 C CA . LYS A 1 324 ? -34.749 45.441 2.574 1.00 32.11 304 LYS A CA 1
ATOM 2265 C C . LYS A 1 324 ? -34.906 43.938 2.384 1.00 31.25 304 LYS A C 1
ATOM 2266 O O . LYS A 1 324 ? -36.008 43.444 2.114 1.00 30.83 304 LYS A O 1
ATOM 2268 N N . THR A 1 325 ? -33.812 43.190 2.534 1.00 27.86 305 THR A N 1
ATOM 2269 C CA . THR A 1 325 ? -33.844 41.759 2.254 1.00 26.16 305 THR A CA 1
ATOM 2270 C C . THR A 1 325 ? -34.737 41.013 3.236 1.00 33.86 305 THR A C 1
ATOM 2271 O O . THR A 1 325 ? -35.412 40.048 2.859 1.00 32.05 305 THR A O 1
ATOM 2275 N N . LEU A 1 326 ? -34.764 41.443 4.494 1.00 28.05 306 LEU A N 1
ATOM 2276 C CA . LEU A 1 326 ? -35.481 40.719 5.532 1.00 27.55 306 LEU A CA 1
ATOM 2277 C C . LEU A 1 326 ? -36.831 41.338 5.867 1.00 26.65 306 LEU A C 1
ATOM 2278 O O . LEU A 1 326 ? -37.533 40.825 6.747 1.00 30.83 306 LEU A O 1
ATOM 2283 N N . ASP A 1 327 ? -37.209 42.420 5.187 1.00 28.55 307 ASP A N 1
ATOM 2284 C CA . ASP A 1 327 ? -38.522 43.023 5.380 1.00 30.08 307 ASP A CA 1
ATOM 2285 C C . ASP A 1 327 ? -39.617 41.999 5.099 1.00 30.46 307 ASP A C 1
ATOM 2286 O O . ASP A 1 327 ? -39.638 41.373 4.038 1.00 32.81 307 ASP A O 1
ATOM 2291 N N . GLY A 1 328 ? -40.518 41.819 6.064 1.00 32.72 308 GLY A N 1
ATOM 2292 C CA . GLY A 1 328 ? -41.587 40.851 5.942 1.00 32.05 308 GLY A CA 1
ATOM 2293 C C . GLY A 1 328 ? -41.210 39.423 6.269 1.00 37.12 308 GLY A C 1
ATOM 2294 O O . GLY A 1 328 ? -42.099 38.561 6.317 1.00 37.01 308 GLY A O 1
ATOM 2295 N N . SER A 1 329 ? -39.932 39.139 6.501 1.00 33.92 309 SER A N 1
ATOM 2296 C CA . SER A 1 329 ? -39.496 37.797 6.845 1.00 31.53 309 SER A CA 1
ATOM 2297 C C . SER A 1 329 ? -39.742 37.523 8.328 1.00 32.88 309 SER A C 1
ATOM 2298 O O . SER A 1 329 ? -40.251 38.367 9.072 1.00 31.04 309 SER A O 1
ATOM 2301 N N . ILE A 1 330 ? -39.372 36.319 8.770 1.00 29.74 310 ILE A N 1
ATOM 2302 C CA . ILE A 1 330 ? -39.549 35.958 10.172 1.00 33.60 310 ILE A CA 1
ATOM 2303 C C . ILE A 1 330 ? -38.544 36.643 11.085 1.00 31.67 310 ILE A C 1
ATOM 2304 O O . ILE A 1 330 ? -38.652 36.520 12.310 1.00 26.98 310 ILE A O 1
ATOM 2309 N N . LEU A 1 331 ? -37.568 37.355 10.526 1.00 29.97 311 LEU A N 1
ATOM 2310 C CA . LEU A 1 331 ? -36.652 38.180 11.308 1.00 27.51 311 LEU A CA 1
ATOM 2311 C C . LEU A 1 331 ? -37.097 39.632 11.172 1.00 27.03 311 LEU A C 1
ATOM 2312 O O . LEU A 1 331 ? -37.010 40.218 10.087 1.00 26.71 311 LEU A O 1
ATOM 2317 N N . GLU A 1 332 ? -37.578 40.203 12.275 1.00 25.50 312 GLU A N 1
ATOM 2318 C CA . GLU A 1 332 ? -38.178 41.532 12.303 1.00 21.55 312 GLU A CA 1
ATOM 2319 C C . GLU A 1 332 ? -37.133 42.540 12.776 1.00 22.59 312 GLU A C 1
ATOM 2320 O O . GLU A 1 332 ? -36.724 42.519 13.942 1.00 24.95 312 GLU A O 1
ATOM 2326 N N . TYR A 1 333 ? -36.716 43.420 11.867 1.00 21.58 313 TYR A N 1
ATOM 2327 C CA . TYR A 1 333 ? -35.687 44.418 12.154 1.00 22.99 313 TYR A CA 1
ATOM 2328 C C . TYR A 1 333 ? -36.134 45.368 13.254 1.00 23.74 313 TYR A C 1
ATOM 2329 O O . TYR A 1 333 ? -37.239 45.912 13.208 1.00 22.02 313 TYR A O 1
ATOM 2338 N N . GLN A 1 334 ? -35.266 45.578 14.244 1.00 18.33 314 GLN A N 1
ATOM 2339 C CA . GLN A 1 334 ? -35.541 46.507 15.341 1.00 18.70 314 GLN A CA 1
ATOM 2340 C C . GLN A 1 334 ? -34.748 47.791 15.113 1.00 20.72 314 GLN A C 1
ATOM 2341 O O . GLN A 1 334 ? -33.533 47.826 15.331 1.00 17.76 314 GLN A O 1
ATOM 2347 N N . GLU A 1 335 ? -35.433 48.848 14.692 1.00 17.92 315 GLU A N 1
ATOM 2348 C CA . GLU A 1 335 ? -34.747 50.093 14.376 1.00 18.29 315 GLU A CA 1
ATOM 2349 C C . GLU A 1 335 ? -33.994 50.605 15.602 1.00 15.82 315 GLU A C 1
ATOM 2350 O O . GLU A 1 335 ? -34.587 50.725 16.685 1.00 21.23 315 GLU A O 1
ATOM 2356 N N . PRO A 1 336 ? -32.707 50.906 15.481 1.00 15.83 316 PRO A N 1
ATOM 2357 C CA . PRO A 1 336 ? -31.944 51.416 16.622 1.00 14.42 316 PRO A CA 1
ATOM 2358 C C . PRO A 1 336 ? -32.050 52.929 16.739 1.00 14.47 316 PRO A C 1
ATOM 2359 O O . PRO A 1 336 ? -32.313 53.644 15.769 1.00 16.80 316 PRO A O 1
ATOM 2363 N N . VAL A 1 337 ? -31.810 53.414 17.957 1.00 14.33 317 VAL A N 1
ATOM 2364 C CA . VAL A 1 337 ? -31.662 54.856 18.142 1.00 13.71 317 VAL A CA 1
ATOM 2365 C C . VAL A 1 337 ? -30.464 55.359 17.348 1.00 13.13 317 VAL A C 1
ATOM 2366 O O . VAL A 1 337 ? -30.539 56.372 16.642 1.00 14.71 317 VAL A O 1
ATOM 2370 N N . VAL A 1 338 ? -29.339 54.649 17.453 1.00 12.37 318 VAL A N 1
ATOM 2371 C CA . VAL A 1 338 ? -28.065 55.035 16.862 1.00 12.15 318 VAL A CA 1
ATOM 2372 C C . VAL A 1 338 ? -27.682 54.011 15.802 1.00 12.23 318 VAL A C 1
ATOM 2373 O O . VAL A 1 338 ? -27.854 52.805 16.006 1.00 14.76 318 VAL A O 1
ATOM 2377 N N . LYS A 1 339 ? -27.162 54.500 14.674 1.00 11.61 319 LYS A N 1
ATOM 2378 C CA . LYS A 1 339 ? -26.753 53.641 13.559 1.00 13.64 319 LYS A CA 1
ATOM 2379 C C . LYS A 1 339 ? -25.418 52.970 13.882 1.00 13.00 319 LYS A C 1
ATOM 2380 O O . LYS A 1 339 ? -24.361 53.311 13.348 1.00 17.77 319 LYS A O 1
ATOM 2386 N N . VAL A 1 340 ? -25.488 51.978 14.770 1.00 12.41 320 VAL A N 1
ATOM 2387 C CA . VAL A 1 340 ? -24.290 51.266 15.215 1.00 13.98 320 VAL A CA 1
ATOM 2388 C C . VAL A 1 340 ? -23.929 50.151 14.235 1.00 14.79 320 VAL A C 1
ATOM 2389 O O . VAL A 1 340 ? -24.625 49.922 13.239 1.00 14.47 320 VAL A O 1
ATOM 2393 N N . SER A 1 341 ? -22.834 49.445 14.517 1.00 14.18 321 SER A N 1
ATOM 2394 C CA . SER A 1 341 ? -22.263 48.469 13.598 1.00 15.56 321 SER A CA 1
ATOM 2395 C C . SER A 1 341 ? -22.854 47.070 13.762 1.00 13.76 321 SER A C 1
ATOM 2396 O O . SER A 1 341 ? -22.253 46.091 13.295 1.00 13.35 321 SER A O 1
ATOM 2399 N N . VAL A 1 342 ? -24.003 46.946 14.424 1.00 12.68 322 VAL A N 1
ATOM 2400 C CA . VAL A 1 342 ? -24.694 45.673 14.572 1.00 13.31 322 VAL A CA 1
ATOM 2401 C C . VAL A 1 342 ? -26.180 45.922 14.369 1.00 17.30 322 VAL A C 1
ATOM 2402 O O . VAL A 1 342 ? -26.693 47.009 14.653 1.00 14.02 322 VAL A O 1
ATOM 2406 N N . ALA A 1 343 ? -26.864 44.912 13.852 1.00 14.89 323 ALA A N 1
ATOM 2407 C CA . ALA A 1 343 ? -28.299 44.967 13.628 1.00 15.10 323 ALA A CA 1
ATOM 2408 C C . ALA A 1 343 ? -28.982 43.930 14.502 1.00 14.57 323 ALA A C 1
ATOM 2409 O O . ALA A 1 343 ? -28.464 42.828 14.692 1.00 17.50 323 ALA A O 1
ATOM 2411 N N . TRP A 1 344 ? -30.167 44.269 14.997 1.00 13.98 324 TRP A N 1
ATOM 2412 C CA . TRP A 1 344 ? -30.881 43.498 16.004 1.00 13.49 324 TRP A CA 1
ATOM 2413 C C . TRP A 1 344 ? -32.251 43.139 15.449 1.00 18.32 324 TRP A C 1
ATOM 2414 O O . TRP A 1 344 ? -32.954 44.013 14.934 1.00 18.59 324 TRP A O 1
ATOM 2425 N N . PHE A 1 345 ? -32.620 41.857 15.534 1.00 16.83 325 PHE A N 1
ATOM 2426 C CA . PHE A 1 345 ? -33.870 41.362 14.964 1.00 19.84 325 PHE A CA 1
ATOM 2427 C C . PHE A 1 345 ? -34.653 40.577 16.000 1.00 21.87 325 PHE A C 1
ATOM 2428 O O . PHE A 1 345 ? -34.079 39.873 16.834 1.00 19.43 325 PHE A O 1
ATOM 2436 N N . ARG A 1 346 ? -35.977 40.687 15.926 1.00 19.95 326 ARG A N 1
ATOM 2437 C CA . ARG A 1 346 ? -36.877 39.852 16.708 1.00 25.36 326 ARG A CA 1
ATOM 2438 C C . ARG A 1 346 ? -37.401 38.724 15.829 1.00 23.48 326 ARG A C 1
ATOM 2439 O O . ARG A 1 346 ? -37.722 38.937 14.658 1.00 26.45 326 ARG A O 1
ATOM 2447 N N . VAL A 1 347 ? -37.471 37.524 16.395 1.00 22.84 327 VAL A N 1
ATOM 2448 C CA . VAL A 1 347 ? -37.985 36.367 15.671 1.00 26.42 327 VAL A CA 1
ATOM 2449 C C . VAL A 1 347 ? -39.506 36.395 15.732 1.00 28.68 327 VAL A C 1
ATOM 2450 O O . VAL A 1 347 ? -40.094 36.338 16.817 1.00 32.83 327 VAL A O 1
ATOM 2454 N N . ASP A 1 348 ? -40.143 36.484 14.569 1.00 32.28 328 ASP A N 1
ATOM 2455 C CA . ASP A 1 348 ? -41.600 36.516 14.448 1.00 33.13 328 ASP A CA 1
ATOM 2456 C C . ASP A 1 348 ? -42.043 35.193 13.829 1.00 34.48 328 ASP A C 1
ATOM 2457 O O . ASP A 1 348 ? -42.138 35.066 12.607 1.00 35.17 328 ASP A O 1
ATOM 2462 N N . HIS A 1 349 ? -42.311 34.201 14.685 1.00 36.11 329 HIS A N 1
ATOM 2463 C CA . HIS A 1 349 ? -42.741 32.890 14.218 1.00 38.77 329 HIS A CA 1
ATOM 2464 C C . HIS A 1 349 ? -43.498 32.187 15.333 1.00 43.49 329 HIS A C 1
ATOM 2465 O O . HIS A 1 349 ? -43.152 32.374 16.508 1.00 44.39 329 HIS A O 1
ATOM 2472 N N . PRO A 1 350 ? -44.524 31.394 15.016 1.00 45.65 330 PRO A N 1
ATOM 2473 C CA . PRO A 1 350 ? -45.278 30.732 16.091 1.00 45.52 330 PRO A CA 1
ATOM 2474 C C . PRO A 1 350 ? -44.493 29.646 16.800 1.00 43.90 330 PRO A C 1
ATOM 2475 O O . PRO A 1 350 ? -44.784 29.354 17.967 1.00 47.71 330 PRO A O 1
ATOM 2479 N N . GLU A 1 351 ? -43.507 29.041 16.139 1.00 41.59 331 GLU A N 1
ATOM 2480 C CA . GLU A 1 351 ? -42.797 27.893 16.689 1.00 40.06 331 GLU A CA 1
ATOM 2481 C C . GLU A 1 351 ? -41.297 28.111 16.782 1.00 39.36 331 GLU A C 1
ATOM 2482 O O . GLU A 1 351 ? -40.692 27.789 17.812 1.00 37.25 331 GLU A O 1
ATOM 2485 N N . LEU A 1 352 ? -40.676 28.640 15.732 1.00 37.66 332 LEU A N 1
ATOM 2486 C CA . LEU A 1 352 ? -39.225 28.751 15.690 1.00 37.93 332 LEU A CA 1
ATOM 2487 C C . LEU A 1 352 ? -38.724 29.777 16.699 1.00 37.35 332 LEU A C 1
ATOM 2488 O O . LEU A 1 352 ? -39.349 30.818 16.918 1.00 33.92 332 LEU A O 1
ATOM 2493 N N . THR A 1 353 ? -37.587 29.474 17.312 1.00 35.46 333 THR A N 1
ATOM 2494 C CA . THR A 1 353 ? -36.909 30.370 18.235 1.00 33.07 333 THR A CA 1
ATOM 2495 C C . THR A 1 353 ? -35.624 30.882 17.597 1.00 30.83 333 THR A C 1
ATOM 2496 O O . THR A 1 353 ? -35.282 30.535 16.464 1.00 28.16 333 THR A O 1
ATOM 2500 N N . ALA A 1 354 ? -34.903 31.718 18.347 1.00 26.71 334 ALA A N 1
ATOM 2501 C CA . ALA A 1 354 ? -33.605 32.186 17.876 1.00 26.50 334 ALA A CA 1
ATOM 2502 C C . ALA A 1 354 ? -32.599 31.049 17.804 1.00 29.59 334 ALA A C 1
ATOM 2503 O O . ALA A 1 354 ? -31.728 31.046 16.927 1.00 23.24 334 ALA A O 1
ATOM 2505 N N . THR A 1 355 ? -32.691 30.086 18.723 1.00 26.92 335 THR A N 1
ATOM 2506 C CA . THR A 1 355 ? -31.846 28.903 18.624 1.00 30.88 335 THR A CA 1
ATOM 2507 C C . THR A 1 355 ? -32.111 28.155 17.324 1.00 29.95 335 THR A C 1
ATOM 2508 O O . THR A 1 355 ? -31.173 27.707 16.655 1.00 30.55 335 THR A O 1
ATOM 2512 N N . ASP A 1 356 ? -33.385 28.038 16.934 1.00 31.27 336 ASP A N 1
ATOM 2513 C CA . ASP A 1 356 ? -33.718 27.392 15.666 1.00 34.62 336 ASP A CA 1
ATOM 2514 C C . ASP A 1 356 ? -33.167 28.181 14.483 1.00 31.81 336 ASP A C 1
ATOM 2515 O O . ASP A 1 356 ? -32.611 27.599 13.544 1.00 29.86 336 ASP A O 1
ATOM 2520 N N . VAL A 1 357 ? -33.309 29.510 14.512 1.00 27.66 337 VAL A N 1
ATOM 2521 C CA . VAL A 1 357 ? -32.863 30.328 13.388 1.00 27.34 337 VAL A CA 1
ATOM 2522 C C . VAL A 1 357 ? -31.348 30.259 13.239 1.00 25.22 337 VAL A C 1
ATOM 2523 O O . VAL A 1 357 ? -30.824 30.167 12.124 1.00 25.86 337 VAL A O 1
ATOM 2527 N N . HIS A 1 358 ? -30.621 30.303 14.357 1.00 26.03 338 HIS A N 1
ATOM 2528 C CA . HIS A 1 358 ? -29.167 30.192 14.293 1.00 24.10 338 HIS A CA 1
ATOM 2529 C C . HIS A 1 358 ? -28.746 28.847 13.711 1.00 24.19 338 HIS A C 1
ATOM 2530 O O . HIS A 1 358 ? -27.826 28.778 12.889 1.00 25.74 338 HIS A O 1
ATOM 2537 N N . ARG A 1 359 ? -29.415 27.770 14.127 1.00 27.12 339 ARG A N 1
ATOM 2538 C CA . ARG A 1 359 ? -29.100 26.441 13.611 1.00 31.89 339 ARG A CA 1
ATOM 2539 C C . ARG A 1 359 ? -29.362 26.355 12.112 1.00 28.80 339 ARG A C 1
ATOM 2540 O O . ARG A 1 359 ? -28.505 25.901 11.343 1.00 32.43 339 ARG A O 1
ATOM 2548 N N . LEU A 1 360 ? -30.543 26.804 11.676 1.00 26.61 340 LEU A N 1
ATOM 2549 C CA . LEU A 1 360 ? -30.901 26.704 10.264 1.00 25.69 340 LEU A CA 1
ATOM 2550 C C . LEU A 1 360 ? -29.973 27.538 9.390 1.00 24.78 340 LEU A C 1
ATOM 2551 O O . LEU A 1 360 ? -29.599 27.118 8.290 1.00 29.23 340 LEU A O 1
ATOM 2556 N N . LEU A 1 361 ? -29.591 28.729 9.853 1.00 28.33 341 LEU A N 1
ATOM 2557 C CA . LEU A 1 361 ? -28.708 29.561 9.042 1.00 24.35 341 LEU A CA 1
ATOM 2558 C C . LEU A 1 361 ? -27.287 29.006 9.019 1.00 24.47 341 LEU A C 1
ATOM 2559 O O . LEU A 1 361 ? -26.628 29.020 7.975 1.00 26.50 341 LEU A O 1
ATOM 2564 N N . SER A 1 362 ? -26.792 28.517 10.158 1.00 25.16 342 SER A N 1
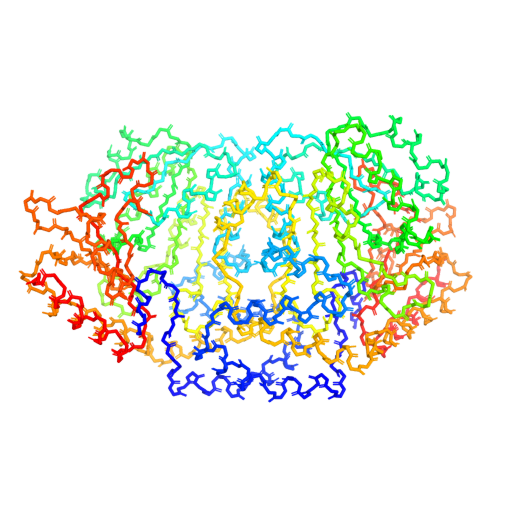ATOM 2565 C CA . SER A 1 362 ? -25.425 28.009 10.185 1.00 25.95 342 SER A CA 1
ATOM 2566 C C . SER A 1 362 ? -25.284 26.743 9.353 1.00 28.75 342 SER A C 1
ATOM 2567 O O . SER A 1 362 ? -24.206 26.480 8.810 1.00 29.30 342 SER A O 1
ATOM 2570 N N . ALA A 1 363 ? -26.359 25.957 9.232 1.00 31.79 343 ALA A N 1
ATOM 2571 C CA . ALA A 1 363 ? -26.319 24.773 8.379 1.00 31.97 343 ALA A CA 1
ATOM 2572 C C . ALA A 1 363 ? -26.055 25.142 6.928 1.00 33.42 343 ALA A C 1
ATOM 2573 O O . ALA A 1 363 ? -25.475 24.347 6.178 1.00 36.19 343 ALA A O 1
ATOM 2575 N N . ASP A 1 364 ? -26.468 26.338 6.514 1.00 33.72 344 ASP A N 1
ATOM 2576 C CA . ASP A 1 364 ? -26.219 26.833 5.170 1.00 32.13 344 ASP A CA 1
ATOM 2577 C C . ASP A 1 364 ? -25.047 27.803 5.110 1.00 30.16 344 ASP A C 1
ATOM 2578 O O . ASP A 1 364 ? -24.828 28.427 4.069 1.00 29.10 344 ASP A O 1
ATOM 2583 N N . GLY A 1 365 ? -24.305 27.956 6.202 1.00 27.95 345 GLY A N 1
ATOM 2584 C CA . GLY A 1 365 ? -23.078 28.721 6.189 1.00 26.45 345 GLY A CA 1
ATOM 2585 C C . GLY A 1 365 ? -23.183 30.172 6.609 1.00 24.62 345 GLY A C 1
ATOM 2586 O O . GLY A 1 365 ? -22.204 30.911 6.450 1.00 24.65 345 GLY A O 1
ATOM 2587 N N . VAL A 1 366 ? -24.324 30.610 7.133 1.00 26.46 346 VAL A N 1
ATOM 2588 C CA . VAL A 1 366 ? -24.485 31.978 7.618 1.00 23.88 346 VAL A CA 1
ATOM 2589 C C . VAL A 1 366 ? -24.494 31.932 9.139 1.00 19.76 346 VAL A C 1
ATOM 2590 O O . VAL A 1 366 ? -25.321 31.240 9.743 1.00 20.54 346 VAL A O 1
ATOM 2594 N N . TYR A 1 367 ? -23.571 32.665 9.758 1.00 21.46 347 TYR A N 1
ATOM 2595 C CA . TYR A 1 367 ? -23.374 32.615 11.203 1.00 19.57 347 TYR A CA 1
ATOM 2596 C C . TYR A 1 367 ? -23.798 33.945 11.814 1.00 19.29 347 TYR A C 1
ATOM 2597 O O . TYR A 1 367 ? -23.182 34.981 11.550 1.00 17.84 347 TYR A O 1
ATOM 2606 N N . VAL A 1 368 ? -24.864 33.905 12.608 1.00 18.93 348 VAL A N 1
ATOM 2607 C CA . VAL A 1 368 ? -25.324 35.056 13.379 1.00 20.85 348 VAL A CA 1
ATOM 2608 C C . VAL A 1 368 ? -25.247 34.688 14.854 1.00 22.82 348 VAL A C 1
ATOM 2609 O O . VAL A 1 368 ? -24.868 33.566 15.208 1.00 21.84 348 VAL A O 1
ATOM 2613 N N . LEU A 1 369 ? -25.612 35.618 15.734 1.00 17.73 349 LEU A N 1
ATOM 2614 C CA . LEU A 1 369 ? -25.639 35.309 17.158 1.00 14.81 349 LEU A CA 1
ATOM 2615 C C . LEU A 1 369 ? -27.064 35.335 17.687 1.00 18.60 349 LEU A C 1
ATOM 2616 O O . LEU A 1 369 ? -27.745 36.363 17.555 1.00 20.78 349 LEU A O 1
ATOM 2621 N N . PRO A 1 370 ? -27.556 34.260 18.300 1.00 19.46 350 PRO A N 1
ATOM 2622 C CA . PRO A 1 370 ? -28.881 34.313 18.928 1.00 20.34 350 PRO A CA 1
ATOM 2623 C C . PRO A 1 370 ? -28.843 35.129 20.212 1.00 18.25 350 PRO A C 1
ATOM 2624 O O . PRO A 1 370 ? -27.790 35.361 20.806 1.00 19.62 350 PRO A O 1
ATOM 2628 N N . GLY A 1 371 ? -30.029 35.537 20.658 1.00 20.01 351 GLY A N 1
ATOM 2629 C CA . GLY A 1 371 ? -30.131 36.502 21.740 1.00 19.64 351 GLY A CA 1
ATOM 2630 C C . GLY A 1 371 ? -29.692 35.996 23.098 1.00 20.84 351 GLY A C 1
ATOM 2631 O O . GLY A 1 371 ? -29.550 36.809 24.017 1.00 19.57 351 GLY A O 1
ATOM 2632 N N . ARG A 1 372 ? -29.487 34.683 23.255 1.00 17.77 352 ARG A N 1
ATOM 2633 C CA . ARG A 1 372 ? -28.990 34.159 24.524 1.00 21.74 352 ARG A CA 1
ATOM 2634 C C . ARG A 1 372 ? -27.654 34.783 24.905 1.00 16.55 352 ARG A C 1
ATOM 2635 O O . ARG A 1 372 ? -27.322 34.857 26.095 1.00 18.84 352 ARG A O 1
ATOM 2643 N N . TYR A 1 373 ? -26.888 35.248 23.923 1.00 16.33 353 TYR A N 1
ATOM 2644 C CA . TYR A 1 373 ? -25.584 35.845 24.160 1.00 18.73 353 TYR A CA 1
ATOM 2645 C C . TYR A 1 373 ? -25.678 37.313 24.548 1.00 16.93 353 TYR A C 1
ATOM 2646 O O . TYR A 1 373 ? -24.649 37.979 24.653 1.00 18.50 353 TYR A O 1
ATOM 2655 N N . PHE A 1 374 ? -26.887 37.822 24.757 1.00 15.69 354 PHE A N 1
ATOM 2656 C CA . PHE A 1 374 ? -27.080 39.204 25.173 1.00 14.02 354 PHE A CA 1
ATOM 2657 C C . PHE A 1 374 ? -28.009 39.361 26.371 1.00 16.61 354 PHE A C 1
ATOM 2658 O O . PHE A 1 374 ? -27.909 40.374 27.071 1.00 15.63 354 PHE A O 1
ATOM 2666 N N . TYR A 1 375 ? -28.860 38.379 26.672 1.00 14.82 355 TYR A N 1
ATOM 2667 C CA . TYR A 1 375 ? -29.632 38.384 27.911 1.00 17.22 355 TYR A CA 1
ATOM 2668 C C . TYR A 1 375 ? -28.860 37.527 28.908 1.00 20.03 355 TYR A C 1
ATOM 2669 O O . TYR A 1 375 ? -29.202 36.382 29.208 1.00 18.66 355 TYR A O 1
ATOM 2678 N N . TRP A 1 376 ? -27.778 38.120 29.419 1.00 15.28 356 TRP A N 1
ATOM 2679 C CA . TRP A 1 376 ? -26.756 37.392 30.159 1.00 16.09 356 TRP A CA 1
ATOM 2680 C C . TRP A 1 376 ? -27.235 36.894 31.512 1.00 19.22 356 TRP A C 1
ATOM 2681 O O . TRP A 1 376 ? -26.651 35.942 32.041 1.00 18.81 356 TRP A O 1
ATOM 2692 N N . SER A 1 377 ? -28.268 37.510 32.085 1.00 16.27 357 SER A N 1
ATOM 2693 C CA . SER A 1 377 ? -28.766 37.101 33.389 1.00 16.93 357 SER A CA 1
ATOM 2694 C C . SER A 1 377 ? -29.773 35.969 33.291 1.00 21.32 357 SER A C 1
ATOM 2695 O O . SER A 1 377 ? -29.991 35.260 34.277 1.00 24.64 357 SER A O 1
ATOM 2698 N N . GLU A 1 378 ? -30.369 35.783 32.125 1.00 25.24 358 GLU A N 1
ATOM 2699 C CA . GLU A 1 378 ? -31.401 34.792 31.868 1.00 30.07 358 GLU A CA 1
ATOM 2700 C C . GLU A 1 378 ? -31.448 34.553 30.365 1.00 21.95 358 GLU A C 1
ATOM 2701 O O . GLU A 1 378 ? -32.259 35.172 29.663 1.00 25.34 358 GLU A O 1
ATOM 2707 N N . PRO A 1 379 ? -30.571 33.697 29.834 1.00 23.84 359 PRO A N 1
ATOM 2708 C CA . PRO A 1 379 ? -30.451 33.577 28.371 1.00 24.72 359 PRO A CA 1
ATOM 2709 C C . PRO A 1 379 ? -31.735 33.172 27.670 1.00 25.18 359 PRO A C 1
ATOM 2710 O O . PRO A 1 379 ? -31.900 33.501 26.489 1.00 27.33 359 PRO A O 1
ATOM 2714 N N . SER A 1 380 ? -32.660 32.498 28.360 1.00 26.07 360 SER A N 1
ATOM 2715 C CA . SER A 1 380 ? -33.924 32.122 27.732 1.00 30.65 360 SER A CA 1
ATOM 2716 C C . SER A 1 380 ? -34.693 33.341 27.240 1.00 28.16 360 SER A C 1
ATOM 2717 O O . SER A 1 380 ? -35.462 33.243 26.275 1.00 29.77 360 SER A O 1
ATOM 2720 N N . LYS A 1 381 ? -34.500 34.498 27.883 1.00 28.98 361 LYS A N 1
ATOM 2721 C CA . LYS A 1 381 ? -35.144 35.724 27.427 1.00 27.31 361 LYS A CA 1
ATOM 2722 C C . LYS A 1 381 ? -34.668 36.146 26.044 1.00 27.68 361 LYS A C 1
ATOM 2723 O O . LYS A 1 381 ? -35.383 36.876 25.349 1.00 34.01 361 LYS A O 1
ATOM 2726 N N . GLY A 1 382 ? -33.484 35.709 25.627 1.00 24.39 362 GLY A N 1
ATOM 2727 C CA . GLY A 1 382 ? -32.974 36.032 24.316 1.00 22.99 362 GLY A CA 1
ATOM 2728 C C . GLY A 1 382 ? -33.431 35.133 23.192 1.00 26.64 362 GLY A C 1
ATOM 2729 O O . GLY A 1 382 ? -33.046 35.357 22.041 1.00 23.21 362 GLY A O 1
ATOM 2730 N N . ASP A 1 383 ? -34.256 34.121 23.470 1.00 27.29 363 ASP A N 1
ATOM 2731 C CA . ASP A 1 383 ? -34.647 33.198 22.408 1.00 26.60 363 ASP A CA 1
ATOM 2732 C C . ASP A 1 383 ? -35.571 33.832 21.372 1.00 27.96 363 ASP A C 1
ATOM 2733 O O . ASP A 1 383 ? -35.966 33.144 20.424 1.00 28.23 363 ASP A O 1
ATOM 2738 N N . ALA A 1 384 ? -35.913 35.114 21.510 1.00 24.64 364 ALA A N 1
ATOM 2739 C CA . ALA A 1 384 ? -36.709 35.823 20.518 1.00 23.96 364 ALA A CA 1
ATOM 2740 C C . ALA A 1 384 ? -35.887 36.794 19.677 1.00 24.25 364 ALA A C 1
ATOM 2741 O O . ALA A 1 384 ? -36.468 37.571 18.914 1.00 24.94 364 ALA A O 1
ATOM 2743 N N . TYR A 1 385 ? -34.556 36.767 19.778 1.00 24.47 365 TYR A N 1
ATOM 2744 C CA . TYR A 1 385 ? -33.745 37.781 19.116 1.00 22.97 365 TYR A CA 1
ATOM 2745 C C . TYR A 1 385 ? -32.517 37.182 18.450 1.00 18.32 365 TYR A C 1
ATOM 2746 O O . TYR A 1 385 ? -31.992 36.148 18.868 1.00 20.76 365 TYR A O 1
ATOM 2755 N N . VAL A 1 386 ? -32.036 37.896 17.433 1.00 18.10 366 VAL A N 1
ATOM 2756 C CA . VAL A 1 386 ? -30.823 37.560 16.695 1.00 18.22 366 VAL A CA 1
ATOM 2757 C C . VAL A 1 386 ? -30.054 38.848 16.423 1.00 18.16 366 VAL A C 1
ATOM 2758 O O . VAL A 1 386 ? -30.653 39.883 16.114 1.00 17.25 366 VAL A O 1
ATOM 2762 N N . ARG A 1 387 ? -28.724 38.792 16.534 1.00 17.98 367 ARG A N 1
ATOM 2763 C CA . ARG A 1 387 ? -27.865 39.913 16.169 1.00 13.73 367 ARG A CA 1
ATOM 2764 C C . ARG A 1 387 ? -27.025 39.565 14.948 1.00 14.56 367 ARG A C 1
ATOM 2765 O O . ARG A 1 387 ? -26.555 38.431 14.810 1.00 17.22 367 ARG A O 1
ATOM 2773 N N . MET A 1 388 ? -26.832 40.546 14.068 1.00 14.84 368 MET A N 1
ATOM 2774 C CA A MET A 1 388 ? -25.978 40.401 12.899 0.52 16.75 368 MET A CA 1
ATOM 2775 C CA B MET A 1 388 ? -25.983 40.407 12.892 0.48 16.76 368 MET A CA 1
ATOM 2776 C C . MET A 1 388 ? -24.966 41.535 12.863 1.00 17.64 368 MET A C 1
ATOM 2777 O O . MET A 1 388 ? -25.311 42.698 13.101 1.00 16.10 368 MET A O 1
ATOM 2786 N N . ALA A 1 389 ? -23.722 41.191 12.552 1.00 13.94 369 ALA A N 1
ATOM 2787 C CA . ALA A 1 389 ? -22.660 42.179 12.438 1.00 13.75 369 ALA A CA 1
ATOM 2788 C C . ALA A 1 389 ? -22.714 42.889 11.093 1.00 16.31 369 ALA A C 1
ATOM 2789 O O . ALA A 1 389 ? -22.918 42.260 10.050 1.00 19.41 369 ALA A O 1
ATOM 2791 N N . LEU A 1 390 ? -22.504 44.203 11.114 1.00 14.85 370 LEU A N 1
ATOM 2792 C CA . LEU A 1 390 ? -22.540 45.009 9.897 1.00 14.98 370 LEU A CA 1
ATOM 2793 C C . LEU A 1 390 ? -21.180 45.490 9.412 1.00 16.97 370 LEU A C 1
ATOM 2794 O O . LEU A 1 390 ? -21.096 46.001 8.292 1.00 18.61 370 LEU A O 1
ATOM 2799 N N . ALA A 1 391 ? -20.120 45.375 10.213 1.00 15.22 371 ALA A N 1
ATOM 2800 C CA . ALA A 1 391 ? -18.807 45.903 9.823 1.00 15.66 371 ALA A CA 1
ATOM 2801 C C . ALA A 1 391 ? -18.141 44.887 8.905 1.00 20.92 371 ALA A C 1
ATOM 2802 O O . ALA A 1 391 ? -17.236 44.145 9.290 1.00 15.91 371 ALA A O 1
ATOM 2804 N N . ARG A 1 392 ? -18.605 44.864 7.660 1.00 16.01 372 ARG A N 1
ATOM 2805 C CA . ARG A 1 392 ? -18.264 43.802 6.724 1.00 16.05 372 ARG A CA 1
ATOM 2806 C C . ARG A 1 392 ? -18.146 44.380 5.324 1.00 15.35 372 ARG A C 1
ATOM 2807 O O . ARG A 1 392 ? -18.683 45.448 5.022 1.00 19.78 372 ARG A O 1
ATOM 2815 N N . GLU A 1 393 ? -17.454 43.652 4.459 1.00 19.66 373 GLU A N 1
ATOM 2816 C CA . GLU A 1 393 ? -17.426 44.031 3.051 1.00 22.74 373 GLU A CA 1
ATOM 2817 C C . GLU A 1 393 ? -18.828 43.898 2.464 1.00 18.33 373 GLU A C 1
ATOM 2818 O O . GLU A 1 393 ? -19.485 42.866 2.663 1.00 22.43 373 GLU A O 1
ATOM 2824 N N . PRO A 1 394 ? -19.325 44.912 1.754 1.00 22.30 374 PRO A N 1
ATOM 2825 C CA . PRO A 1 394 ? -20.726 44.874 1.301 1.00 23.49 374 PRO A CA 1
ATOM 2826 C C . PRO A 1 394 ? -21.046 43.735 0.348 1.00 24.90 374 PRO A C 1
ATOM 2827 O O . PRO A 1 394 ? -22.191 43.261 0.340 1.00 23.76 374 PRO A O 1
ATOM 2831 N N . GLU A 1 395 ? -20.074 43.274 -0.445 1.00 24.99 375 GLU A N 1
ATOM 2832 C CA . GLU A 1 395 ? -20.334 42.169 -1.363 1.00 25.69 375 GLU A CA 1
ATOM 2833 C C . GLU A 1 395 ? -20.618 40.879 -0.605 1.00 26.35 375 GLU A C 1
ATOM 2834 O O . GLU A 1 395 ? -21.639 40.223 -0.841 1.00 24.05 375 GLU A O 1
ATOM 2840 N N . MET A 1 396 ? -19.729 40.499 0.320 1.00 23.56 376 MET A N 1
ATOM 2841 C CA . MET A 1 396 ? -19.994 39.310 1.123 1.00 24.23 376 MET A CA 1
ATOM 2842 C C . MET A 1 396 ? -21.287 39.465 1.913 1.00 23.53 376 MET A C 1
ATOM 2843 O O . MET A 1 396 ? -22.035 38.496 2.085 1.00 22.53 376 MET A O 1
ATOM 2848 N N . PHE A 1 397 ? -21.578 40.684 2.385 1.00 23.96 377 PHE A N 1
ATOM 2849 C CA . PHE A 1 397 ? -22.764 40.878 3.212 1.00 23.66 377 PHE A CA 1
ATOM 2850 C C . PHE A 1 397 ? -24.039 40.655 2.409 1.00 20.76 377 PHE A C 1
ATOM 2851 O O . PHE A 1 397 ? -24.976 40.004 2.889 1.00 22.74 377 PHE A O 1
ATOM 2859 N N . ALA A 1 398 ? -24.086 41.192 1.189 1.00 26.03 378 ALA A N 1
ATOM 2860 C CA . ALA A 1 398 ? -25.263 41.026 0.341 1.00 28.02 378 ALA A CA 1
ATOM 2861 C C . ALA A 1 398 ? -25.469 39.564 -0.042 1.00 28.17 378 ALA A C 1
ATOM 2862 O O . ALA A 1 398 ? -26.607 39.080 -0.075 1.00 26.69 378 ALA A O 1
ATOM 2864 N N . ASP A 1 399 ? -24.381 38.841 -0.327 1.00 26.94 379 ASP A N 1
ATOM 2865 C CA . ASP A 1 399 ? -24.492 37.407 -0.577 1.00 25.41 379 ASP A CA 1
ATOM 2866 C C . ASP A 1 399 ? -25.010 36.673 0.653 1.00 27.75 379 ASP A C 1
ATOM 2867 O O . ASP A 1 399 ? -25.807 35.734 0.537 1.00 26.32 379 ASP A O 1
ATOM 2872 N N . ALA A 1 400 ? -24.572 37.090 1.847 1.00 25.44 380 ALA A N 1
ATOM 2873 C CA . ALA A 1 400 ? -25.090 36.478 3.066 1.00 25.58 380 ALA A CA 1
ATOM 2874 C C . ALA A 1 400 ? -26.571 36.786 3.252 1.00 20.89 380 ALA A C 1
ATOM 2875 O O . ALA A 1 400 ? -27.329 35.939 3.738 1.00 25.09 380 ALA A O 1
ATOM 2877 N N . MET A 1 401 ? -27.002 37.992 2.867 1.00 25.51 381 MET A N 1
ATOM 2878 C CA . MET A 1 401 ? -28.407 38.357 3.019 1.00 24.95 381 MET A CA 1
ATOM 2879 C C . MET A 1 401 ? -29.290 37.579 2.054 1.00 26.58 381 MET A C 1
ATOM 2880 O O . MET A 1 401 ? -30.402 37.172 2.413 1.00 29.70 381 MET A O 1
ATOM 2885 N N . ALA A 1 402 ? -28.816 37.367 0.826 1.00 30.52 382 ALA A N 1
ATOM 2886 C CA . ALA A 1 402 ? -29.568 36.551 -0.123 1.00 31.87 382 ALA A CA 1
ATOM 2887 C C . ALA A 1 402 ? -29.742 35.131 0.400 1.00 31.76 382 ALA A C 1
ATOM 2888 O O . ALA A 1 402 ? -30.854 34.589 0.410 1.00 32.49 382 ALA A O 1
ATOM 2890 N N . LEU A 1 403 ? -28.646 34.516 0.852 1.00 30.26 383 LEU A N 1
ATOM 2891 C CA . LEU A 1 403 ? -28.720 33.168 1.403 1.00 28.89 383 LEU A CA 1
ATOM 2892 C C . LEU A 1 403 ? -29.597 33.122 2.650 1.00 31.42 383 LEU A C 1
ATOM 2893 O O . LEU A 1 403 ? -30.347 32.160 2.854 1.00 32.23 383 LEU A O 1
ATOM 2897 N N . THR A 1 404 ? -29.531 34.158 3.492 1.00 24.13 384 THR A N 1
ATOM 2898 C CA . THR A 1 404 ? -30.364 34.178 4.691 1.00 25.24 384 THR A CA 1
ATOM 2899 C C . THR A 1 404 ? -31.844 34.187 4.332 1.00 28.13 384 THR A C 1
ATOM 2900 O O . THR A 1 404 ? -32.638 33.445 4.923 1.00 31.35 384 THR A O 1
ATOM 2904 N N . ARG A 1 405 ? -32.233 35.015 3.359 1.00 31.13 385 ARG A N 1
ATOM 2905 C CA . ARG A 1 405 ? -33.637 35.078 2.969 1.00 34.93 385 ARG A CA 1
ATOM 2906 C C . ARG A 1 405 ? -34.097 33.762 2.352 1.00 35.88 385 ARG A C 1
ATOM 2907 O O . ARG A 1 405 ? -35.225 33.317 2.598 1.00 38.81 385 ARG A O 1
ATOM 2915 N N . GLN A 1 406 ? -33.233 33.126 1.554 1.00 32.88 386 GLN A N 1
ATOM 2916 C CA . GLN A 1 406 ? -33.568 31.826 0.980 1.00 37.08 386 GLN A CA 1
ATOM 2917 C C . GLN A 1 406 ? -33.834 30.795 2.068 1.00 38.06 386 GLN A C 1
ATOM 2918 O O . GLN A 1 406 ? -34.794 30.020 1.979 1.00 40.93 386 GLN A O 1
ATOM 2920 N N . VAL A 1 407 ? -33.001 30.777 3.110 1.00 32.49 387 VAL A N 1
ATOM 2921 C CA . VAL A 1 407 ? -33.195 29.829 4.202 1.00 33.46 387 VAL A CA 1
ATOM 2922 C C . VAL A 1 407 ? -34.489 30.131 4.948 1.00 37.58 387 VAL A C 1
ATOM 2923 O O . VAL A 1 407 ? -35.302 29.234 5.199 1.00 37.84 387 VAL A O 1
ATOM 2927 N N . LEU A 1 408 ? -34.698 31.398 5.315 1.00 38.77 388 LEU A N 1
ATOM 2928 C CA . LEU A 1 408 ? -35.863 31.755 6.119 1.00 38.02 388 LEU A CA 1
ATOM 2929 C C . LEU A 1 408 ? -37.165 31.483 5.380 1.00 42.21 388 LEU A C 1
ATOM 2930 O O . LEU A 1 408 ? -38.177 31.150 6.007 1.00 45.44 388 LEU A O 1
ATOM 2935 N N . ASP A 1 409 ? -37.161 31.611 4.056 1.00 40.17 389 ASP A N 1
ATOM 2936 C CA . ASP A 1 409 ? -38.313 31.231 3.244 1.00 43.90 389 ASP A CA 1
ATOM 2937 C C . ASP A 1 409 ? -38.519 29.711 3.184 1.00 47.37 389 ASP A C 1
ATOM 2938 O O . ASP A 1 409 ? -39.305 29.244 2.345 1.00 55.09 389 ASP A O 1
ATOM 2943 N N . ARG A 1 410 ? -37.818 28.989 4.055 1.00 43.90 390 ARG A N 1
ATOM 2944 C CA . ARG A 1 410 ? -37.894 27.535 4.166 1.00 47.10 390 ARG A CA 1
ATOM 2945 C C . ARG A 1 410 ? -37.545 26.865 2.843 1.00 45.50 390 ARG A C 1
ATOM 2946 O O . ARG A 1 410 ? -36.377 26.824 2.454 1.00 44.29 390 ARG A O 1
ATOM 2954 N N . MET B 1 46 ? 20.180 65.796 27.953 1.00 49.87 26 MET B N 1
ATOM 2955 C CA . MET B 1 46 ? 20.219 64.423 27.460 1.00 41.29 26 MET B CA 1
ATOM 2956 C C . MET B 1 46 ? 19.764 63.428 28.524 1.00 36.55 26 MET B C 1
ATOM 2957 O O . MET B 1 46 ? 20.291 63.409 29.633 1.00 37.17 26 MET B O 1
ATOM 2962 N N . LYS B 1 47 ? 18.783 62.600 28.175 1.00 37.67 27 LYS B N 1
ATOM 2963 C CA . LYS B 1 47 ? 18.251 61.586 29.072 1.00 27.51 27 LYS B CA 1
ATOM 2964 C C . LYS B 1 47 ? 18.578 60.197 28.541 1.00 23.00 27 LYS B C 1
ATOM 2965 O O . LYS B 1 47 ? 18.483 59.940 27.337 1.00 26.88 27 LYS B O 1
ATOM 2967 N N . TYR B 1 48 ? 18.966 59.307 29.450 1.00 18.02 28 T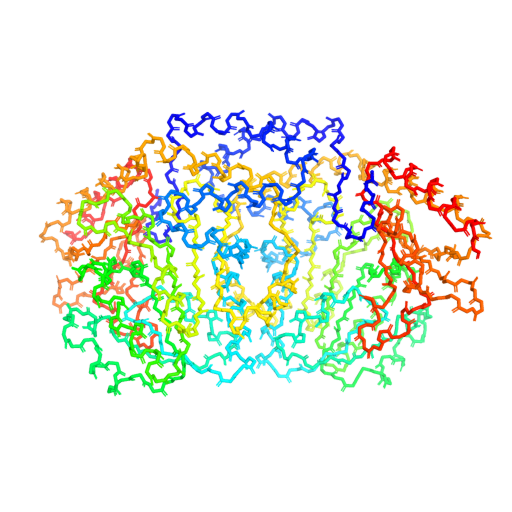YR B N 1
ATOM 2968 C CA . TYR B 1 48 ? 19.301 57.924 29.133 1.00 18.02 28 TYR B CA 1
ATOM 2969 C C . TYR B 1 48 ? 18.402 57.038 29.987 1.00 13.00 28 TYR B C 1
ATOM 2970 O O . TYR B 1 48 ? 18.645 56.873 31.189 1.00 16.06 28 TYR B O 1
ATOM 2979 N N . ASN B 1 49 ? 17.353 56.499 29.378 1.00 15.30 29 ASN B N 1
ATOM 2980 C CA . ASN B 1 49 ? 16.425 55.618 30.086 1.00 17.28 29 ASN B CA 1
ATOM 2981 C C . ASN B 1 49 ? 16.988 54.203 30.051 1.00 14.55 29 ASN B C 1
ATOM 2982 O O . ASN B 1 49 ? 16.899 53.512 29.034 1.00 14.12 29 ASN B O 1
ATOM 2987 N N . LEU B 1 50 ? 17.579 53.772 31.170 1.00 13.87 30 LEU B N 1
ATOM 2988 C CA . LEU B 1 50 ? 18.010 52.392 31.357 1.00 12.98 30 LEU B CA 1
ATOM 2989 C C . LEU B 1 50 ? 17.148 51.693 32.396 1.00 12.48 30 LEU B C 1
ATOM 2990 O O . LEU B 1 50 ? 17.615 50.791 33.096 1.00 13.55 30 LEU B O 1
ATOM 2995 N N . ALA B 1 51 ? 15.894 52.122 32.514 1.00 12.38 31 ALA B N 1
ATOM 2996 C CA . ALA B 1 51 ? 15.019 51.629 33.563 1.00 12.13 31 ALA B CA 1
ATOM 2997 C C . ALA B 1 51 ? 14.217 50.433 33.077 1.00 14.44 31 ALA B C 1
ATOM 2998 O O . ALA B 1 51 ? 14.552 49.291 33.400 1.00 14.90 31 ALA B O 1
ATOM 3000 N N . ASP B 1 52 ? 13.173 50.666 32.290 1.00 15.37 32 ASP B N 1
ATOM 3001 C CA . ASP B 1 52 ? 12.315 49.562 31.881 1.00 15.23 32 ASP B CA 1
ATOM 3002 C C . ASP B 1 52 ? 13.032 48.642 30.895 1.00 13.38 32 ASP B C 1
ATOM 3003 O O . ASP B 1 52 ? 13.893 49.063 30.120 1.00 14.91 32 ASP B O 1
ATOM 3008 N N . ALA B 1 53 ? 12.672 47.369 30.929 1.00 11.53 33 ALA B N 1
ATOM 3009 C CA . ALA B 1 53 ? 13.375 46.371 30.140 1.00 12.52 33 ALA B CA 1
ATOM 3010 C C . ALA B 1 53 ? 12.846 46.260 28.722 1.00 13.25 33 ALA B C 1
ATOM 3011 O O . ALA B 1 53 ? 13.304 45.391 27.976 1.00 14.27 33 ALA B O 1
ATOM 3013 N N . HIS B 1 54 ? 11.883 47.095 28.345 1.00 14.62 34 HIS B N 1
ATOM 3014 C CA . HIS B 1 54 ? 11.337 47.045 26.997 1.00 15.23 34 HIS B CA 1
ATOM 3015 C C . HIS B 1 54 ? 12.435 47.260 25.961 1.00 12.08 34 HIS B C 1
ATOM 3016 O O . HIS B 1 54 ? 13.460 47.885 26.229 1.00 14.07 34 HIS B O 1
ATOM 3023 N N . THR B 1 55 ? 12.212 46.716 24.765 1.00 12.09 35 THR B N 1
ATOM 3024 C CA . THR B 1 55 ? 13.221 46.756 23.713 1.00 11.55 35 THR B CA 1
ATOM 3025 C C . THR B 1 55 ? 13.206 48.114 23.018 1.00 15.05 35 THR B C 1
ATOM 3026 O O . THR B 1 55 ? 12.184 48.518 22.454 1.00 17.13 35 THR B O 1
ATOM 3030 N N . HIS B 1 56 ? 14.335 48.820 23.056 1.00 13.44 36 HIS B N 1
ATOM 3031 C CA . HIS B 1 56 ? 14.460 50.090 22.347 1.00 15.23 36 HIS B CA 1
ATOM 3032 C C . HIS B 1 56 ? 15.643 50.135 21.387 1.00 14.78 36 HIS B C 1
ATOM 3033 O O . HIS B 1 56 ? 15.935 51.206 20.833 1.00 16.90 36 HIS B O 1
ATOM 3040 N N . GLN B 1 57 ? 16.324 49.020 21.158 1.00 15.75 37 GLN B N 1
ATOM 3041 C CA . GLN B 1 57 ? 17.304 49.006 20.084 1.00 15.90 37 GLN B CA 1
ATOM 3042 C C . GLN B 1 57 ? 16.600 49.164 18.734 1.00 15.98 37 GLN B C 1
ATOM 3043 O O . GLN B 1 57 ? 15.396 48.914 18.585 1.00 16.00 37 GLN B O 1
ATOM 3049 N N . ARG B 1 58 ? 17.370 49.588 17.739 1.00 16.64 38 ARG B N 1
ATOM 3050 C CA . ARG B 1 58 ? 16.793 49.797 16.419 1.00 19.93 38 ARG B CA 1
ATOM 3051 C C . ARG B 1 58 ? 16.765 48.488 15.629 1.00 17.22 38 ARG B C 1
ATOM 3052 O O . ARG B 1 58 ? 17.180 47.427 16.108 1.00 18.44 38 ARG B O 1
ATOM 3060 N N . GLN B 1 59 ? 16.257 48.564 14.399 1.00 13.46 39 GLN B N 1
ATOM 3061 C CA . GLN B 1 59 ? 16.096 47.391 13.555 1.00 13.38 39 GLN B CA 1
ATOM 3062 C C . GLN B 1 59 ? 17.410 46.994 12.893 1.00 14.41 39 GLN B C 1
ATOM 3063 O O . GLN B 1 59 ? 18.147 47.840 12.380 1.00 17.13 39 GLN B O 1
ATOM 3069 N N . SER B 1 60 ? 17.675 45.696 12.878 1.00 14.04 40 SER B N 1
ATOM 3070 C CA . SER B 1 60 ? 18.760 45.166 12.067 1.00 16.60 40 SER B CA 1
ATOM 3071 C C . SER B 1 60 ? 18.459 45.365 10.586 1.00 18.27 40 SER B C 1
ATOM 3072 O O . SER B 1 60 ? 17.344 45.706 10.185 1.00 15.99 40 SER B O 1
ATOM 3075 N N . ALA B 1 61 ? 19.472 45.117 9.756 1.00 17.90 41 ALA B N 1
ATOM 3076 C CA . ALA B 1 61 ? 19.274 45.272 8.322 1.00 15.39 41 ALA B CA 1
ATOM 3077 C C . ALA B 1 61 ? 18.153 44.378 7.817 1.00 17.72 41 ALA B C 1
ATOM 3078 O O . ALA B 1 61 ? 17.329 44.810 7.003 1.00 19.39 41 ALA B O 1
ATOM 3080 N N . SER B 1 62 ? 18.096 43.128 8.287 1.00 14.62 42 SER B N 1
ATOM 3081 C CA . SER B 1 62 ? 17.047 42.243 7.804 1.00 18.24 42 SER B CA 1
ATOM 3082 C C . SER B 1 62 ? 15.709 42.551 8.460 1.00 16.02 42 SER B C 1
ATOM 3083 O O . SER B 1 62 ? 14.660 42.341 7.842 1.00 16.73 42 SER B O 1
ATOM 3086 N N . GLN B 1 63 ? 15.718 43.053 9.696 1.00 14.52 43 GLN B N 1
ATOM 3087 C CA . GLN B 1 63 ? 14.460 43.461 10.308 1.00 15.17 43 GLN B CA 1
ATOM 3088 C C . GLN B 1 63 ? 13.871 44.676 9.602 1.00 15.99 43 GLN B C 1
ATOM 3089 O O . GLN B 1 63 ? 12.643 44.790 9.502 1.00 13.58 43 GLN B O 1
ATOM 3095 N N . GLN B 1 64 ? 14.728 45.568 9.086 1.00 17.01 44 GLN B N 1
ATOM 3096 C CA . GLN B 1 64 ? 14.265 46.685 8.264 1.00 16.63 44 GLN B CA 1
ATOM 3097 C C . GLN B 1 64 ? 13.490 46.209 7.047 1.00 18.50 44 GLN B C 1
ATOM 3098 O O . GLN B 1 64 ? 12.591 46.913 6.574 1.00 17.39 44 GLN B O 1
ATOM 3104 N N . SER B 1 65 ? 13.817 45.023 6.524 1.00 15.68 45 SER B N 1
ATOM 3105 C CA . SER B 1 65 ? 13.049 44.476 5.414 1.00 18.06 45 SER B CA 1
ATOM 3106 C C . SER B 1 65 ? 11.668 44.020 5.861 1.00 19.54 45 SER B C 1
ATOM 3107 O O . SER B 1 65 ? 10.734 44.003 5.051 1.00 22.25 45 SER B O 1
ATOM 3110 N N . ILE B 1 66 ? 11.512 43.664 7.139 1.00 13.87 46 ILE B N 1
ATOM 3111 C CA . ILE B 1 66 ? 10.171 43.405 7.655 1.00 15.15 46 ILE B CA 1
ATOM 3112 C C . ILE B 1 66 ? 9.381 44.703 7.732 1.00 11.99 46 ILE B C 1
ATOM 3113 O O . ILE B 1 66 ? 8.236 44.779 7.262 1.00 13.57 46 ILE B O 1
ATOM 3118 N N . VAL B 1 67 ? 9.982 45.743 8.316 1.00 12.89 47 VAL B N 1
ATOM 3119 C CA . VAL B 1 67 ? 9.297 47.031 8.429 1.00 11.54 47 VAL B CA 1
ATOM 3120 C C . VAL B 1 67 ? 8.869 47.522 7.050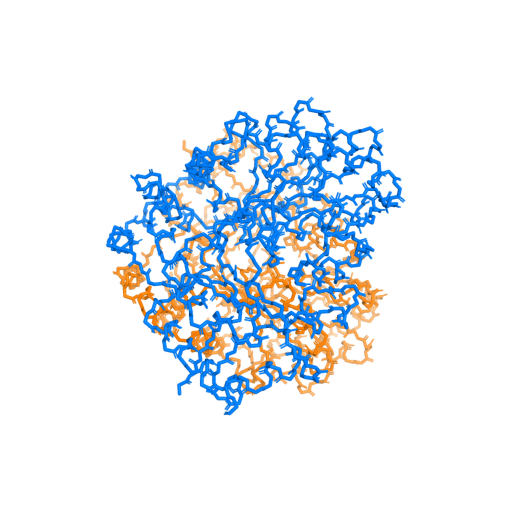 1.00 13.99 47 VAL B C 1
ATOM 3121 O O . VAL B 1 67 ? 7.747 48.009 6.874 1.00 13.15 47 VAL B O 1
ATOM 3125 N N . SER B 1 68 ? 9.735 47.351 6.039 1.00 16.05 48 SER B N 1
ATOM 3126 C CA A SER B 1 68 ? 9.424 47.814 4.687 0.63 15.57 48 SER B CA 1
ATOM 3127 C CA B SER B 1 68 ? 9.401 47.840 4.706 0.37 15.57 48 SER B CA 1
ATOM 3128 C C . SER B 1 68 ? 8.232 47.090 4.078 1.00 14.91 48 SER B C 1
ATOM 3129 O O . SER B 1 68 ? 7.617 47.607 3.143 1.00 16.45 48 SER B O 1
ATOM 3134 N N . ARG B 1 69 ? 7.900 45.902 4.571 1.00 13.61 49 ARG B N 1
ATOM 3135 C CA . ARG B 1 69 ? 6.805 45.109 4.043 1.00 13.37 49 ARG B CA 1
ATOM 3136 C C . ARG B 1 69 ? 5.564 45.140 4.929 1.00 12.32 49 ARG B C 1
ATOM 3137 O O . ARG B 1 69 ? 4.660 44.328 4.726 1.00 11.91 49 ARG B O 1
ATOM 3145 N N . LEU B 1 70 ? 5.484 46.075 5.875 1.00 14.44 50 LEU B N 1
ATOM 3146 C CA . LEU B 1 70 ? 4.272 46.165 6.689 1.00 12.38 50 LEU B CA 1
ATOM 3147 C C . LEU B 1 70 ? 3.007 46.356 5.852 1.00 11.51 50 LEU B C 1
ATOM 3148 O O . LEU B 1 70 ? 1.985 45.735 6.194 1.00 12.51 50 LEU B O 1
ATOM 3153 N N . PRO B 1 71 ? 2.995 47.131 4.753 1.00 12.45 51 PRO B N 1
ATOM 3154 C CA . PRO B 1 71 ? 1.764 47.181 3.937 1.00 10.96 51 PRO B CA 1
ATOM 3155 C C . PRO B 1 71 ? 1.355 45.817 3.411 1.00 11.10 51 PRO B C 1
ATOM 3156 O O . PRO B 1 71 ? 0.178 45.435 3.488 1.00 12.60 51 PRO B O 1
ATOM 3160 N N . GLN B 1 72 ? 2.316 45.049 2.889 1.00 12.63 52 GLN B N 1
ATOM 3161 C CA . GLN B 1 72 ? 2.007 43.700 2.430 1.00 12.92 52 GLN B CA 1
ATOM 3162 C C . GLN B 1 72 ? 1.479 42.830 3.570 1.00 12.09 52 GLN B C 1
ATOM 3163 O O . GLN B 1 72 ? 0.475 42.125 3.417 1.00 14.65 52 GLN B O 1
ATOM 3169 N N . LEU B 1 73 ? 2.135 42.887 4.734 1.00 12.21 53 LEU B N 1
ATOM 3170 C CA . LEU B 1 73 ? 1.692 42.087 5.869 1.00 13.32 53 LEU B CA 1
ATOM 3171 C C . LEU B 1 73 ? 0.300 42.500 6.327 1.00 10.84 53 LEU B C 1
ATOM 3172 O O . LEU B 1 73 ? -0.483 41.657 6.786 1.00 11.45 53 LEU B O 1
ATOM 3177 N N . TRP B 1 74 ? -0.023 43.788 6.206 1.00 11.74 54 TRP B N 1
ATOM 3178 C CA . TRP B 1 74 ? -1.371 44.259 6.504 1.00 11.98 54 TRP B CA 1
ATOM 3179 C C . TRP B 1 74 ? -2.402 43.591 5.601 1.00 10.77 54 TRP B C 1
ATOM 3180 O O . TRP B 1 74 ? -3.387 43.023 6.078 1.00 13.35 54 TRP B O 1
ATOM 3191 N N . TYR B 1 75 ? -2.187 43.639 4.280 1.00 11.25 55 TYR B N 1
ATOM 3192 C CA . TYR B 1 75 ? -3.198 43.101 3.371 1.00 12.12 55 TYR B CA 1
ATOM 3193 C C . TYR B 1 75 ? -3.335 41.586 3.494 1.00 11.88 55 TYR B C 1
ATOM 3194 O O . TYR B 1 75 ? -4.444 41.052 3.353 1.00 12.96 55 TYR B O 1
ATOM 3203 N N . GLU B 1 76 ? -2.231 40.880 3.761 1.00 13.26 56 GLU B N 1
ATOM 3204 C CA . GLU B 1 76 ? -2.307 39.443 3.997 1.00 14.05 56 GLU B CA 1
ATOM 3205 C C . GLU B 1 76 ? -3.261 39.133 5.137 1.00 11.97 56 GLU B C 1
ATOM 3206 O O . GLU B 1 76 ? -4.162 38.297 5.008 1.00 11.98 56 GLU B O 1
ATOM 3212 N N . ALA B 1 77 ? -3.069 39.803 6.273 1.00 12.38 57 ALA B N 1
ATOM 3213 C CA . ALA B 1 77 ? -3.921 39.549 7.424 1.00 11.11 57 ALA B CA 1
ATOM 3214 C C . ALA B 1 77 ? -5.357 39.980 7.150 1.00 13.08 57 ALA B C 1
ATOM 3215 O O . ALA B 1 77 ? -6.305 39.337 7.613 1.00 14.12 57 ALA B O 1
ATOM 3217 N N . GLU B 1 78 ? -5.530 41.068 6.397 1.00 11.70 58 GLU B N 1
ATOM 3218 C CA . GLU B 1 78 ? -6.860 41.602 6.143 1.00 13.73 58 GLU B CA 1
ATOM 3219 C C . GLU B 1 78 ? -7.689 40.637 5.314 1.00 17.44 58 GLU B C 1
ATOM 3220 O O . GLU B 1 78 ? -8.865 40.397 5.617 1.00 16.22 58 GLU B O 1
ATOM 3226 N N . GLU B 1 79 ? -7.093 40.066 4.271 1.00 16.14 59 GLU B N 1
ATOM 3227 C CA . GLU B 1 79 ? -7.829 39.139 3.427 1.00 16.59 59 GLU B CA 1
ATOM 3228 C C . GLU B 1 79 ? -7.862 37.730 4.003 1.00 18.03 59 GLU B C 1
ATOM 3229 O O . GLU B 1 79 ? -8.740 36.945 3.633 1.00 20.41 59 GLU B O 1
ATOM 3235 N N . GLY B 1 80 ? -6.941 37.398 4.908 1.00 16.81 60 GLY B N 1
ATOM 3236 C CA . GLY B 1 80 ? -6.814 36.044 5.401 1.00 16.23 60 GLY B CA 1
ATOM 3237 C C . GLY B 1 80 ? -7.693 35.760 6.607 1.00 17.50 60 GLY B C 1
ATOM 3238 O O . GLY B 1 80 ? -8.428 36.615 7.097 1.00 17.33 60 GLY B O 1
ATOM 3239 N N . LEU B 1 81 ? -7.599 34.517 7.077 1.00 18.18 61 LEU B N 1
ATOM 3240 C CA . LEU B 1 81 ? -8.363 34.034 8.221 1.00 17.32 61 LEU B CA 1
ATOM 3241 C C . LEU B 1 81 ? -7.557 34.200 9.501 1.00 14.34 61 LEU B C 1
ATOM 3242 O O . LEU B 1 81 ? -6.355 33.920 9.527 1.00 15.77 61 LEU B O 1
ATOM 3247 N N . GLN B 1 82 ? -8.240 34.631 10.567 1.00 14.08 62 GLN B N 1
ATOM 3248 C CA . GLN B 1 82 ? -7.596 34.799 11.867 1.00 13.16 62 GLN B CA 1
ATOM 3249 C C . GLN B 1 82 ? -6.830 33.548 12.278 1.00 15.10 62 GLN B C 1
ATOM 3250 O O . GLN B 1 82 ? -5.680 33.629 12.740 1.00 14.46 62 GLN B O 1
ATOM 3256 N N . ALA B 1 83 ? -7.460 32.377 12.126 1.00 13.65 63 ALA B N 1
ATOM 3257 C CA . ALA B 1 83 ? -6.835 31.138 12.580 1.00 14.17 63 ALA B CA 1
ATOM 3258 C C . ALA B 1 83 ? -5.545 30.839 11.821 1.00 15.61 63 ALA B C 1
ATOM 3259 O O . ALA B 1 83 ? -4.633 30.222 12.382 1.00 16.16 63 ALA B O 1
ATOM 3261 N N . THR B 1 84 ? -5.449 31.258 10.555 1.00 16.90 64 THR B N 1
ATOM 3262 C CA . THR B 1 84 ? -4.205 31.097 9.803 1.00 14.71 64 THR B CA 1
ATOM 3263 C C . THR B 1 84 ? -3.040 31.777 10.507 1.00 16.64 64 THR B C 1
ATOM 3264 O O . THR B 1 84 ? -1.958 31.196 10.662 1.00 14.93 64 THR B O 1
ATOM 3268 N N . TYR B 1 85 ? -3.240 33.022 10.932 1.00 14.84 65 TYR B N 1
ATOM 3269 C CA . TYR B 1 85 ? -2.139 33.786 11.505 1.00 12.38 65 TYR B CA 1
ATOM 3270 C C . TYR B 1 85 ? -1.843 33.350 12.931 1.00 12.06 65 TYR B C 1
ATOM 3271 O O . TYR B 1 85 ? -0.686 33.406 13.357 1.00 14.13 65 TYR B O 1
ATOM 3280 N N . GLU B 1 86 ? -2.855 32.864 13.656 1.00 11.72 66 GLU B N 1
ATOM 3281 C CA . GLU B 1 86 ? -2.608 32.259 14.962 1.00 12.95 66 GLU B CA 1
ATOM 3282 C C . GLU B 1 86 ? -1.746 31.013 14.820 1.00 12.89 66 GLU B C 1
ATOM 3283 O O . GLU B 1 86 ? -0.752 30.841 15.537 1.00 12.85 66 GLU B O 1
ATOM 3289 N N . LYS B 1 87 ? -2.100 30.147 13.868 1.00 13.63 67 LYS B N 1
ATOM 3290 C CA . LYS B 1 87 ? -1.369 28.900 13.691 1.00 13.59 67 LYS B CA 1
ATOM 3291 C C . LYS B 1 87 ? 0.060 29.160 13.228 1.00 13.85 67 LYS B C 1
ATOM 3292 O O . LYS B 1 87 ? 1.013 28.578 13.763 1.00 13.90 67 LYS B O 1
ATOM 3295 N N . ARG B 1 88 ? 0.236 30.028 12.232 1.00 12.65 68 ARG B N 1
ATOM 3296 C CA . ARG B 1 88 ? 1.579 30.276 11.717 1.00 15.47 68 ARG B CA 1
ATOM 3297 C C . ARG B 1 88 ? 2.467 30.934 12.763 1.00 13.52 68 ARG B C 1
ATOM 3298 O O . ARG B 1 88 ? 3.665 30.640 12.840 1.00 13.25 68 ARG B O 1
ATOM 3306 N N . PHE B 1 89 ? 1.908 31.833 13.574 1.00 11.79 69 PHE B N 1
ATOM 3307 C CA . PHE B 1 89 ? 2.700 32.425 14.648 1.00 13.02 69 PHE B CA 1
ATOM 3308 C C . PHE B 1 89 ? 3.089 31.381 15.693 1.00 10.12 69 PHE B C 1
ATOM 3309 O O . PHE B 1 89 ? 4.253 31.308 16.108 1.00 11.28 69 PHE B O 1
ATOM 3317 N N . THR B 1 90 ? 2.119 30.586 16.148 1.00 10.53 70 THR B N 1
ATOM 3318 C CA . THR B 1 90 ? 2.385 29.632 17.213 1.00 9.80 70 THR B CA 1
ATOM 3319 C C . THR B 1 90 ? 3.412 28.610 16.748 1.00 11.73 70 THR B C 1
ATOM 3320 O O . THR B 1 90 ? 4.335 28.251 17.491 1.00 12.61 70 THR B O 1
ATOM 3324 N N . GLU B 1 91 ? 3.299 28.187 15.487 1.00 12.47 71 GLU B N 1
ATOM 3325 C CA . GLU B 1 91 ? 4.253 27.239 14.923 1.00 12.28 71 GLU B CA 1
ATOM 3326 C C . GLU B 1 91 ? 5.653 27.837 14.857 1.00 11.51 71 GLU B C 1
ATOM 3327 O O . GLU B 1 91 ? 6.624 27.213 15.306 1.00 12.78 71 GLU B O 1
ATOM 3333 N N . ALA B 1 92 ? 5.785 29.054 14.314 1.00 10.84 72 ALA B N 1
ATOM 3334 C CA . ALA B 1 92 ? 7.100 29.678 14.235 1.00 10.96 72 ALA B CA 1
ATOM 3335 C C . ALA B 1 92 ? 7.708 29.832 15.620 1.00 12.34 72 ALA B C 1
ATOM 3336 O O . ALA B 1 92 ? 8.898 29.559 15.828 1.00 12.90 72 ALA B O 1
ATOM 3338 N N . PHE B 1 93 ? 6.896 30.270 16.579 1.00 11.38 73 PHE B N 1
ATOM 3339 C CA . PHE B 1 93 ? 7.405 30.560 17.909 1.00 11.28 73 PHE B CA 1
ATOM 3340 C C . PHE B 1 93 ? 7.937 29.300 18.579 1.00 10.94 73 PHE B C 1
ATOM 3341 O O . PHE B 1 93 ? 9.066 29.290 19.088 1.00 10.47 73 PHE B O 1
ATOM 3349 N N . PHE B 1 94 ? 7.129 28.238 18.606 1.00 10.91 74 PHE B N 1
ATOM 3350 C CA . PHE B 1 94 ? 7.541 27.012 19.282 1.00 9.49 74 PHE B CA 1
ATOM 3351 C C . PHE B 1 94 ? 8.525 26.190 18.457 1.00 11.92 74 PHE B C 1
ATOM 3352 O O . PHE B 1 94 ? 9.195 25.315 19.014 1.00 13.42 74 PHE B O 1
ATOM 3360 N N . GLN B 1 95 ? 8.670 26.479 17.165 1.00 11.86 75 GLN B N 1
ATOM 3361 C CA . GLN B 1 95 ? 9.797 25.918 16.429 1.00 12.50 75 GLN B CA 1
ATOM 3362 C C . GLN B 1 95 ? 11.107 26.588 16.837 1.00 13.81 75 GLN B C 1
ATOM 3363 O O . GLN B 1 95 ? 12.099 25.905 17.127 1.00 13.84 75 GLN B O 1
ATOM 3369 N N . LEU B 1 96 ? 11.133 27.926 16.877 1.00 11.31 76 LEU B N 1
ATOM 3370 C CA . LEU B 1 96 ? 12.342 28.626 17.305 1.00 10.40 76 LEU B CA 1
ATOM 3371 C C . LEU B 1 96 ? 12.732 28.229 18.725 1.00 12.65 76 LEU B C 1
ATOM 3372 O O . LEU B 1 96 ? 13.915 28.013 19.016 1.00 12.90 76 LEU B O 1
ATOM 3377 N N . HIS B 1 97 ? 11.752 28.124 19.623 1.00 12.24 77 HIS B N 1
ATOM 3378 C CA . HIS B 1 97 ? 12.031 27.768 21.008 1.00 11.16 77 HIS B CA 1
ATOM 3379 C C . HIS B 1 97 ? 12.206 26.268 21.227 1.00 13.64 77 HIS B C 1
ATOM 3380 O O . HIS B 1 97 ? 12.504 25.857 22.352 1.00 13.75 77 HIS B O 1
ATOM 3387 N N . ARG B 1 98 ? 12.027 25.450 20.190 1.00 13.83 78 ARG B N 1
ATOM 3388 C CA . ARG B 1 98 ? 12.221 23.999 20.270 1.00 12.63 78 ARG B CA 1
ATOM 3389 C C . ARG B 1 98 ? 11.339 23.371 21.348 1.00 11.64 78 ARG B C 1
ATOM 3390 O O . ARG B 1 98 ? 11.801 22.616 22.210 1.00 12.92 78 ARG B O 1
ATOM 3395 N N . GLN B 1 99 ? 10.037 23.660 21.267 1.00 12.21 79 GLN B N 1
ATOM 3396 C CA . GLN B 1 99 ? 9.022 23.109 22.165 1.00 11.59 79 GLN B CA 1
ATOM 3397 C C . GLN B 1 99 ? 8.002 22.290 21.374 1.00 9.91 79 GLN B C 1
ATOM 3398 O O . GLN B 1 99 ? 6.811 22.626 21.338 1.00 11.54 79 GLN B O 1
ATOM 3404 N N . PRO B 1 100 ? 8.428 21.191 20.737 1.00 12.77 80 PRO B N 1
ATOM 3405 C CA . PRO B 1 100 ? 7.506 20.477 19.839 1.00 13.79 80 PRO B CA 1
ATOM 3406 C C . PRO B 1 100 ? 6.266 19.942 20.531 1.00 11.97 80 PRO B C 1
ATOM 3407 O O . PRO B 1 100 ? 5.202 19.891 19.906 1.00 12.85 80 PRO B O 1
ATOM 3411 N N . THR B 1 101 ? 6.355 19.567 21.815 1.00 11.71 81 THR B N 1
ATOM 3412 C CA . THR B 1 101 ? 5.177 19.067 22.512 1.00 11.56 81 THR B CA 1
ATOM 3413 C C . THR B 1 101 ? 4.067 20.107 22.532 1.00 11.91 81 THR B C 1
ATOM 3414 O O . THR B 1 101 ? 2.884 19.761 22.434 1.00 11.70 81 THR B O 1
ATOM 3418 N N . ALA B 1 102 ? 4.424 21.391 22.646 1.00 11.45 82 ALA B N 1
ATOM 3419 C CA . ALA B 1 102 ? 3.377 22.408 22.675 1.00 11.65 82 ALA B CA 1
ATOM 3420 C C . ALA B 1 102 ? 2.598 22.436 21.367 1.00 13.56 82 ALA B C 1
ATOM 3421 O O . ALA B 1 102 ? 1.382 22.669 21.372 1.00 12.72 82 ALA B O 1
ATOM 3423 N N . LEU B 1 103 ? 3.270 22.166 20.243 1.00 13.07 83 LEU B N 1
ATOM 3424 C CA . LEU B 1 103 ? 2.575 22.148 18.961 1.00 13.51 83 LEU B CA 1
ATOM 3425 C C . LEU B 1 103 ? 1.738 20.883 18.772 1.00 17.29 83 LEU B C 1
ATOM 3426 O O . LEU B 1 103 ? 0.700 20.930 18.102 1.00 17.36 83 LEU B O 1
ATOM 3431 N N . VAL B 1 104 ? 2.148 19.752 19.355 1.00 12.83 84 VAL B N 1
ATOM 3432 C CA . VAL B 1 104 ? 1.307 18.558 19.302 1.00 14.93 84 VAL B CA 1
ATOM 3433 C C . VAL B 1 104 ? 0.024 18.769 20.104 1.00 13.76 84 VAL B C 1
ATOM 3434 O O . VAL B 1 104 ? -1.082 18.506 19.617 1.00 14.82 84 VAL B O 1
ATOM 3438 N N . LYS B 1 105 ? 0.148 19.282 21.335 1.00 14.23 85 LYS B N 1
ATOM 3439 C CA . LYS B 1 105 ? -1.030 19.484 22.174 1.00 14.37 85 LYS B CA 1
ATOM 3440 C C . LYS B 1 105 ? -1.959 20.537 21.582 1.00 14.47 85 LYS B C 1
ATOM 3441 O O . LYS B 1 105 ? -3.186 20.407 21.673 1.00 13.83 85 LYS B O 1
ATOM 3447 N N . ASN B 1 106 ? -1.391 21.581 20.976 1.00 13.00 86 ASN B N 1
ATOM 3448 C CA . ASN B 1 106 ? -2.143 22.601 20.234 1.00 14.08 86 ASN B CA 1
ATOM 3449 C C . ASN B 1 106 ? -3.286 23.193 21.061 1.00 15.22 86 ASN B C 1
ATOM 3450 O O . ASN B 1 106 ? -4.437 23.258 20.623 1.00 16.24 86 ASN B O 1
ATOM 3455 N N . LYS B 1 107 ? -2.955 23.639 22.276 1.00 13.76 87 LYS B N 1
ATOM 3456 C CA . LYS B 1 107 ? -3.938 24.203 23.199 1.00 11.36 87 LYS B CA 1
ATOM 3457 C C . LYS B 1 107 ? -3.501 25.561 23.745 1.00 11.73 87 LYS B C 1
ATOM 3458 O O . LYS B 1 107 ? -4.055 26.023 24.750 1.00 12.52 87 LYS B O 1
ATOM 3464 N N . THR B 1 108 ? -2.531 26.202 23.104 1.00 10.44 88 THR B N 1
ATOM 3465 C CA . THR B 1 108 ? -1.963 27.464 23.579 1.00 9.10 88 THR B CA 1
ATOM 3466 C C . THR B 1 108 ? -2.828 28.637 23.136 1.00 13.71 88 THR B C 1
ATOM 3467 O O . THR B 1 108 ? -3.330 28.664 22.007 1.00 14.86 88 THR B O 1
ATOM 3471 N N . MET B 1 109 ? -3.023 29.607 24.033 1.00 9.54 89 MET B N 1
ATOM 3472 C CA A MET B 1 109 ? -3.851 30.760 23.717 0.51 10.78 89 MET B CA 1
ATOM 3473 C CA B MET B 1 109 ? -3.868 30.767 23.776 0.49 10.78 89 MET B CA 1
ATOM 3474 C C . MET B 1 109 ? -3.029 32.040 23.742 1.00 9.77 89 MET B C 1
ATOM 3475 O O . MET B 1 109 ? -2.052 32.174 24.490 1.00 10.35 89 MET B O 1
ATOM 3484 N N . LEU B 1 110 ? -3.425 32.974 22.876 1.00 8.82 90 LEU B N 1
ATOM 3485 C CA . LEU B 1 110 ? -2.647 34.166 22.567 1.00 7.71 90 LEU B CA 1
ATOM 3486 C C . LEU B 1 110 ? -3.315 35.416 23.133 1.00 8.36 90 LEU B C 1
ATOM 3487 O O . LEU B 1 110 ? -4.534 35.580 23.022 1.00 9.68 90 LEU B O 1
ATOM 3492 N N . SER B 1 111 ? -2.509 36.316 23.698 1.00 10.01 91 SER B N 1
ATOM 3493 C CA . SER B 1 111 ? -3.039 37.558 24.259 1.00 7.49 91 SER B CA 1
ATOM 3494 C C . SER B 1 111 ? -2.119 38.729 23.932 1.00 9.76 91 SER B C 1
ATOM 3495 O O . SER B 1 111 ? -1.029 38.566 23.387 1.00 9.23 91 SER B O 1
ATOM 3498 N N . TYR B 1 112 ? -2.580 39.936 24.288 1.00 8.20 92 TYR B N 1
ATOM 3499 C CA . TYR B 1 112 ? -1.871 41.162 23.926 1.00 7.66 92 TYR B CA 1
ATOM 3500 C C . TYR B 1 112 ? -0.495 41.272 24.566 1.00 9.77 92 TYR B C 1
ATOM 3501 O O . TYR B 1 112 ? 0.368 41.985 24.046 1.00 10.82 92 TYR B O 1
ATOM 3510 N N . ALA B 1 113 ? -0.289 40.641 25.718 1.00 10.01 93 ALA B N 1
ATOM 3511 C CA . ALA B 1 113 ? 0.936 40.873 26.477 1.00 8.70 93 ALA B CA 1
ATOM 3512 C C . ALA B 1 113 ? 0.999 39.885 27.632 1.00 8.23 93 ALA B C 1
ATOM 3513 O O . ALA B 1 113 ? -0.023 39.376 28.096 1.00 9.12 93 ALA B O 1
ATOM 3515 N N . ALA B 1 114 ? 2.222 39.643 28.109 1.00 8.78 94 ALA B N 1
ATOM 3516 C CA . ALA B 1 114 ? 2.406 38.667 29.183 1.00 10.55 94 ALA B CA 1
ATOM 3517 C C . ALA B 1 114 ? 1.621 39.035 30.437 1.00 8.84 94 ALA B C 1
ATOM 3518 O O . ALA B 1 114 ? 1.116 38.141 31.122 1.00 8.54 94 ALA B O 1
ATOM 3520 N N . SER B 1 115 ? 1.474 40.332 30.737 1.00 9.20 95 SER B N 1
ATOM 3521 C CA . SER B 1 115 ? 0.681 40.716 31.900 1.00 7.99 95 SER B CA 1
ATOM 3522 C C . SER B 1 115 ? -0.781 40.332 31.731 1.00 7.99 95 SER B C 1
ATOM 3523 O O . SER B 1 115 ? -1.471 40.064 32.722 1.00 9.76 95 SER B O 1
ATOM 3526 N N . ILE B 1 116 ? -1.279 40.322 30.495 1.00 9.13 96 ILE B N 1
ATOM 3527 C CA . ILE B 1 116 ? -2.660 39.902 30.274 1.00 9.41 96 ILE B CA 1
ATOM 3528 C C . ILE B 1 116 ? -2.805 38.402 30.514 1.00 8.07 96 ILE B C 1
ATOM 3529 O O . ILE B 1 116 ? -3.732 37.956 31.201 1.00 9.30 96 ILE B O 1
ATOM 3534 N N . SER B 1 117 ? -1.869 37.602 29.985 1.00 9.95 97 SER B N 1
ATOM 3535 C CA . SER B 1 117 ? -1.840 36.175 30.307 1.00 8.64 97 SER B CA 1
ATOM 3536 C C . SER B 1 117 ? -1.753 35.953 31.811 1.00 7.60 97 SER B C 1
ATOM 3537 O O . SER B 1 117 ? -2.410 35.061 32.362 1.00 9.34 97 SER B O 1
ATOM 3540 N N . THR B 1 118 ? -0.956 36.780 32.493 1.00 8.82 98 THR B N 1
ATOM 3541 C CA . THR B 1 118 ? -0.846 36.686 33.944 1.00 9.37 98 THR B CA 1
ATOM 3542 C C . THR B 1 118 ? -2.178 36.975 34.630 1.00 10.15 98 THR B C 1
ATOM 3543 O O . THR B 1 118 ? -2.527 36.325 35.625 1.00 9.30 98 THR B O 1
ATOM 3547 N N . MET B 1 119 ? -2.940 37.954 34.125 1.00 8.01 99 MET B N 1
ATOM 3548 C CA . MET B 1 119 ? -4.248 38.211 34.731 1.00 9.57 99 MET B CA 1
ATOM 3549 C C . MET B 1 119 ? -5.233 37.070 34.502 1.00 7.75 99 MET B C 1
ATOM 3550 O O . MET B 1 119 ? -6.085 36.815 35.364 1.00 9.27 99 MET B O 1
ATOM 3555 N N . VAL B 1 120 ? -5.151 36.378 33.360 1.00 8.42 100 VAL B N 1
ATOM 3556 C CA . VAL B 1 120 ? -5.939 35.156 33.190 1.00 9.68 100 VAL B CA 1
ATOM 3557 C C . VAL B 1 120 ? -5.564 34.125 34.256 1.00 8.54 100 VAL B C 1
ATOM 3558 O O . VAL B 1 120 ? -6.438 33.516 34.887 1.00 9.57 100 VAL B O 1
ATOM 3562 N N . ALA B 1 121 ? -4.257 33.931 34.482 1.00 8.43 101 ALA B N 1
ATOM 3563 C CA . ALA B 1 121 ? -3.821 33.033 35.549 1.00 9.73 101 ALA B CA 1
ATOM 3564 C C . ALA B 1 121 ? -4.310 33.521 36.905 1.00 8.83 101 ALA B C 1
ATOM 3565 O O . ALA B 1 121 ? -4.713 32.720 37.756 1.00 9.93 101 ALA B O 1
ATOM 3567 N N . GLY B 1 122 ? -4.307 34.844 37.109 1.00 9.05 102 GLY B N 1
ATOM 3568 C CA . GLY B 1 122 ? -4.823 35.408 38.344 1.00 10.40 102 GLY B CA 1
ATOM 3569 C C . GLY B 1 122 ? -6.296 35.110 38.564 1.00 9.50 102 GLY B C 1
ATOM 3570 O O . GLY B 1 122 ? -6.718 34.836 39.688 1.00 10.50 102 GLY B O 1
ATOM 3571 N N . MET B 1 123 ? -7.097 35.164 37.494 1.00 10.69 103 MET B N 1
ATOM 3572 C CA . MET B 1 123 ? -8.504 34.809 37.624 1.00 10.34 103 MET B CA 1
ATOM 3573 C C . MET B 1 123 ? -8.666 33.349 38.015 1.00 10.58 103 MET B C 1
ATOM 3574 O O . MET B 1 123 ? -9.555 33.015 38.801 1.00 11.60 103 MET B O 1
ATOM 3579 N N . PHE B 1 124 ? -7.811 32.469 37.483 1.00 10.17 104 PHE B N 1
ATOM 3580 C CA . PHE B 1 124 ? -7.872 31.071 37.889 1.00 9.59 104 PHE B CA 1
ATOM 3581 C C . PHE B 1 124 ? -7.491 30.909 39.356 1.00 10.14 104 PHE B C 1
ATOM 3582 O O . PHE B 1 124 ? -8.144 30.164 40.094 1.00 10.68 104 PHE B O 1
ATOM 3590 N N . LEU B 1 125 ? -6.418 31.582 39.784 1.00 9.74 105 LEU B N 1
ATOM 3591 C CA . LEU B 1 125 ? -5.998 31.514 41.182 1.00 8.35 105 LEU B CA 1
ATOM 3592 C C . LEU B 1 125 ? -7.093 32.014 42.115 1.00 10.35 105 LEU B C 1
ATOM 3593 O O . LEU B 1 125 ? -7.290 31.462 43.203 1.00 10.03 105 LEU B O 1
ATOM 3598 N N . LYS B 1 126 ? -7.822 33.051 41.703 1.00 10.61 106 LYS B N 1
ATOM 3599 C CA . LYS B 1 126 ? -8.876 33.581 42.562 1.00 10.54 106 LYS B CA 1
ATOM 3600 C C . LYS B 1 126 ? -10.092 32.658 42.567 1.00 10.37 106 LYS B C 1
ATOM 3601 O O . LYS B 1 126 ? -10.678 32.405 43.625 1.00 12.93 106 LYS B O 1
ATOM 3607 N N . LYS B 1 127 ? -10.456 32.105 41.404 1.00 10.33 107 LYS B N 1
ATOM 3608 C CA . LYS B 1 127 ? -11.568 31.155 41.360 1.00 10.62 107 LYS B CA 1
ATOM 3609 C C . LYS B 1 127 ? -11.310 29.954 42.263 1.00 11.31 107 LYS B C 1
ATOM 3610 O O . LYS B 1 127 ? -12.234 29.447 42.903 1.00 12.67 107 LYS B O 1
ATOM 3616 N N . GLU B 1 128 ? -10.065 29.483 42.325 1.00 10.22 108 GLU B N 1
ATOM 3617 C CA . GLU B 1 128 ? -9.714 28.339 43.159 1.00 12.23 108 GLU B CA 1
ATOM 3618 C C . GLU B 1 128 ? -9.289 28.736 44.570 1.00 10.69 108 GLU B C 1
ATOM 3619 O O . GLU B 1 128 ? -9.065 27.853 45.418 1.00 12.96 108 GLU B O 1
ATOM 3625 N N . ARG B 1 129 ? -9.189 30.041 44.841 1.00 9.57 109 ARG B N 1
ATOM 3626 C CA . ARG B 1 129 ? -8.917 30.565 46.183 1.00 10.34 109 ARG B CA 1
ATOM 3627 C C . ARG B 1 129 ? -7.548 30.103 46.688 1.00 10.44 109 ARG B C 1
ATOM 3628 O O . ARG B 1 129 ? -7.349 29.813 47.871 1.00 11.82 109 ARG B O 1
ATOM 3636 N N . LEU B 1 130 ? -6.579 30.075 45.777 1.00 9.04 110 LEU B N 1
ATOM 3637 C CA . LEU B 1 130 ? -5.240 29.580 46.071 1.00 9.72 110 LEU B CA 1
ATOM 3638 C C . LEU B 1 130 ? -4.286 30.707 46.459 1.00 9.39 110 LEU B C 1
ATOM 3639 O O . LEU B 1 130 ? -4.297 31.792 45.864 1.00 11.37 110 LEU B O 1
ATOM 3644 N N . ALA B 1 131 ? -3.418 30.418 47.420 1.00 9.52 111 ALA B N 1
ATOM 3645 C CA . ALA B 1 131 ? -2.288 31.277 47.727 1.00 7.78 111 ALA B CA 1
ATOM 3646 C C . ALA B 1 131 ? -1.075 30.872 46.891 1.00 8.37 111 ALA B C 1
ATOM 3647 O O . ALA B 1 131 ? -0.905 29.703 46.519 1.00 10.22 111 ALA B O 1
ATOM 3649 N N . VAL B 1 132 ? -0.213 31.850 46.628 1.00 9.23 112 VAL B N 1
ATOM 3650 C CA . VAL B 1 132 ? 0.930 31.678 45.736 1.00 8.99 112 VAL B CA 1
ATOM 3651 C C . VAL B 1 132 ? 2.225 31.889 46.509 1.00 8.37 112 VAL B C 1
ATOM 3652 O O . VAL B 1 132 ? 2.373 32.875 47.236 1.00 10.11 112 VAL B O 1
ATOM 3656 N N . THR B 1 133 ? 3.176 30.978 46.324 1.00 7.58 113 THR B N 1
ATOM 3657 C CA . THR B 1 133 ? 4.558 31.225 46.699 1.00 8.47 113 THR B CA 1
ATOM 3658 C C . THR B 1 133 ? 5.283 31.691 45.440 1.00 8.69 113 THR B C 1
ATOM 3659 O O . THR B 1 133 ? 5.348 30.958 44.445 1.00 8.95 113 THR B O 1
ATOM 3663 N N . LEU B 1 134 ? 5.783 32.924 45.467 1.00 7.75 114 LEU B N 1
ATOM 3664 C CA . LEU B 1 134 ? 6.330 33.592 44.296 1.00 8.76 114 LEU B CA 1
ATOM 3665 C C . LEU B 1 134 ? 7.824 33.832 44.468 1.00 8.67 114 LEU B C 1
ATOM 3666 O O . LEU B 1 134 ? 8.281 34.206 45.554 1.00 8.39 114 LEU B O 1
ATOM 3671 N N . ILE B 1 135 ? 8.576 33.601 43.383 1.00 8.52 115 ILE B N 1
ATOM 3672 C CA . ILE B 1 135 ? 10.019 33.829 43.383 1.00 9.32 115 ILE B CA 1
ATOM 3673 C C . ILE B 1 135 ? 10.343 35.266 43.795 1.00 10.20 115 ILE B C 1
ATOM 3674 O O . ILE B 1 135 ? 9.663 36.226 43.408 1.00 10.52 115 ILE B O 1
ATOM 3679 N N . GLU B 1 136 ? 11.416 35.415 44.573 1.00 9.06 116 GLU B N 1
ATOM 3680 C CA . GLU B 1 136 ? 11.982 36.709 44.944 1.00 8.90 116 GLU B CA 1
ATOM 3681 C C . GLU B 1 136 ? 13.498 36.606 44.871 1.00 10.15 116 GLU B C 1
ATOM 3682 O O . GLU B 1 136 ? 14.066 35.606 45.315 1.00 12.50 116 GLU B O 1
ATOM 3688 N N . PRO B 1 137 ? 14.179 37.600 44.292 1.00 9.46 117 PRO B N 1
ATOM 3689 C CA . PRO B 1 137 ? 13.636 38.809 43.676 1.00 10.62 117 PRO B CA 1
ATOM 3690 C C . PRO B 1 137 ? 12.944 38.497 42.371 1.00 11.67 117 PRO B C 1
ATOM 3691 O O . PRO B 1 137 ? 13.190 37.465 41.758 1.00 10.95 117 PRO B O 1
ATOM 3695 N N . CYS B 1 138 ? 12.052 39.386 41.971 1.00 10.60 118 CYS B N 1
ATOM 3696 C CA . CYS B 1 138 ? 11.524 39.350 40.621 1.00 11.72 118 CYS B CA 1
ATOM 3697 C C . CYS B 1 138 ? 10.873 40.696 40.365 1.00 9.59 118 CYS B C 1
ATOM 3698 O O . CYS B 1 138 ? 10.509 41.408 41.304 1.00 10.76 118 CYS B O 1
ATOM 3701 N N . PHE B 1 139 ? 10.769 41.056 39.090 1.00 9.86 119 PHE B N 1
ATOM 3702 C CA . PHE B 1 139 ? 10.187 42.346 38.737 1.00 9.50 119 PHE B CA 1
ATOM 3703 C C . PHE B 1 139 ? 8.849 42.525 39.453 1.00 10.78 119 PHE B C 1
ATOM 3704 O O . PHE B 1 139 ? 7.996 41.633 39.437 1.00 9.36 119 PHE B O 1
ATOM 3712 N N . ASP B 1 140 ? 8.685 43.658 40.142 1.00 11.71 120 ASP B N 1
ATOM 3713 C CA . ASP B 1 140 ? 7.569 43.701 41.082 1.00 12.15 120 ASP B CA 1
ATOM 3714 C C . ASP B 1 140 ? 6.230 43.961 40.413 1.00 11.32 120 ASP B C 1
ATOM 3715 O O . ASP B 1 140 ? 5.211 43.844 41.088 1.00 11.03 120 ASP B O 1
ATOM 3720 N N . ASN B 1 141 ? 6.184 44.200 39.099 1.00 11.00 121 ASN B N 1
ATOM 3721 C CA . ASN B 1 141 ? 4.878 44.310 38.461 1.00 11.41 121 ASN B CA 1
ATOM 3722 C C . ASN B 1 141 ? 4.108 42.993 38.516 1.00 10.78 121 ASN B C 1
ATOM 3723 O O . ASN B 1 141 ? 2.871 43.001 38.547 1.00 12.17 121 ASN B O 1
ATOM 3728 N N . LEU B 1 142 ? 4.810 41.860 38.561 1.00 9.81 122 LEU B N 1
ATOM 3729 C CA . LEU B 1 142 ? 4.135 40.577 38.726 1.00 10.01 122 LEU B CA 1
ATOM 3730 C C . LEU B 1 142 ? 3.448 40.510 40.083 1.00 11.44 122 LEU B C 1
ATOM 3731 O O . LEU B 1 142 ? 2.275 40.116 40.190 1.00 10.65 122 LEU B O 1
ATOM 3736 N N . TYR B 1 143 ? 4.171 40.892 41.137 1.00 9.98 123 TYR B N 1
ATOM 3737 C CA . TYR B 1 143 ? 3.549 41.031 42.448 1.00 10.96 123 TYR B CA 1
ATOM 3738 C C . TYR B 1 143 ? 2.375 42.003 42.397 1.00 10.13 123 TYR B C 1
ATOM 3739 O O . TYR B 1 143 ? 1.279 41.697 42.890 1.00 10.48 123 TYR B O 1
ATOM 3748 N N . ASP B 1 144 ? 2.589 43.180 41.803 1.00 8.28 124 ASP B N 1
ATOM 3749 C CA . ASP B 1 144 ? 1.574 44.231 41.841 1.00 8.85 124 ASP B CA 1
ATOM 3750 C C . ASP B 1 144 ? 0.278 43.768 41.192 1.00 9.90 124 ASP B C 1
ATOM 3751 O O . ASP B 1 144 ? -0.815 43.975 41.741 1.00 11.07 124 ASP B O 1
ATOM 3756 N N . VAL B 1 145 ? 0.365 43.183 39.996 1.00 8.40 125 VAL B N 1
ATOM 3757 C CA . VAL B 1 145 ? -0.871 42.824 39.313 1.00 9.15 125 VAL B CA 1
ATOM 3758 C C . VAL B 1 145 ? -1.583 41.704 40.064 1.00 12.78 125 VAL B C 1
ATOM 3759 O O . VAL B 1 145 ? -2.806 41.739 40.219 1.00 11.16 125 VAL B O 1
ATOM 3763 N N . LEU B 1 146 ? -0.838 40.728 40.599 1.00 11.79 126 LEU B N 1
ATOM 3764 C CA . LEU B 1 146 ? -1.507 39.671 41.355 1.00 9.03 126 LEU B CA 1
ATOM 3765 C C . LEU B 1 146 ? -2.059 40.201 42.676 1.00 10.67 126 LEU B C 1
ATOM 3766 O O . LEU B 1 146 ? -3.169 39.835 43.078 1.00 11.04 126 LEU B O 1
ATOM 3771 N N . ALA B 1 147 ? -1.311 41.078 43.353 1.00 8.54 127 ALA B N 1
ATOM 3772 C CA . ALA B 1 147 ? -1.815 41.678 44.588 1.00 9.92 127 ALA B CA 1
ATOM 3773 C C . ALA B 1 147 ? -3.038 42.543 44.309 1.00 11.83 127 ALA B C 1
ATOM 3774 O O . ALA B 1 147 ? -3.981 42.592 45.117 1.00 12.71 127 ALA B O 1
ATOM 3776 N N . ASN B 1 148 ? -3.053 43.220 43.158 1.00 10.95 128 ASN B N 1
ATOM 3777 C CA . ASN B 1 148 ? -4.211 44.032 42.795 1.00 12.28 128 ASN B CA 1
ATOM 3778 C C . ASN B 1 148 ? -5.420 43.171 42.481 1.00 11.66 128 ASN B C 1
ATOM 3779 O O . ASN B 1 148 ? -6.551 43.678 42.494 1.00 12.86 128 ASN B O 1
ATOM 3784 N N . MET B 1 149 ? -5.197 41.885 42.200 1.00 11.26 129 MET B N 1
ATOM 3785 C CA A MET B 1 149 ? -6.255 40.903 42.049 0.85 11.70 129 MET B CA 1
ATOM 3786 C CA B MET B 1 149 ? -6.265 40.910 42.051 0.15 11.72 129 MET B CA 1
ATOM 3787 C C . MET B 1 149 ? -6.526 40.152 43.345 1.00 9.46 129 MET B C 1
ATOM 3788 O O . MET B 1 149 ? -7.283 39.180 43.336 1.00 12.86 129 MET B O 1
ATOM 3797 N N . ASP B 1 150 ? -5.922 40.598 44.451 1.00 12.22 130 ASP B N 1
ATOM 3798 C CA . ASP B 1 150 ? -6.129 40.026 45.784 1.00 12.49 130 ASP B CA 1
ATOM 3799 C C . ASP B 1 150 ? -5.707 38.559 45.856 1.00 12.33 130 ASP B C 1
ATOM 3800 O O . ASP B 1 150 ? -6.282 37.766 46.611 1.00 14.18 130 ASP B O 1
ATOM 3805 N N . VAL B 1 151 ? -4.684 38.193 45.096 1.00 11.11 131 VAL B N 1
ATOM 3806 C CA . VAL B 1 151 ? -4.062 36.875 45.250 1.00 9.40 131 VAL B CA 1
ATOM 3807 C C . VAL B 1 151 ? -3.072 36.930 46.414 1.00 8.28 131 VAL B C 1
ATOM 3808 O O . VAL B 1 151 ? -2.213 37.817 46.442 1.00 11.94 131 VAL B O 1
ATOM 3812 N N . PRO B 1 152 ? -3.160 36.028 47.386 1.00 9.42 132 PRO B N 1
ATOM 3813 C CA . PRO B 1 152 ? -2.154 35.997 48.458 1.00 8.98 132 PRO B CA 1
ATOM 3814 C C . PRO B 1 152 ? -0.791 35.589 47.917 1.00 9.17 132 PRO B C 1
ATOM 3815 O O . PRO B 1 152 ? -0.682 34.647 47.129 1.00 10.97 132 PRO B O 1
ATOM 3819 N N . LEU B 1 153 ? 0.253 36.308 48.349 1.00 11.10 133 LEU B N 1
ATOM 3820 C CA . LEU B 1 153 ? 1.598 36.152 47.802 1.00 9.24 133 LEU B CA 1
ATOM 3821 C C . LEU B 1 153 ? 2.624 36.040 48.918 1.00 11.71 133 LEU B C 1
ATOM 3822 O O . LEU B 1 153 ? 2.677 36.897 49.805 1.00 13.22 133 LEU B O 1
ATOM 3827 N N . TYR B 1 154 ? 3.444 34.990 48.863 1.00 9.48 134 TYR B N 1
ATOM 3828 C CA . TYR B 1 154 ? 4.462 34.723 49.872 1.00 10.88 134 TYR B CA 1
ATOM 3829 C C . TYR B 1 154 ? 5.773 34.476 49.136 1.00 9.41 134 TYR B C 1
ATOM 3830 O O . TYR B 1 154 ? 5.786 33.739 48.136 1.00 10.31 134 TYR B O 1
ATOM 3839 N N . PRO B 1 155 ? 6.880 35.057 49.576 1.00 7.79 135 PRO B N 1
ATOM 3840 C CA . PRO B 1 155 ? 8.131 34.939 48.817 1.00 9.14 135 PRO B CA 1
ATOM 3841 C C . PRO B 1 155 ? 8.863 33.624 49.043 1.00 10.45 135 PRO B C 1
ATOM 3842 O O . PRO B 1 155 ? 8.762 32.995 50.096 1.00 10.85 135 PRO B O 1
ATOM 3846 N N . ILE B 1 156 ? 9.624 33.225 48.025 1.00 9.73 136 ILE B N 1
ATOM 3847 C CA . ILE B 1 156 ? 10.658 32.202 48.165 1.00 8.65 136 ILE B CA 1
ATOM 3848 C C . ILE B 1 156 ? 11.917 32.702 47.456 1.00 9.60 136 ILE B C 1
ATOM 3849 O O . ILE B 1 156 ? 11.853 33.174 46.312 1.00 10.21 136 ILE B O 1
ATOM 3854 N N . ASP B 1 157 ? 13.052 32.661 48.154 1.00 10.24 137 ASP B N 1
ATOM 3855 C CA . ASP B 1 157 ? 14.250 33.274 47.605 1.00 11.70 137 ASP B CA 1
ATOM 3856 C C . ASP B 1 157 ? 14.845 32.410 46.504 1.00 11.39 137 ASP B C 1
ATOM 3857 O O . ASP B 1 157 ? 14.838 31.181 46.578 1.00 9.41 137 ASP B O 1
ATOM 3862 N N . GLU B 1 158 ? 15.377 33.081 45.485 1.00 10.21 138 GLU B N 1
ATOM 3863 C CA . GLU B 1 158 ? 16.012 32.421 44.356 1.00 10.45 138 GLU B CA 1
ATOM 3864 C C . GLU B 1 158 ? 17.072 31.417 44.787 1.00 12.04 138 GLU B C 1
ATOM 3865 O O . GLU B 1 158 ? 17.306 30.419 44.094 1.00 11.03 138 GLU B O 1
ATOM 3871 N N . SER B 1 159 ? 17.719 31.660 45.925 1.00 12.37 139 SER B N 1
ATOM 3872 C CA . SER B 1 159 ? 18.816 30.800 46.343 1.00 13.26 139 SER B CA 1
ATOM 3873 C C . SER B 1 159 ? 18.381 29.371 46.649 1.00 11.76 139 SER B C 1
ATOM 3874 O O . SER B 1 159 ? 19.241 28.488 46.673 1.00 13.36 139 SER B O 1
ATOM 3877 N N . VAL B 1 160 ? 17.085 29.108 46.873 1.00 10.01 140 VAL B N 1
ATOM 3878 C CA . VAL B 1 160 ? 16.646 27.719 47.050 1.00 10.91 140 VAL B CA 1
ATOM 3879 C C . VAL B 1 160 ? 16.919 26.873 45.808 1.00 11.31 140 VAL B C 1
ATOM 3880 O O . VAL B 1 160 ? 16.925 25.640 45.894 1.00 12.16 140 VAL B O 1
ATOM 3884 N N . PHE B 1 161 ? 17.182 27.500 44.658 1.00 12.18 141 PHE B N 1
ATOM 3885 C CA . PHE B 1 161 ? 17.412 26.783 43.411 1.00 11.30 141 PHE B CA 1
ATOM 3886 C C . PHE B 1 161 ? 18.882 26.672 43.025 1.00 13.02 141 PHE B C 1
ATOM 3887 O O . PHE B 1 161 ? 19.183 26.092 41.972 1.00 11.79 141 PHE B O 1
ATOM 3895 N N . TYR B 1 162 ? 19.799 27.196 43.846 1.00 12.51 142 TYR B N 1
ATOM 3896 C CA . TYR B 1 162 ? 21.205 27.248 43.441 1.00 12.58 142 TYR B CA 1
ATOM 3897 C C . TYR B 1 162 ? 21.850 25.866 43.465 1.00 13.35 142 TYR B C 1
ATOM 3898 O O . TYR B 1 162 ? 22.707 25.566 42.625 1.00 16.30 142 TYR B O 1
ATOM 3907 N N . ASP B 1 163 ? 21.461 25.022 44.422 1.00 13.68 143 ASP B N 1
ATOM 3908 C CA . ASP B 1 163 ? 22.042 23.696 44.624 1.00 16.70 143 ASP B CA 1
ATOM 3909 C C . ASP B 1 163 ? 20.999 22.657 44.228 1.00 15.07 143 ASP B C 1
ATOM 3910 O O . ASP B 1 163 ? 19.988 22.493 44.915 1.00 14.37 143 ASP B O 1
ATOM 3915 N N . VAL B 1 164 ? 21.257 21.939 43.131 1.00 13.04 144 VAL B N 1
ATOM 3916 C CA . VAL B 1 164 ? 20.222 21.077 42.561 1.00 12.58 144 VAL B CA 1
ATOM 3917 C C . VAL B 1 164 ? 19.776 19.990 43.536 1.00 14.03 144 VAL B C 1
ATOM 3918 O O . VAL B 1 164 ? 18.604 19.595 43.532 1.00 13.01 144 VAL B O 1
ATOM 3922 N N . ASP B 1 165 ? 20.672 19.502 44.394 1.00 15.24 145 ASP B N 1
ATOM 3923 C CA . ASP B 1 165 ? 20.297 18.418 45.292 1.00 17.36 145 ASP B CA 1
ATOM 3924 C C . ASP B 1 165 ? 19.595 18.912 46.548 1.00 17.24 145 ASP B C 1
ATOM 3925 O O . ASP B 1 165 ? 19.206 18.097 47.389 1.00 19.24 145 ASP B O 1
ATOM 3930 N N . ARG B 1 166 ? 19.400 20.219 46.679 1.00 14.42 146 ARG B N 1
ATOM 3931 C CA . ARG B 1 166 ? 18.669 20.792 47.794 1.00 16.54 146 ARG B CA 1
ATOM 3932 C C . ARG B 1 166 ? 17.333 21.379 47.373 1.00 15.84 146 ARG B C 1
ATOM 3933 O O . ARG B 1 166 ? 16.567 21.810 48.241 1.00 15.78 146 ARG B O 1
ATOM 3941 N N . ILE B 1 167 ? 17.034 21.396 46.071 1.00 13.68 147 ILE B N 1
ATOM 3942 C CA . ILE B 1 167 ? 15.803 22.024 45.595 1.00 11.64 147 ILE B CA 1
ATOM 3943 C C . ILE B 1 167 ? 14.586 21.375 46.235 1.00 12.24 147 ILE B C 1
ATOM 3944 O O . ILE B 1 167 ? 13.717 22.059 46.793 1.00 12.46 147 ILE B O 1
ATOM 3949 N N . TYR B 1 168 ? 14.500 20.043 46.174 1.00 11.68 148 TYR B N 1
ATOM 3950 C CA . TYR B 1 168 ? 13.293 19.378 46.661 1.00 11.55 148 TYR B CA 1
ATOM 3951 C C . TYR B 1 168 ? 13.082 19.574 48.158 1.00 12.98 148 TYR B C 1
ATOM 3952 O O . TYR B 1 168 ? 11.973 19.986 48.550 1.00 13.43 148 TYR B O 1
ATOM 3961 N N . PRO B 1 169 ? 14.063 19.333 49.039 1.00 13.46 149 PRO B N 1
ATOM 3962 C CA . PRO B 1 169 ? 13.811 19.582 50.469 1.00 14.27 149 PRO B CA 1
ATOM 3963 C C . PRO B 1 169 ? 13.564 21.040 50.794 1.00 15.22 149 PRO B C 1
ATOM 3964 O O . PRO B 1 169 ? 12.799 21.334 51.724 1.00 15.96 149 PRO B O 1
ATOM 3968 N N . GLU B 1 170 ? 14.178 21.972 50.059 1.00 12.92 150 GLU B N 1
ATOM 3969 C CA . GLU B 1 170 ? 13.895 23.379 50.315 1.00 11.16 150 GLU B CA 1
ATOM 3970 C C . GLU B 1 170 ? 12.455 23.729 49.944 1.00 13.18 150 GLU B C 1
ATOM 3971 O O . GLU B 1 170 ? 11.789 24.466 50.680 1.00 13.71 150 GLU B O 1
ATOM 3977 N N . LEU B 1 171 ? 11.954 23.209 48.817 1.00 10.99 151 LEU B N 1
ATOM 3978 C CA . LEU B 1 171 ? 10.558 23.447 48.452 1.00 11.66 151 LEU B CA 1
ATOM 3979 C C . LEU B 1 171 ? 9.615 22.804 49.457 1.00 14.13 151 LEU B C 1
ATOM 3980 O O . LEU B 1 171 ? 8.592 23.395 49.822 1.00 12.69 151 LEU B O 1
ATOM 3985 N N . GLU B 1 172 ? 9.938 21.593 49.927 1.00 11.76 152 GLU B N 1
ATOM 3986 C CA . GLU B 1 172 ? 9.073 20.961 50.919 1.00 13.12 152 GLU B CA 1
ATOM 3987 C C . GLU B 1 172 ? 8.970 21.809 52.186 1.00 14.34 152 GLU B C 1
ATOM 3988 O O . GLU B 1 172 ? 7.889 21.924 52.782 1.00 16.10 152 GLU B O 1
ATOM 3994 N N . ARG B 1 173 ? 10.065 22.453 52.585 1.00 15.29 153 ARG B N 1
ATOM 3995 C CA . ARG B 1 173 ? 10.036 23.298 53.775 1.00 16.58 153 ARG B CA 1
ATOM 3996 C C . ARG B 1 173 ? 9.355 24.639 53.519 1.00 16.70 153 ARG B C 1
ATOM 3997 O O . ARG B 1 173 ? 8.651 25.154 54.396 1.00 17.92 153 ARG B O 1
ATOM 4005 N N . ARG B 1 174 ? 9.557 25.226 52.333 1.00 12.76 154 ARG B N 1
ATOM 4006 C CA . ARG B 1 174 ? 9.257 26.636 52.122 1.00 13.34 154 ARG B CA 1
ATOM 4007 C C . ARG B 1 174 ? 8.017 26.908 51.278 1.00 17.04 154 ARG B C 1
ATOM 4008 O O . ARG B 1 174 ? 7.515 28.033 51.309 1.00 19.31 154 ARG B O 1
ATOM 4016 N N . VAL B 1 175 ? 7.499 25.931 50.545 1.00 12.96 155 VAL B N 1
ATOM 4017 C CA . VAL B 1 175 ? 6.304 26.127 49.731 1.00 13.48 155 VAL B CA 1
ATOM 4018 C C . VAL B 1 175 ? 5.132 25.550 50.511 1.00 14.44 155 VAL B C 1
ATOM 4019 O O . VAL B 1 175 ? 4.852 24.350 50.429 1.00 14.97 155 VAL B O 1
ATOM 4023 N N . ARG B 1 176 ? 4.432 26.409 51.260 1.00 13.38 156 ARG B N 1
ATOM 4024 C CA . ARG B 1 176 ? 3.325 25.971 52.104 1.00 12.58 156 ARG B CA 1
ATOM 4025 C C . ARG B 1 176 ? 2.008 26.590 51.649 1.00 17.60 156 ARG B C 1
ATOM 4026 O O . ARG B 1 176 ? 1.092 26.820 52.446 1.00 18.83 156 ARG B O 1
ATOM 4034 N N . THR B 1 177 ? 1.920 26.864 50.353 1.00 10.89 157 THR B N 1
ATOM 4035 C CA . THR B 1 177 ? 0.730 27.309 49.653 1.00 10.62 157 THR B CA 1
ATOM 4036 C C . THR B 1 177 ? 0.393 26.292 48.570 1.00 11.15 157 THR B C 1
ATOM 4037 O O . THR B 1 177 ? 1.179 25.385 48.278 1.00 11.67 157 THR B O 1
ATOM 4041 N N . ASP B 1 178 ? -0.763 26.467 47.928 1.00 9.21 158 ASP B N 1
ATOM 4042 C CA . ASP B 1 178 ? -1.146 25.498 46.905 1.00 9.57 158 ASP B CA 1
ATOM 4043 C C . ASP B 1 178 ? -0.538 25.785 45.544 1.00 10.05 158 ASP B C 1
ATOM 4044 O O . ASP B 1 178 ? -0.628 24.924 44.668 1.00 10.17 158 ASP B O 1
ATOM 4049 N N . ALA B 1 179 ? 0.061 26.954 45.340 1.00 8.11 159 ALA B N 1
ATOM 4050 C CA . ALA B 1 179 ? 0.594 27.328 44.040 1.00 8.60 159 ALA B CA 1
ATOM 4051 C C . ALA B 1 179 ? 2.016 27.848 44.201 1.00 7.81 159 ALA B C 1
ATOM 4052 O O . ALA B 1 179 ? 2.365 28.459 45.220 1.00 9.27 159 ALA B O 1
ATOM 4054 N N . LEU B 1 180 ? 2.831 27.592 43.178 1.00 8.62 160 LEU B N 1
ATOM 4055 C CA . LEU B 1 180 ? 4.224 28.030 43.114 1.00 7.92 160 LEU B CA 1
ATOM 4056 C C . LEU B 1 180 ? 4.422 28.737 41.786 1.00 8.73 160 LEU B C 1
ATOM 4057 O O . LEU B 1 180 ? 4.110 28.171 40.739 1.00 9.04 160 LEU B O 1
ATOM 4062 N N . PHE B 1 181 ? 4.898 29.985 41.826 1.00 8.81 161 PHE B N 1
ATOM 4063 C CA . PHE B 1 181 ? 5.050 30.821 40.630 1.00 8.04 161 PHE B CA 1
ATOM 4064 C C . PHE B 1 181 ? 6.528 31.166 40.469 1.00 8.66 161 PHE B C 1
ATOM 4065 O O . PHE B 1 181 ? 7.104 31.861 41.313 1.00 9.75 161 PHE B O 1
ATOM 4073 N N . LEU B 1 182 ? 7.150 30.668 39.398 1.00 8.79 162 LEU B N 1
ATOM 4074 C CA . LEU B 1 182 ? 8.551 30.930 39.093 1.00 8.42 162 LEU B CA 1
ATOM 4075 C C . LEU B 1 182 ? 8.668 31.784 37.837 1.00 8.46 162 LEU B C 1
ATOM 4076 O O . LEU B 1 182 ? 7.752 31.850 37.018 1.00 9.03 162 LEU B O 1
ATOM 4081 N N . VAL B 1 183 ? 9.821 32.441 37.692 1.00 8.43 163 VAL B N 1
ATOM 4082 C CA . VAL B 1 183 ? 10.167 33.233 36.507 1.00 8.82 163 VAL B CA 1
ATOM 4083 C C . VAL B 1 183 ? 11.528 32.715 36.066 1.00 9.25 163 VAL B C 1
ATOM 4084 O O . VAL B 1 183 ? 12.513 32.872 36.796 1.00 10.26 163 VAL B O 1
ATOM 4088 N N . ASP B 1 184 ? 11.583 32.066 34.895 1.00 9.44 164 ASP B N 1
ATOM 4089 C CA . ASP B 1 184 ? 12.818 31.397 34.499 1.00 8.84 164 ASP B CA 1
ATOM 4090 C C . ASP B 1 184 ? 13.042 31.536 32.999 1.00 7.77 164 ASP B C 1
ATOM 4091 O O . ASP B 1 184 ? 12.212 31.069 32.207 1.00 10.63 164 ASP B O 1
ATOM 4096 N N . PRO B 1 185 ? 14.152 32.176 32.569 1.00 9.76 165 PRO B N 1
ATOM 4097 C CA . PRO B 1 185 ? 15.161 32.815 33.426 1.00 8.15 165 PRO B CA 1
ATOM 4098 C C . PRO B 1 185 ? 14.616 34.000 34.220 1.00 8.49 165 PRO B C 1
ATOM 4099 O O . PRO B 1 185 ? 13.655 34.635 33.786 1.00 9.33 165 PRO B O 1
ATOM 4103 N N . ASN B 1 186 ? 15.213 34.280 35.371 1.00 8.43 166 ASN B N 1
ATOM 4104 C CA . ASN B 1 186 ? 14.617 35.265 36.256 1.00 7.63 166 ASN B CA 1
ATOM 4105 C C . ASN B 1 186 ? 14.972 36.687 35.833 1.00 8.39 166 ASN B C 1
ATOM 4106 O O . ASN B 1 186 ? 16.025 36.953 35.242 1.00 10.28 166 ASN B O 1
ATOM 4111 N N . ASN B 1 187 ? 14.053 37.595 36.114 1.00 9.65 167 ASN B N 1
ATOM 4112 C CA . ASN B 1 187 ? 14.248 39.023 35.955 1.00 9.23 167 ASN B CA 1
ATOM 4113 C C . ASN B 1 187 ? 14.202 39.550 37.376 1.00 8.63 167 ASN B C 1
ATOM 4114 O O . ASN B 1 187 ? 13.126 39.517 37.992 1.00 10.93 167 ASN B O 1
ATOM 4119 N N . PRO B 1 188 ? 15.295 40.076 37.943 1.00 7.93 168 PRO B N 1
ATOM 4120 C CA . PRO B 1 188 ? 16.418 40.757 37.281 1.00 7.49 168 PRO B CA 1
ATOM 4121 C C . PRO B 1 188 ? 17.745 40.019 37.197 1.00 8.74 168 PRO B C 1
ATOM 4122 O O . PRO B 1 188 ? 18.669 40.592 36.622 1.00 9.20 168 PRO B O 1
ATOM 4126 N N . THR B 1 189 ? 17.857 38.833 37.798 1.00 9.40 169 THR B N 1
ATOM 4127 C CA . THR B 1 189 ? 19.167 38.220 38.009 1.00 10.49 169 THR B CA 1
ATOM 4128 C C . THR B 1 189 ? 19.681 37.409 36.827 1.00 11.13 169 THR B C 1
ATOM 4129 O O . THR B 1 189 ? 20.874 37.071 36.804 1.00 10.72 169 THR B O 1
ATOM 4133 N N . GLY B 1 190 ? 18.816 37.037 35.893 1.00 9.11 170 GLY B N 1
ATOM 4134 C CA . GLY B 1 190 ? 19.204 36.113 34.846 1.00 8.30 170 GLY B CA 1
ATOM 4135 C C . GLY B 1 190 ? 19.447 34.700 35.316 1.00 11.52 170 GLY B C 1
ATOM 4136 O O . GLY B 1 190 ? 19.971 33.886 34.550 1.00 11.45 170 GLY B O 1
ATOM 4137 N N . PHE B 1 191 ? 19.067 34.372 36.546 1.00 9.26 171 PHE B N 1
ATOM 4138 C CA . PHE B 1 191 ? 19.232 33.007 37.015 1.00 9.23 171 PHE B CA 1
ATOM 4139 C C . PHE B 1 191 ? 18.338 32.064 36.221 1.00 11.04 171 PHE B C 1
ATOM 4140 O O . PHE B 1 191 ? 17.228 32.420 35.813 1.00 9.58 171 PHE B O 1
ATOM 4148 N N . SER B 1 192 ? 18.811 30.835 36.010 1.00 10.27 172 SER B N 1
ATOM 4149 C CA . SER B 1 192 ? 17.927 29.832 35.437 1.00 9.52 172 SER B CA 1
ATOM 4150 C C . SER B 1 192 ? 18.233 28.456 36.003 1.00 10.05 172 SER B C 1
ATOM 4151 O O . SER B 1 192 ? 19.397 28.103 36.192 1.00 10.67 172 SER B O 1
ATOM 4154 N N . LEU B 1 193 ? 17.168 27.686 36.246 1.00 9.65 173 LEU B N 1
ATOM 4155 C CA . LEU B 1 193 ? 17.292 26.262 36.541 1.00 9.84 173 LEU B CA 1
ATOM 4156 C C . LEU B 1 193 ? 18.062 25.511 35.462 1.00 10.64 173 LEU B C 1
ATOM 4157 O O . LEU B 1 193 ? 18.524 24.389 35.716 1.00 9.69 173 LEU B O 1
ATOM 4162 N N . LEU B 1 194 ? 18.209 26.092 34.267 1.00 9.37 174 LEU B N 1
ATOM 4163 C CA . LEU B 1 194 ? 18.938 25.420 33.198 1.00 8.09 174 LEU B CA 1
ATOM 4164 C C . LEU B 1 194 ? 20.428 25.326 33.484 1.00 11.16 174 LEU B C 1
ATOM 4165 O O . LEU B 1 194 ? 21.122 24.585 32.779 1.00 12.29 174 LEU B O 1
ATOM 4170 N N . ARG B 1 195 ? 20.934 26.017 34.509 1.00 10.65 175 ARG B N 1
ATOM 4171 C CA . ARG B 1 195 ? 22.305 25.745 34.935 1.00 13.21 175 ARG B CA 1
ATOM 4172 C C . ARG B 1 195 ? 22.472 24.293 35.356 1.00 12.62 175 ARG B C 1
ATOM 4173 O O . ARG B 1 195 ? 23.589 23.760 35.289 1.00 14.94 175 ARG B O 1
ATOM 4181 N N . HIS B 1 196 ? 21.384 23.641 35.760 1.00 11.15 176 HIS B N 1
ATOM 4182 C CA . HIS B 1 196 ? 21.384 22.246 36.180 1.00 9.08 176 HIS B CA 1
ATOM 4183 C C . HIS B 1 196 ? 20.998 21.289 35.057 1.00 11.47 176 HIS B C 1
ATOM 4184 O O . HIS B 1 196 ? 20.667 20.129 35.332 1.00 13.57 176 HIS B O 1
ATOM 4191 N N . GLY B 1 197 ? 21.026 21.741 33.807 1.00 11.93 177 GLY B N 1
ATOM 4192 C CA . GLY B 1 197 ? 20.564 20.892 32.717 1.00 10.74 177 GLY B CA 1
ATOM 4193 C C . GLY B 1 197 ? 19.054 20.733 32.780 1.00 12.24 177 GLY B C 1
ATOM 4194 O O . GLY B 1 197 ? 18.318 21.722 32.878 1.00 13.96 177 GLY B O 1
ATOM 4195 N N . ARG B 1 198 ? 18.579 19.484 32.730 1.00 10.30 178 ARG B N 1
ATOM 4196 C CA . ARG B 1 198 ? 17.166 19.174 32.926 1.00 10.66 178 ARG B CA 1
ATOM 4197 C C . ARG B 1 198 ? 16.781 19.050 34.390 1.00 10.69 178 ARG B C 1
ATOM 4198 O O . ARG B 1 198 ? 15.589 19.154 34.715 1.00 11.09 178 ARG B O 1
ATOM 4206 N N . LYS B 1 199 ? 17.756 18.822 35.273 1.00 11.00 179 LYS B N 1
ATOM 4207 C CA . LYS B 1 199 ? 17.462 18.268 36.588 1.00 10.84 179 LYS B CA 1
ATOM 4208 C C . LYS B 1 199 ? 16.829 19.288 37.520 1.00 10.45 179 LYS B C 1
ATOM 4209 O O . LYS B 1 199 ? 16.034 18.901 38.380 1.00 12.37 179 LYS B O 1
ATOM 4215 N N . GLY B 1 200 ? 17.160 20.578 37.367 1.00 10.04 180 GLY B N 1
ATOM 4216 C CA . GLY B 1 200 ? 16.551 21.588 38.228 1.00 9.84 180 GLY B CA 1
ATOM 4217 C C . GLY B 1 200 ? 15.052 21.681 38.019 1.00 10.17 180 GLY B C 1
ATOM 4218 O O . GLY B 1 200 ? 14.267 21.594 38.972 1.00 10.72 180 GLY B O 1
ATOM 4219 N N . PHE B 1 201 ? 14.635 21.855 36.762 1.00 11.00 181 PHE B N 1
ATOM 4220 C CA . PHE B 1 201 ? 13.213 21.823 36.445 1.00 8.73 181 PHE B CA 1
ATOM 4221 C C . PHE B 1 201 ? 12.583 20.489 36.829 1.00 10.90 181 PHE B C 1
ATOM 4222 O O . PHE B 1 201 ? 11.442 20.445 37.305 1.00 9.77 181 PHE B O 1
ATOM 4230 N N . GLU B 1 202 ? 13.295 19.380 36.610 1.00 10.99 182 GLU B N 1
ATOM 4231 C CA . GLU B 1 202 ? 12.705 18.089 36.935 1.00 11.47 182 GLU B CA 1
ATOM 4232 C C . GLU B 1 202 ? 12.439 17.973 38.433 1.00 9.78 182 GLU B C 1
ATOM 4233 O O . GLU B 1 202 ? 11.408 17.432 38.843 1.00 11.02 182 GLU B O 1
ATOM 4239 N N . GLU B 1 203 ? 13.331 18.528 39.265 1.00 10.30 183 GLU B N 1
ATOM 4240 C CA . GLU B 1 203 ? 13.114 18.500 40.708 1.00 9.18 183 GLU B CA 1
ATOM 4241 C C . GLU B 1 203 ? 11.942 19.387 41.119 1.00 9.25 183 GLU B C 1
ATOM 4242 O O . GLU B 1 203 ? 11.173 19.021 42.011 1.00 11.35 183 GLU B O 1
ATOM 4248 N N . VAL B 1 204 ? 11.800 20.559 40.488 1.00 9.51 184 VAL B N 1
ATOM 4249 C CA . VAL B 1 204 ? 10.659 21.423 40.795 1.00 9.38 184 VAL B CA 1
ATOM 4250 C C . VAL B 1 204 ? 9.362 20.720 40.437 1.00 12.58 184 VAL B C 1
ATOM 4251 O O . VAL B 1 204 ? 8.398 20.714 41.211 1.00 10.89 184 VAL B O 1
ATOM 4255 N N . VAL B 1 205 ? 9.317 20.129 39.244 1.00 10.28 185 VAL B N 1
ATOM 4256 C CA . VAL B 1 205 ? 8.111 19.444 38.797 1.00 10.07 185 VAL B CA 1
ATOM 4257 C C . VAL B 1 205 ? 7.823 18.222 39.670 1.00 13.11 185 VAL B C 1
ATOM 4258 O O . VAL B 1 205 ? 6.667 17.949 40.005 1.00 10.54 185 VAL B O 1
ATOM 4262 N N . ARG B 1 206 ? 8.866 17.474 40.057 1.00 11.12 186 ARG B N 1
ATOM 4263 C CA . ARG B 1 206 ? 8.681 16.340 40.967 1.00 13.41 186 ARG B CA 1
ATOM 4264 C C . ARG B 1 206 ? 8.012 16.787 42.259 1.00 12.30 186 ARG B C 1
ATOM 4265 O O . ARG B 1 206 ? 7.056 16.157 42.739 1.00 13.11 186 ARG B O 1
ATOM 4273 N N . PHE B 1 207 ? 8.487 17.900 42.820 1.00 12.13 187 PHE B N 1
ATOM 4274 C CA . PHE B 1 207 ? 7.907 18.411 44.056 1.00 10.98 187 PHE B CA 1
ATOM 4275 C C . PHE B 1 207 ? 6.452 18.809 43.858 1.00 12.41 187 PHE B C 1
ATOM 4276 O O . PHE B 1 207 ? 5.587 18.470 44.672 1.00 9.59 187 PHE B O 1
ATOM 4284 N N . CYS B 1 208 ? 6.174 19.573 42.802 1.00 10.81 188 CYS B N 1
ATOM 4285 C CA . CYS B 1 208 ? 4.817 20.065 42.588 1.00 10.81 188 CYS B CA 1
ATOM 4286 C C . CYS B 1 208 ? 3.853 18.925 42.308 1.00 12.60 188 CYS B C 1
ATOM 4287 O O . CYS B 1 208 ? 2.704 18.950 42.761 1.00 11.29 188 CYS B O 1
ATOM 4290 N N . LYS B 1 209 ? 4.311 17.899 41.592 1.00 12.46 189 LYS B N 1
ATOM 4291 C CA . LYS B 1 209 ? 3.452 16.749 41.353 1.00 13.93 189 LYS B CA 1
ATOM 4292 C C . LYS B 1 209 ? 3.220 15.976 42.647 1.00 13.69 189 LYS B C 1
ATOM 4293 O O . LYS B 1 209 ? 2.078 15.638 42.985 1.00 14.52 189 LYS B O 1
ATOM 4299 N N . ASP B 1 210 ? 4.294 15.728 43.402 1.00 12.47 190 ASP B N 1
ATOM 4300 C CA . ASP B 1 210 ? 4.191 14.949 44.636 1.00 13.98 190 ASP B CA 1
ATOM 4301 C C . ASP B 1 210 ? 3.275 15.618 45.646 1.00 14.01 190 ASP B C 1
ATOM 4302 O O . ASP B 1 210 ? 2.561 14.941 46.398 1.00 14.77 190 ASP B O 1
ATOM 4307 N N . HIS B 1 211 ? 3.330 16.948 45.723 1.00 12.56 191 HIS B N 1
ATOM 4308 C CA . HIS B 1 211 ? 2.664 17.677 46.788 1.00 15.22 191 HIS B CA 1
ATOM 4309 C C . HIS B 1 211 ? 1.470 18.469 46.288 1.00 12.17 191 HIS B C 1
ATOM 4310 O O . HIS B 1 211 ? 0.989 19.364 46.996 1.00 16.87 191 HIS B O 1
ATOM 4317 N N . ASP B 1 212 ? 0.975 18.150 45.094 1.00 11.22 192 ASP B N 1
ATOM 4318 C CA . ASP B 1 212 ? -0.280 18.708 44.594 1.00 11.11 192 ASP B CA 1
ATOM 4319 C C . ASP B 1 212 ? -0.221 20.236 44.574 1.00 15.90 192 ASP B C 1
ATOM 4320 O O . ASP B 1 212 ? -1.060 20.930 45.154 1.00 13.63 192 ASP B O 1
ATOM 4325 N N . LYS B 1 213 ? 0.812 20.762 43.928 1.00 12.09 193 LYS B N 1
ATOM 4326 C CA . LYS B 1 213 ? 0.977 22.196 43.743 1.00 10.82 193 LYS B CA 1
ATOM 4327 C C . LYS B 1 213 ? 0.686 22.560 42.298 1.00 13.22 193 LYS B C 1
ATOM 4328 O O . LYS B 1 213 ? 1.121 21.862 41.379 1.00 12.64 193 LYS B O 1
ATOM 4334 N N . LEU B 1 214 ? -0.041 23.661 42.098 1.00 9.56 194 LEU B N 1
ATOM 4335 C CA . LEU B 1 214 ? -0.153 24.277 40.782 1.00 9.67 194 LEU B CA 1
ATOM 4336 C C . LEU B 1 214 ? 1.151 25.013 40.480 1.00 9.13 194 LEU B C 1
ATOM 4337 O O . LEU B 1 214 ? 1.598 25.841 41.280 1.00 9.79 194 LEU B O 1
ATOM 4342 N N . LEU B 1 215 ? 1.783 24.680 39.352 1.00 8.91 195 LEU B N 1
ATOM 4343 C CA . LEU B 1 215 ? 3.062 25.269 38.960 1.00 7.45 195 LEU B CA 1
ATOM 4344 C C . LEU B 1 215 ? 2.821 26.307 37.864 1.00 8.77 195 LEU B C 1
ATOM 4345 O O . LEU B 1 215 ? 2.374 25.969 36.765 1.00 9.13 195 LEU B O 1
ATOM 4350 N N . LEU B 1 216 ? 3.092 27.576 38.171 1.00 8.57 196 LEU B N 1
ATOM 4351 C CA . LEU B 1 216 ? 3.043 28.640 37.175 1.00 6.67 196 LEU B CA 1
ATOM 4352 C C . LEU B 1 216 ? 4.466 29.048 36.842 1.00 9.22 196 LEU B C 1
ATOM 4353 O O . LEU B 1 216 ? 5.287 29.219 37.744 1.00 9.15 196 LEU B O 1
ATOM 4358 N N . ILE B 1 217 ? 4.777 29.165 35.555 1.00 9.70 197 ILE B N 1
ATOM 4359 C CA . ILE B 1 217 ? 6.113 29.582 35.134 1.00 8.89 197 ILE B CA 1
ATOM 4360 C C . ILE B 1 217 ? 6.002 30.651 34.059 1.00 8.92 197 ILE B C 1
ATOM 4361 O O . ILE B 1 217 ? 5.323 30.456 33.042 1.00 10.05 197 ILE B O 1
ATOM 4366 N N . ASP B 1 218 ? 6.678 31.767 34.289 1.00 8.71 198 ASP B N 1
ATOM 4367 C CA . ASP B 1 218 ? 6.829 32.839 33.315 1.00 8.15 198 ASP B CA 1
ATOM 4368 C C . ASP B 1 218 ? 8.152 32.610 32.591 1.00 10.72 198 ASP B C 1
ATOM 4369 O O . ASP B 1 218 ? 9.224 32.750 33.190 1.00 9.63 198 ASP B O 1
ATOM 4374 N N . PHE B 1 219 ? 8.073 32.298 31.294 1.00 9.46 199 PHE B N 1
ATOM 4375 C CA . PHE B 1 219 ? 9.224 31.995 30.451 1.00 8.38 199 PHE B CA 1
ATOM 4376 C C . PHE B 1 219 ? 9.623 33.165 29.555 1.00 10.75 199 PHE B C 1
ATOM 4377 O O . PHE B 1 219 ? 10.282 32.952 28.532 1.00 10.42 199 PHE B O 1
ATOM 4385 N N . CYS B 1 220 ? 9.255 34.391 29.916 1.00 10.98 200 CYS B N 1
ATOM 4386 C CA A CYS B 1 220 ? 9.423 35.536 29.019 0.47 9.89 200 CYS B CA 1
ATOM 4387 C CA C CYS B 1 220 ? 9.414 35.485 28.967 0.53 9.86 200 CYS B CA 1
ATOM 4388 C C . CYS B 1 220 ? 10.871 35.723 28.582 1.00 10.30 200 CYS B C 1
ATOM 4389 O O . CYS B 1 220 ? 11.133 36.193 27.467 1.00 13.01 200 CYS B O 1
ATOM 4394 N N . PHE B 1 221 ? 11.828 35.385 29.448 1.00 10.05 201 PHE B N 1
ATOM 4395 C CA . PHE B 1 221 ? 13.241 35.557 29.121 1.00 10.04 201 PHE B CA 1
ATOM 4396 C C . PHE B 1 221 ? 13.865 34.298 28.500 1.00 10.53 201 PHE B C 1
ATOM 4397 O O . PHE B 1 221 ? 15.090 34.248 28.345 1.00 10.28 201 PHE B O 1
ATOM 4405 N N . ALA B 1 222 ? 13.061 33.287 28.145 1.00 8.87 202 ALA B N 1
ATOM 4406 C CA . ALA B 1 222 ? 13.618 32.011 27.700 1.00 8.69 202 ALA B CA 1
ATOM 4407 C C . ALA B 1 222 ? 14.318 32.105 26.349 1.00 10.85 202 ALA B C 1
ATOM 4408 O O . ALA B 1 222 ? 15.182 31.264 26.055 1.00 11.64 202 ALA B O 1
ATOM 4410 N N . SER B 1 223 ? 13.978 33.102 25.531 1.00 11.62 203 SER B N 1
ATOM 4411 C CA . SER B 1 223 ? 14.653 33.262 24.245 1.00 11.60 203 SER B CA 1
ATOM 4412 C C . SER B 1 223 ? 16.145 33.483 24.423 1.00 10.06 203 SER B C 1
ATOM 4413 O O . SER B 1 223 ? 16.936 33.133 23.534 1.00 11.65 203 SER B O 1
ATOM 4416 N N . PHE B 1 224 ? 16.552 34.074 25.548 1.00 11.37 204 PHE B N 1
ATOM 4417 C CA . PHE B 1 224 ? 17.967 34.346 25.774 1.00 10.74 204 PHE B CA 1
ATOM 4418 C C . PHE B 1 224 ? 18.768 33.096 26.111 1.00 13.17 204 PHE B C 1
ATOM 4419 O O . PHE B 1 224 ? 19.995 33.183 26.215 1.00 14.20 204 PHE B O 1
ATOM 4427 N N . THR B 1 225 ? 18.118 31.945 26.280 1.00 11.03 205 THR B N 1
ATOM 4428 C CA . THR B 1 225 ? 18.837 30.676 26.363 1.00 12.80 205 THR B CA 1
ATOM 4429 C C . THR B 1 225 ? 19.070 30.036 25.002 1.00 16.06 205 THR B C 1
ATOM 4430 O O . THR B 1 225 ? 19.930 29.157 24.884 1.00 16.73 205 THR B O 1
ATOM 4434 N N . LEU B 1 226 ? 18.323 30.439 23.980 1.00 12.68 206 LEU B N 1
ATOM 4435 C CA . LEU B 1 226 ? 18.303 29.679 22.737 1.00 12.95 206 LEU B CA 1
ATOM 4436 C C . LEU B 1 226 ? 19.660 29.721 22.045 1.00 16.89 206 LEU B C 1
ATOM 4437 O O . LEU B 1 226 ? 20.357 30.743 22.055 1.00 18.49 206 LEU B O 1
ATOM 4442 N N . PHE B 1 227 ? 20.033 28.586 21.459 1.00 16.78 207 PHE B N 1
ATOM 4443 C CA . PHE B 1 227 ? 21.292 28.397 20.735 1.00 19.15 207 PHE B CA 1
ATOM 4444 C C . PHE B 1 227 ? 22.513 28.457 21.643 1.00 24.85 207 PHE B C 1
ATOM 4445 O O . PHE B 1 227 ? 23.645 28.438 21.142 1.00 27.42 207 PHE B O 1
ATOM 4453 N N . GLU B 1 228 ? 22.326 28.540 22.956 1.00 19.62 208 GLU B N 1
ATOM 4454 C CA . GLU B 1 228 ? 23.454 28.452 23.873 1.00 22.44 208 GLU B CA 1
ATOM 4455 C C . GLU B 1 228 ? 23.923 27.004 23.957 1.00 24.28 208 GLU B C 1
ATOM 4456 O O . GLU B 1 228 ? 23.095 26.095 24.103 1.00 24.72 208 GLU B O 1
ATOM 4462 N N . PRO B 1 229 ? 25.229 26.746 23.885 1.00 24.87 209 PRO B N 1
ATOM 4463 C CA . PRO B 1 229 ? 25.698 25.348 23.872 1.00 29.45 209 PRO B CA 1
ATOM 4464 C C . PRO B 1 229 ? 25.327 24.552 25.113 1.00 28.28 209 PRO B C 1
ATOM 4465 O O . PRO B 1 229 ? 25.008 23.362 25.003 1.00 32.49 209 PRO B O 1
ATOM 4469 N N . GLU B 1 230 ? 25.361 25.168 26.295 1.00 23.79 210 GLU B N 1
ATOM 4470 C CA . GLU B 1 230 ? 25.088 24.455 27.534 1.00 28.71 210 GLU B CA 1
ATOM 4471 C C . GLU B 1 230 ? 23.739 24.791 28.151 1.00 26.35 210 GLU B C 1
ATOM 4472 O O . GLU B 1 230 ? 23.276 24.050 29.024 1.00 26.14 210 GLU B O 1
ATOM 4474 N N . LEU B 1 231 ? 23.095 25.870 27.717 1.00 19.76 211 LEU B N 1
ATOM 4475 C CA . LEU B 1 231 ? 21.923 26.387 28.408 1.00 20.46 211 LEU B CA 1
ATOM 4476 C C . LEU B 1 231 ? 20.639 26.349 27.594 1.00 18.36 211 LEU B C 1
ATOM 4477 O O . LEU B 1 231 ? 19.575 26.648 28.153 1.00 18.33 211 LEU B O 1
ATOM 4482 N N . ALA B 1 232 ? 20.692 25.996 26.310 1.00 17.27 212 ALA B N 1
ATOM 4483 C CA . ALA B 1 232 ? 19.497 26.062 25.477 1.00 15.98 212 ALA B CA 1
ATOM 4484 C C . ALA B 1 232 ? 18.362 25.265 26.104 1.00 14.56 212 ALA B C 1
ATOM 4485 O O . ALA B 1 232 ? 18.541 24.118 26.513 1.00 15.92 212 ALA B O 1
ATOM 4487 N N . ARG B 1 233 ? 17.193 25.897 26.211 1.00 16.11 213 ARG B N 1
ATOM 4488 C CA . ARG B 1 233 ? 16.071 25.245 26.871 1.00 13.72 213 ARG B CA 1
ATOM 4489 C C . ARG B 1 233 ? 15.697 23.944 26.160 1.00 12.64 213 ARG B C 1
ATOM 4490 O O . ARG B 1 233 ? 15.711 23.851 24.927 1.00 14.98 213 ARG B O 1
ATOM 4498 N N . PHE B 1 234 ? 15.388 22.924 26.954 1.00 13.22 214 PHE B N 1
ATOM 4499 C CA . PHE B 1 234 ? 14.805 21.696 26.432 1.00 13.72 214 PHE B CA 1
ATOM 4500 C C . PHE B 1 234 ? 13.296 21.883 26.272 1.00 11.35 214 PHE B C 1
ATOM 4501 O O . PHE B 1 234 ? 12.746 22.952 26.554 1.00 12.00 214 PHE B O 1
ATOM 4509 N N . ASP B 1 235 ? 12.615 20.842 25.799 1.00 11.37 215 ASP B N 1
ATOM 4510 C CA . ASP B 1 235 ? 11.161 20.886 25.624 1.00 12.45 215 ASP B CA 1
ATOM 4511 C C . ASP B 1 235 ? 10.495 20.833 26.995 1.00 11.51 215 ASP B C 1
ATOM 4512 O O . ASP B 1 235 ? 10.295 19.762 27.573 1.00 11.72 215 ASP B O 1
ATOM 4517 N N . MET B 1 236 ? 10.132 22.015 27.499 1.00 11.86 216 MET B N 1
ATOM 4518 C CA A MET B 1 236 ? 9.501 22.130 28.807 0.47 12.64 216 MET B CA 1
ATOM 4519 C CA B MET B 1 236 ? 9.509 22.107 28.815 0.53 12.63 216 MET B CA 1
ATOM 4520 C C . MET B 1 236 ? 8.130 21.463 28.838 1.00 9.44 216 MET B C 1
ATOM 4521 O O . MET B 1 236 ? 7.726 20.907 29.872 1.00 9.96 216 MET B O 1
ATOM 4530 N N . TYR B 1 237 ? 7.394 21.522 27.727 1.00 9.93 217 TYR B N 1
ATOM 4531 C CA . TYR B 1 237 ? 6.029 21.011 27.708 1.00 9.17 217 TYR B CA 1
ATOM 4532 C C . TYR B 1 237 ? 6.005 19.487 27.729 1.00 9.43 217 TYR B C 1
ATOM 4533 O O . TYR B 1 237 ? 5.060 18.892 28.253 1.00 10.86 217 TYR B O 1
ATOM 4542 N N . GLU B 1 238 ? 7.049 18.850 27.190 1.00 10.37 218 GLU B N 1
ATOM 4543 C CA . GLU B 1 238 ? 7.184 17.406 27.327 1.00 12.89 218 GLU B CA 1
ATOM 4544 C C . GLU B 1 238 ? 7.276 17.008 28.794 1.00 11.11 218 GLU B C 1
ATOM 4545 O O . GLU B 1 238 ? 6.604 16.071 29.234 1.00 11.41 218 GLU B O 1
ATOM 4551 N N . LEU B 1 239 ? 8.083 17.731 29.571 1.00 10.50 219 LEU B N 1
ATOM 4552 C CA . LEU B 1 239 ? 8.186 17.455 31.000 1.00 10.49 219 LEU B CA 1
ATOM 4553 C C . LEU B 1 239 ? 6.876 17.756 31.716 1.00 10.93 219 LEU B C 1
ATOM 4554 O O . LEU B 1 239 ? 6.392 16.941 32.505 1.00 10.23 219 LEU B O 1
ATOM 4559 N N . LEU B 1 240 ? 6.287 18.930 31.456 1.00 9.64 220 LEU B N 1
ATOM 4560 C CA . LEU B 1 240 ? 5.054 19.298 32.150 1.00 10.66 220 LEU B CA 1
ATOM 4561 C C . LEU B 1 240 ? 3.926 18.322 31.837 1.00 9.32 220 LEU B C 1
ATOM 4562 O O . LEU B 1 240 ? 3.215 17.874 32.744 1.00 11.39 220 LEU B O 1
ATOM 4567 N N . GLU B 1 241 ? 3.779 17.935 30.566 1.00 10.72 221 GLU B N 1
ATOM 4568 C CA . GLU B 1 241 ? 2.728 16.985 30.206 1.00 10.79 221 GLU B CA 1
ATOM 4569 C C . GLU B 1 241 ? 3.007 15.597 30.782 1.00 12.06 221 GLU B C 1
ATOM 4570 O O . GLU B 1 241 ? 2.123 14.973 31.381 1.00 13.75 221 GLU B O 1
ATOM 4576 N N . ASN B 1 242 ? 4.227 15.091 30.584 1.00 11.86 222 ASN B N 1
ATOM 4577 C CA . ASN B 1 242 ? 4.555 13.740 31.045 1.00 13.72 222 ASN B CA 1
ATOM 4578 C C . ASN B 1 242 ? 4.354 13.600 32.545 1.00 13.45 222 ASN B C 1
ATOM 4579 O O . ASN B 1 242 ? 3.917 12.549 33.034 1.00 12.03 222 ASN B O 1
ATOM 4584 N N . SER B 1 243 ? 4.667 14.655 33.296 1.00 10.76 223 SER B N 1
ATOM 4585 C CA . SER B 1 243 ? 4.584 14.594 34.746 1.00 11.42 223 SER B CA 1
ATOM 4586 C C . SER B 1 243 ? 3.152 14.574 35.252 1.00 12.02 223 SER B C 1
ATOM 4587 O O . SER B 1 243 ? 2.914 14.098 36.369 1.00 13.77 223 SER B O 1
ATOM 4590 N N . GLY B 1 244 ? 2.201 15.088 34.468 1.00 11.38 224 GLY B N 1
ATOM 4591 C CA . GLY B 1 244 ? 0.841 15.234 34.947 1.00 12.12 224 GLY B CA 1
ATOM 4592 C C . GLY B 1 244 ? 0.630 16.367 35.928 1.00 11.71 224 GLY B C 1
ATOM 4593 O O . GLY B 1 244 ? -0.452 16.467 36.509 1.00 12.57 224 GLY B O 1
ATOM 4594 N N . VAL B 1 245 ? 1.641 17.208 36.140 1.00 10.46 225 VAL B N 1
ATOM 4595 C CA . VAL B 1 245 ? 1.502 18.322 37.078 1.00 10.31 225 VAL B CA 1
ATOM 4596 C C . VAL B 1 245 ? 0.453 19.302 36.558 1.00 10.63 225 VAL B C 1
ATOM 4597 O O . VAL B 1 245 ? 0.291 19.498 35.346 1.00 11.03 225 VAL B O 1
ATOM 4601 N N . ARG B 1 246 ? -0.267 19.929 37.480 1.00 9.89 226 ARG B N 1
ATOM 4602 C CA . ARG B 1 246 ? -1.138 21.037 37.110 1.00 9.67 226 ARG B CA 1
ATOM 4603 C C . ARG B 1 246 ? -0.268 22.265 36.865 1.00 9.36 226 ARG B C 1
ATOM 4604 O O . ARG B 1 246 ? 0.574 22.601 37.703 1.00 10.24 226 ARG B O 1
ATOM 4612 N N . TYR B 1 247 ? -0.442 22.917 35.712 1.00 6.90 227 TYR B N 1
ATOM 4613 C CA . TYR B 1 247 ? 0.475 23.993 35.368 1.00 7.18 227 TYR B CA 1
ATOM 4614 C C . TYR B 1 247 ? -0.184 25.068 34.518 1.00 9.24 227 TYR B C 1
ATOM 4615 O O . TYR B 1 247 ? -1.195 24.845 33.835 1.00 9.27 227 TYR B O 1
ATOM 4624 N N . LEU B 1 248 ? 0.439 26.246 34.577 1.00 8.05 228 LEU B N 1
ATOM 4625 C CA . LEU B 1 248 ? 0.186 27.366 33.679 1.00 7.69 228 LEU B CA 1
ATOM 4626 C C . LEU B 1 248 ? 1.536 27.915 33.246 1.00 9.43 228 LEU B C 1
ATOM 4627 O O . LEU B 1 248 ? 2.360 28.268 34.095 1.00 9.32 228 LEU B O 1
ATOM 4632 N N . ALA B 1 249 ? 1.773 27.987 31.937 1.00 9.26 229 ALA B N 1
ATOM 4633 C CA . ALA B 1 249 ? 3.069 28.398 31.400 1.00 8.54 229 ALA B CA 1
ATOM 4634 C C . ALA B 1 249 ? 2.868 29.587 30.472 1.00 9.39 229 ALA B C 1
ATOM 4635 O O . ALA B 1 249 ? 2.041 29.519 29.556 1.00 9.97 229 ALA B O 1
ATOM 4637 N N . ILE B 1 250 ? 3.627 30.662 30.698 1.00 7.69 230 ILE B N 1
ATOM 4638 C CA . ILE B 1 250 ? 3.488 31.911 29.948 1.00 7.84 230 ILE B CA 1
ATOM 4639 C C . ILE B 1 250 ? 4.754 32.151 29.144 1.00 10.32 230 ILE B C 1
ATOM 4640 O O . ILE B 1 250 ? 5.857 32.062 29.687 1.00 10.16 230 ILE B O 1
ATOM 4645 N N . GLU B 1 251 ? 4.593 32.458 27.851 1.00 9.24 231 GLU B N 1
ATOM 4646 C CA . GLU B 1 251 ? 5.692 32.790 26.952 1.00 9.37 231 GLU B CA 1
ATOM 4647 C C . GLU B 1 251 ? 5.447 34.172 26.356 1.00 8.89 231 GLU B C 1
ATOM 4648 O O . GLU B 1 251 ? 4.315 34.657 26.340 1.00 9.99 231 GLU B O 1
ATOM 4654 N N . ASP B 1 252 ? 6.509 34.798 25.842 1.00 10.56 232 ASP B N 1
ATOM 4655 C CA . ASP B 1 252 ? 6.415 36.187 25.403 1.00 12.80 232 ASP B CA 1
ATOM 4656 C C . ASP B 1 252 ? 7.296 36.442 24.192 1.00 12.66 232 ASP B C 1
ATOM 4657 O O . ASP B 1 252 ? 8.304 35.764 23.982 1.00 13.79 232 ASP B O 1
ATOM 4662 N N . THR B 1 253 ? 6.909 37.456 23.414 1.00 11.22 233 THR B N 1
ATOM 4663 C CA . THR B 1 253 ? 7.732 38.016 22.353 1.00 11.63 233 THR B CA 1
ATOM 4664 C C . THR B 1 253 ? 8.289 39.394 22.671 1.00 12.04 233 THR B C 1
ATOM 4665 O O . THR B 1 253 ? 9.289 39.793 22.065 1.00 12.17 233 THR B O 1
ATOM 4669 N N . GLY B 1 254 ? 7.649 40.151 23.570 1.00 12.16 234 GLY B N 1
ATOM 4670 C CA . GLY B 1 254 ? 7.913 41.575 23.638 1.00 14.61 234 GLY B CA 1
ATOM 4671 C C . GLY B 1 254 ? 9.278 41.942 24.168 1.00 14.25 234 GLY B C 1
ATOM 4672 O O . GLY B 1 254 ? 9.757 43.044 23.885 1.00 15.12 234 GLY B O 1
ATOM 4673 N N . LYS B 1 255 ? 9.915 41.059 24.930 1.00 11.23 235 LYS B N 1
ATOM 4674 C CA . LYS B 1 255 ? 11.229 41.377 25.464 1.00 12.00 235 LYS B CA 1
ATOM 4675 C C . LYS B 1 255 ? 12.354 40.912 24.552 1.00 11.48 235 LYS B C 1
ATOM 4676 O O . LYS B 1 255 ? 13.508 41.300 24.762 1.00 13.59 235 LYS B O 1
ATOM 4682 N N . THR B 1 256 ? 12.039 40.118 23.536 1.00 11.91 236 THR B N 1
ATOM 4683 C CA . THR B 1 256 ? 13.056 39.557 22.657 1.00 9.56 236 THR B CA 1
ATOM 4684 C C . THR B 1 256 ? 13.323 40.453 21.457 1.00 12.00 236 THR B C 1
ATOM 4685 O O . THR B 1 256 ? 14.482 40.711 21.113 1.00 13.50 236 THR B O 1
ATOM 4689 N N . TRP B 1 257 ? 12.262 40.925 20.824 1.00 11.78 237 TRP B N 1
ATOM 4690 C CA . TRP B 1 257 ? 12.401 41.614 19.555 1.00 11.97 237 TRP B CA 1
ATOM 4691 C C . TRP B 1 257 ? 12.061 43.088 19.701 1.00 12.02 237 TRP B C 1
ATOM 4692 O O . TRP B 1 257 ? 11.256 43.462 20.558 1.00 11.98 237 TRP B O 1
ATOM 4703 N N . PRO B 1 258 ? 12.654 43.949 18.870 1.00 11.33 238 PRO B N 1
ATOM 4704 C CA . PRO B 1 258 ? 12.345 45.393 18.863 1.00 13.85 238 PRO B CA 1
ATOM 4705 C C . PRO B 1 258 ? 11.065 45.671 18.083 1.00 12.24 238 PRO B C 1
ATOM 4706 O O . PRO B 1 258 ? 11.048 46.199 16.966 1.00 12.17 238 PRO B O 1
ATOM 4710 N N . VAL B 1 259 ? 9.940 45.285 18.672 1.00 9.63 239 VAL B N 1
ATOM 4711 C CA . VAL B 1 259 ? 8.649 45.379 18.002 1.00 9.50 239 VAL B CA 1
ATOM 4712 C C . VAL B 1 259 ? 7.787 46.481 18.617 1.00 11.43 239 VAL B C 1
ATOM 4713 O O . VAL B 1 259 ? 6.573 46.517 18.397 1.00 10.25 239 VAL B O 1
ATOM 4717 N N . GLN B 1 260 ? 8.415 47.386 19.370 1.00 10.44 240 GLN B N 1
ATOM 4718 C CA . GLN B 1 260 ? 7.750 48.574 19.916 1.00 10.26 240 GLN B CA 1
ATOM 4719 C C . GLN B 1 260 ? 6.474 48.207 20.663 1.00 12.45 240 GLN B C 1
ATOM 4720 O O . GLN B 1 260 ? 5.457 48.897 20.580 1.00 10.40 240 GLN B O 1
ATOM 4726 N N . ASP B 1 261 ? 6.523 47.093 21.388 1.00 11.72 241 ASP B N 1
ATOM 4727 C CA . ASP B 1 261 ? 5.420 46.628 22.234 1.00 10.67 241 ASP B CA 1
ATOM 4728 C C . ASP B 1 261 ? 4.145 46.334 21.445 1.00 11.67 241 ASP B C 1
ATOM 4729 O O . ASP B 1 261 ? 3.051 46.241 22.022 1.00 12.37 241 ASP B O 1
ATOM 4734 N N . ALA B 1 262 ? 4.267 46.154 20.126 1.00 10.12 242 ALA B N 1
ATOM 4735 C CA . ALA B 1 262 ? 3.205 45.548 19.323 1.00 9.59 242 ALA B CA 1
ATOM 4736 C C . ALA B 1 262 ? 3.485 44.050 19.334 1.00 12.06 242 ALA B C 1
ATOM 4737 O O . ALA B 1 262 ? 4.189 43.517 18.474 1.00 14.35 242 ALA B O 1
ATOM 4739 N N . LYS B 1 263 ? 2.933 43.357 20.336 1.00 9.97 243 LYS B N 1
ATOM 4740 C CA . LYS B 1 263 ? 3.479 42.074 20.754 1.00 10.95 243 LYS B CA 1
ATOM 4741 C C . LYS B 1 263 ? 2.375 41.055 20.999 1.00 10.41 243 LYS B C 1
ATOM 4742 O O . LYS B 1 263 ? 1.191 41.303 20.759 1.00 11.94 243 LYS B O 1
ATOM 4748 N N . CYS B 1 264 ? 2.791 39.872 21.463 1.00 9.42 244 CYS B N 1
ATOM 4749 C CA . CYS B 1 264 ? 1.886 38.762 21.721 1.00 9.78 244 CYS B CA 1
ATOM 4750 C C . CYS B 1 264 ? 2.486 37.880 22.804 1.00 9.36 244 CYS B C 1
ATOM 4751 O O . CYS B 1 264 ? 3.676 37.560 22.756 1.00 12.17 244 CYS B O 1
ATOM 4754 N N . ALA B 1 265 ? 1.658 37.477 23.760 1.00 8.40 245 ALA B N 1
ATOM 4755 C CA . ALA B 1 265 ? 2.052 36.479 24.737 1.00 10.32 245 ALA B CA 1
ATOM 4756 C C . ALA B 1 265 ? 1.219 35.222 24.551 1.00 10.97 245 ALA B C 1
ATOM 4757 O O . ALA B 1 265 ? 0.166 35.234 23.915 1.00 11.01 245 ALA B O 1
ATOM 4759 N N . LEU B 1 266 ? 1.708 34.129 25.133 1.00 9.64 246 LEU B N 1
ATOM 4760 C CA . LEU B 1 266 ? 1.140 32.800 24.967 1.00 9.42 246 LEU B CA 1
ATOM 4761 C C . LEU B 1 266 ? 0.976 32.178 26.341 1.00 9.49 246 LEU B C 1
ATOM 4762 O O . LEU B 1 266 ? 1.864 32.319 27.186 1.00 10.63 246 LEU B O 1
ATOM 4767 N N . ILE B 1 267 ? -0.145 31.488 26.561 1.00 10.03 247 ILE B N 1
ATOM 4768 C CA . ILE B 1 267 ? -0.361 30.755 27.800 1.00 10.25 247 ILE B CA 1
ATOM 4769 C C . ILE B 1 267 ? -0.854 29.351 27.466 1.00 10.13 247 ILE B C 1
ATOM 4770 O O . ILE B 1 267 ? -1.657 29.154 26.545 1.00 10.90 247 ILE B O 1
ATOM 4775 N N . THR B 1 268 ? -0.331 28.373 28.200 1.00 9.40 248 THR B N 1
ATOM 4776 C CA . THR B 1 268 ? -0.653 26.961 28.028 1.00 8.12 248 THR B CA 1
ATOM 4777 C C . THR B 1 268 ? -0.959 26.391 29.401 1.00 7.40 248 THR B C 1
ATOM 4778 O O . THR B 1 268 ? -0.222 26.660 30.354 1.00 10.20 248 THR B O 1
ATOM 4782 N N . ALA B 1 269 ? -2.050 25.628 29.506 1.00 8.08 249 ALA B N 1
ATOM 4783 C CA . ALA B 1 269 ? -2.521 25.056 30.758 1.00 8.49 249 ALA B CA 1
ATOM 4784 C C . ALA B 1 269 ? -2.505 23.538 30.667 1.00 9.57 249 ALA B C 1
ATOM 4785 O O . ALA B 1 269 ? -2.674 22.975 29.582 1.00 11.75 249 ALA B O 1
ATOM 4787 N N . SER B 1 270 ? -2.344 22.882 31.820 1.00 9.12 250 SER B N 1
ATOM 4788 C CA . SER B 1 270 ? -2.481 21.429 31.869 1.00 8.82 250 SER B CA 1
ATOM 4789 C C . SER B 1 270 ? -3.893 21.006 31.461 1.00 11.16 250 SER B C 1
ATOM 4790 O O . SER B 1 270 ? -4.858 21.764 31.598 1.00 11.09 250 SER B O 1
ATOM 4793 N N . ASP B 1 271 ? -4.015 19.768 30.954 1.00 11.93 251 ASP B N 1
ATOM 4794 C CA . ASP B 1 271 ? -5.295 19.313 30.408 1.00 12.58 251 ASP B CA 1
ATOM 4795 C C . ASP B 1 271 ? -6.428 19.391 31.427 1.00 12.21 251 ASP B C 1
ATOM 4796 O O . ASP B 1 271 ? -7.580 19.656 31.052 1.00 12.96 251 ASP B O 1
ATOM 4801 N N . ASP B 1 272 ? -6.138 19.148 32.709 1.00 12.83 252 ASP B N 1
ATOM 4802 C CA . ASP B 1 272 ? -7.199 19.090 33.708 1.00 12.50 252 ASP B CA 1
ATOM 4803 C C . ASP B 1 272 ? -7.842 20.444 33.975 1.00 14.33 252 ASP B C 1
ATOM 4804 O O . ASP B 1 272 ? -8.990 20.479 34.428 1.00 16.45 252 ASP B O 1
ATOM 4809 N N . ILE B 1 273 ? -7.147 21.552 33.701 1.00 12.27 253 ILE B N 1
ATOM 4810 C CA . ILE B 1 273 ? -7.709 22.886 33.906 1.00 13.45 253 ILE B CA 1
ATOM 4811 C C . ILE B 1 273 ? -7.897 23.641 32.607 1.00 12.72 253 ILE B C 1
ATOM 4812 O O . ILE B 1 273 ? -8.323 24.813 32.638 1.00 11.44 253 ILE B O 1
ATOM 4817 N N . TRP B 1 274 ? -7.621 23.005 31.464 1.00 11.06 254 TRP B N 1
ATOM 4818 C CA . TRP B 1 274 ? -7.617 23.701 30.179 1.00 11.51 254 TRP B CA 1
ATOM 4819 C C . TRP B 1 274 ? -8.960 24.363 29.881 1.00 12.70 254 TRP B C 1
ATOM 4820 O O . TRP B 1 274 ? -9.000 25.508 29.411 1.00 12.12 254 TRP B O 1
ATOM 4831 N N . GLU B 1 275 ? -10.066 23.665 30.131 1.00 12.91 255 GLU B N 1
ATOM 4832 C CA . GLU B 1 275 ? -11.374 24.202 29.755 1.00 13.67 255 GLU B CA 1
ATOM 4833 C C . GLU B 1 275 ? -11.722 25.433 30.582 1.00 12.79 255 GLU B C 1
ATOM 4834 O O . GLU B 1 275 ? -12.191 26.441 30.038 1.00 13.28 255 GLU B O 1
ATOM 4840 N N . THR B 1 276 ? -11.493 25.368 31.897 1.00 11.85 256 THR B N 1
ATOM 4841 C CA . THR B 1 276 ? -11.701 26.538 32.741 1.00 11.25 256 THR B CA 1
ATOM 4842 C C . THR B 1 276 ? -10.867 27.718 32.258 1.00 12.93 256 THR B C 1
ATOM 4843 O O . THR B 1 276 ? -11.366 28.844 32.138 1.00 11.21 256 THR B O 1
ATOM 4847 N N . VAL B 1 277 ? -9.583 27.486 32.002 1.00 10.79 257 VAL B N 1
ATOM 4848 C CA . VAL B 1 277 ? -8.710 28.586 31.604 1.00 9.49 257 VAL B CA 1
ATOM 4849 C C . VAL B 1 277 ? -9.107 29.110 30.231 1.00 11.57 257 VAL B C 1
ATOM 4850 O O . VAL B 1 277 ? -9.067 30.323 29.977 1.00 10.20 257 VAL B O 1
ATOM 4854 N N . TYR B 1 278 ? -9.543 28.214 29.339 1.00 11.90 258 TYR B N 1
ATOM 4855 C CA . TYR B 1 278 ? -10.006 28.640 28.025 1.00 12.12 258 TYR B CA 1
ATOM 4856 C C . TYR B 1 278 ? -11.170 29.618 28.157 1.00 12.53 258 TYR B C 1
ATOM 4857 O O . TYR B 1 278 ? -11.190 30.672 27.505 1.00 11.42 258 TYR B O 1
ATOM 4866 N N . ASN B 1 279 ? -12.133 29.298 29.025 1.00 10.97 259 ASN B N 1
ATOM 4867 C CA . ASN B 1 279 ? -13.284 30.175 29.205 1.00 11.54 259 ASN B CA 1
ATOM 4868 C C . ASN B 1 279 ? -12.871 31.501 29.843 1.00 13.08 259 ASN B C 1
ATOM 4869 O O . ASN B 1 279 ? -13.360 32.564 29.442 1.00 12.98 259 ASN B O 1
ATOM 4874 N N . LEU B 1 280 ? -11.957 31.471 30.823 1.00 10.19 260 LEU B N 1
ATOM 4875 C CA . LEU B 1 280 ? -11.452 32.729 31.380 1.00 11.68 260 LEU B CA 1
ATOM 4876 C C . LEU B 1 280 ? -10.774 33.572 30.304 1.00 10.62 260 LEU B C 1
ATOM 4877 O O . LEU B 1 280 ? -11.004 34.786 30.192 1.00 11.13 260 LEU B O 1
ATOM 4882 N N . HIS B 1 281 ? -9.913 32.936 29.506 1.00 9.27 261 HIS B N 1
ATOM 4883 C CA . HIS B 1 281 ? -9.156 33.647 28.484 1.00 9.22 261 HIS B CA 1
ATOM 4884 C C . HIS B 1 281 ? -10.066 34.288 27.452 1.00 9.49 261 HIS B C 1
ATOM 4885 O O . HIS B 1 281 ? -9.835 35.429 27.029 1.00 10.02 261 HIS B O 1
ATOM 4892 N N . THR B 1 282 ? -11.091 33.558 27.012 1.00 11.02 262 THR B N 1
ATOM 4893 C CA A THR B 1 282 ? -11.905 34.128 25.951 0.28 11.81 262 THR B CA 1
ATOM 4894 C CA B THR B 1 282 ? -12.001 34.044 25.979 0.72 11.82 262 THR B CA 1
ATOM 4895 C C . THR B 1 282 ? -12.813 35.240 26.463 1.00 11.79 262 THR B C 1
ATOM 4896 O O . THR B 1 282 ? -13.274 36.049 25.652 1.00 13.52 262 THR B O 1
ATOM 4903 N N . SER B 1 283 ? -13.013 35.360 27.783 1.00 10.33 263 SER B N 1
ATOM 4904 C CA . SER B 1 283 ? -13.742 36.528 28.284 1.00 11.08 263 SER B CA 1
ATOM 4905 C C . SER B 1 283 ? -12.911 37.800 28.191 1.00 12.03 263 SER B C 1
ATOM 4906 O O . SER B 1 283 ? -13.477 38.904 28.196 1.00 13.90 263 SER B O 1
ATOM 4909 N N . VAL B 1 284 ? -11.590 37.675 28.086 1.00 9.55 264 VAL B N 1
ATOM 4910 C CA . VAL B 1 284 ? -10.686 38.821 28.005 1.00 10.43 264 VAL B CA 1
ATOM 4911 C C . VAL B 1 284 ? -10.551 39.337 26.579 1.00 11.10 264 VAL B C 1
ATOM 4912 O O . VAL B 1 284 ? -10.546 40.551 26.355 1.00 11.50 264 VAL B O 1
ATOM 4916 N N . LEU B 1 285 ? -10.396 38.443 25.600 1.00 9.12 265 LEU B N 1
ATOM 4917 C CA . LEU B 1 285 ? -10.267 38.867 24.213 1.00 10.11 265 LEU B CA 1
ATOM 4918 C C . LEU B 1 285 ? -10.684 37.733 23.305 1.00 10.21 265 LEU B C 1
ATOM 4919 O O . LEU B 1 285 ? -10.577 36.558 23.660 1.00 11.62 265 LEU B O 1
ATOM 4924 N N . LEU B 1 286 ? -11.162 38.109 22.124 1.00 13.01 266 LEU B N 1
ATOM 4925 C CA . LEU B 1 286 ? -11.498 37.116 21.118 1.00 11.55 266 LEU B CA 1
ATOM 4926 C C . LEU B 1 286 ? -10.271 36.715 20.314 1.00 13.49 266 LEU B C 1
ATOM 4927 O O . LEU B 1 286 ? -10.139 35.544 19.933 1.00 15.30 266 LEU B O 1
ATOM 4932 N N . ASN B 1 287 ? -9.360 37.655 20.074 1.00 13.37 267 ASN B N 1
ATOM 4933 C CA . ASN B 1 287 ? -8.236 37.432 19.174 1.00 12.59 267 ASN B CA 1
ATOM 4934 C C . ASN B 1 287 ? -7.217 38.539 19.364 1.00 12.99 267 ASN B C 1
ATOM 4935 O O . ASN B 1 287 ? -7.562 39.652 19.774 1.00 12.76 267 ASN B O 1
ATOM 4940 N N . VAL B 1 288 ? -5.964 38.214 19.077 1.00 10.30 268 VAL B N 1
ATOM 4941 C CA . VAL B 1 288 ? -4.903 39.189 18.872 1.00 10.49 268 VAL B CA 1
ATOM 4942 C C . VAL B 1 288 ? -4.942 39.592 17.410 1.00 12.03 268 VAL B C 1
ATOM 4943 O O . VAL B 1 288 ? -5.279 38.778 16.548 1.00 12.88 268 VAL B O 1
ATOM 4947 N N . SER B 1 289 ? -4.597 40.844 17.130 1.00 10.45 269 SER B N 1
ATOM 4948 C CA . SER B 1 289 ? -4.569 41.369 15.772 1.00 9.17 269 SER B CA 1
ATOM 4949 C C . SER B 1 289 ? -3.838 40.413 14.832 1.00 10.01 269 SER B C 1
ATOM 4950 O O . SER B 1 289 ? -2.669 40.083 15.083 1.00 11.37 269 SER B O 1
ATOM 4953 N N . PRO B 1 290 ? -4.463 39.970 13.743 1.00 9.98 270 PRO B N 1
ATOM 4954 C CA . PRO B 1 290 ? -3.729 39.103 12.809 1.00 11.82 270 PRO B CA 1
ATOM 4955 C C . PRO B 1 290 ? -2.615 39.839 12.081 1.00 11.71 270 PRO B C 1
ATOM 4956 O O . PRO B 1 290 ? -1.659 39.194 11.625 1.00 11.03 270 PRO B O 1
ATOM 4960 N N . PHE B 1 291 ? -2.712 41.166 11.953 1.00 10.91 271 PHE B N 1
ATOM 4961 C CA . PHE B 1 291 ? -1.608 41.958 11.419 1.00 10.27 271 PHE B CA 1
ATOM 4962 C C . PHE B 1 291 ? -0.396 41.870 12.335 1.00 10.85 271 PHE B C 1
ATOM 4963 O O . PHE B 1 291 ? 0.717 41.593 11.885 1.00 12.14 271 PHE B O 1
ATOM 4971 N N . VAL B 1 292 ? -0.606 42.068 13.638 1.00 11.55 272 VAL B N 1
ATOM 4972 C CA . VAL B 1 292 ? 0.494 41.949 14.589 1.00 12.26 272 VAL B CA 1
ATOM 4973 C C . VAL B 1 292 ? 1.061 40.534 14.570 1.00 10.00 272 VAL B C 1
ATOM 4974 O O . VAL B 1 292 ? 2.286 40.347 14.551 1.00 11.53 272 VAL B O 1
ATOM 4978 N N . LEU B 1 293 ? 0.191 39.516 14.564 1.00 10.24 273 LEU B N 1
ATOM 4979 C CA . LEU B 1 293 ? 0.683 38.138 14.521 1.00 9.54 273 LEU B CA 1
ATOM 4980 C C . LEU B 1 293 ? 1.521 37.891 13.275 1.00 11.35 273 LEU B C 1
ATOM 4981 O O . LEU B 1 293 ? 2.589 37.269 13.347 1.00 11.58 273 LEU B O 1
ATOM 4986 N N . ASN B 1 294 ? 1.058 38.386 12.127 1.00 12.43 274 ASN B N 1
ATOM 4987 C CA . ASN B 1 294 ? 1.800 38.214 10.880 1.00 13.52 274 ASN B CA 1
ATOM 4988 C C . ASN B 1 294 ? 3.170 38.879 10.970 1.00 12.87 274 ASN B C 1
ATOM 4989 O O . ASN B 1 294 ? 4.198 38.281 10.619 1.00 12.84 274 ASN B O 1
ATOM 4994 N N . MET B 1 295 ? 3.205 40.118 11.467 1.00 11.24 275 MET B N 1
ATOM 4995 C CA A MET B 1 295 ? 4.475 40.812 11.634 0.45 10.40 275 MET B CA 1
ATOM 4996 C CA B MET B 1 295 ? 4.467 40.828 11.654 0.55 10.39 275 MET B CA 1
ATOM 4997 C C . MET B 1 295 ? 5.399 40.065 12.591 1.00 12.40 275 MET B C 1
ATOM 4998 O O . MET B 1 295 ? 6.582 39.856 12.288 1.00 11.81 275 MET B O 1
ATOM 5007 N N . LEU B 1 296 ? 4.881 39.650 13.749 1.00 11.48 276 LEU B N 1
ATOM 5008 C CA . LEU B 1 296 ? 5.720 38.947 14.716 1.00 12.00 276 LEU B CA 1
ATOM 5009 C C . LEU B 1 296 ? 6.271 37.660 14.132 1.00 10.90 276 LEU B C 1
ATOM 5010 O O . LEU B 1 296 ? 7.415 37.286 14.413 1.00 11.80 276 LEU B O 1
ATOM 5015 N N . THR B 1 297 ? 5.462 36.963 13.333 1.00 11.12 277 THR B N 1
ATOM 5016 C CA . THR B 1 297 ? 5.921 35.724 12.708 1.00 13.56 277 THR B CA 1
ATOM 5017 C C . THR B 1 297 ? 7.160 35.978 11.856 1.00 14.12 277 THR B C 1
ATOM 5018 O O . THR B 1 297 ? 8.076 35.146 11.814 1.00 12.62 277 THR B O 1
ATOM 5022 N N . GLN B 1 298 ? 7.235 37.144 11.203 1.00 13.07 278 GLN B N 1
ATOM 5023 C CA . GLN B 1 298 ? 8.428 37.449 10.412 1.00 13.67 278 GLN B CA 1
ATOM 5024 C C . GLN B 1 298 ? 9.652 37.691 11.293 1.00 13.63 278 GLN B C 1
ATOM 5025 O O . GLN B 1 298 ? 10.768 37.304 10.926 1.00 13.51 278 GLN B O 1
ATOM 5031 N N . TYR B 1 299 ? 9.474 38.327 12.461 1.00 11.57 279 TYR B N 1
ATOM 5032 C CA . TYR B 1 299 ? 10.599 38.500 13.376 1.00 10.25 279 TYR B CA 1
ATOM 5033 C C . TYR B 1 299 ? 11.095 37.157 13.894 1.00 13.11 279 TYR B C 1
ATOM 5034 O O . TYR B 1 299 ? 12.309 36.927 13.992 1.00 11.91 279 TYR B O 1
ATOM 5043 N N . VAL B 1 300 ? 10.173 36.258 14.230 1.00 11.99 280 VAL B N 1
ATOM 5044 C CA . VAL B 1 300 ? 10.571 34.936 14.699 1.00 11.10 280 VAL B CA 1
ATOM 5045 C C . VAL B 1 300 ? 11.359 34.214 13.617 1.00 13.84 280 VAL B C 1
ATOM 5046 O O . VAL B 1 300 ? 12.445 33.678 13.870 1.00 13.52 280 VAL B O 1
ATOM 5050 N N . ARG B 1 301 ? 10.832 34.208 12.387 1.00 12.73 281 ARG B N 1
ATOM 5051 C CA . ARG B 1 301 ? 11.526 33.531 11.294 1.00 14.98 281 ARG B CA 1
ATOM 5052 C C . ARG B 1 301 ? 12.874 34.175 11.010 1.00 15.30 281 ARG B C 1
ATOM 5053 O O . ARG B 1 301 ? 13.850 33.476 10.705 1.00 14.87 281 ARG B O 1
ATOM 5061 N N . ASP B 1 302 ? 12.947 35.506 11.098 1.00 12.72 282 ASP B N 1
ATOM 5062 C CA . ASP B 1 302 ? 14.211 36.202 10.879 1.00 13.36 282 ASP B CA 1
ATOM 5063 C C . ASP B 1 302 ? 15.265 35.762 11.890 1.00 18.18 282 ASP B C 1
ATOM 5064 O O . ASP B 1 302 ? 16.439 35.569 11.546 1.00 16.05 282 ASP B O 1
ATOM 5069 N N . SER B 1 303 ? 14.859 35.563 13.139 1.00 15.05 283 SER B N 1
ATOM 5070 C CA . SER B 1 303 ? 15.804 35.173 14.171 1.00 14.78 283 SER B CA 1
ATOM 5071 C C . SER B 1 303 ? 16.109 33.682 14.130 1.00 13.62 283 SER B C 1
ATOM 5072 O O . SER B 1 303 ? 17.175 33.262 14.591 1.00 16.02 283 SER B O 1
ATOM 5075 N N . ALA B 1 304 ? 15.201 32.861 13.602 1.00 12.45 284 ALA B N 1
ATOM 5076 C CA . ALA B 1 304 ? 15.592 31.488 13.310 1.00 13.42 284 ALA B CA 1
ATOM 5077 C C . ALA B 1 304 ? 16.726 31.476 12.296 1.00 16.51 284 ALA B C 1
ATOM 5078 O O . ALA B 1 304 ? 17.678 30.692 12.413 1.00 16.67 284 ALA B O 1
ATOM 5080 N N . ALA B 1 305 ? 16.671 32.396 11.333 1.00 14.89 285 ALA B N 1
ATOM 5081 C CA . ALA B 1 305 ? 17.636 32.394 10.237 1.00 17.87 285 ALA B CA 1
ATOM 5082 C C . ALA B 1 305 ? 19.029 32.812 10.701 1.00 21.50 285 ALA B C 1
ATOM 5083 O O . ALA B 1 305 ? 20.033 32.309 10.178 1.00 23.07 285 ALA B O 1
ATOM 5085 N N . ASP B 1 306 ? 19.126 33.740 11.660 1.00 15.97 286 ASP B N 1
ATOM 5086 C CA . ASP B 1 306 ? 20.432 34.186 12.135 1.00 14.36 286 ASP B CA 1
ATOM 5087 C C . ASP B 1 306 ? 20.748 33.668 13.535 1.00 13.24 286 ASP B C 1
ATOM 5088 O O . ASP B 1 306 ? 21.679 34.167 14.177 1.00 14.74 286 ASP B O 1
ATOM 5093 N N . ARG B 1 307 ? 20.019 32.653 14.001 1.00 15.28 287 ARG B N 1
ATOM 5094 C CA . ARG B 1 307 ? 20.250 32.065 15.324 1.00 14.80 287 ARG B CA 1
ATOM 5095 C C . ARG B 1 307 ? 20.292 33.147 16.405 1.00 13.90 287 ARG B C 1
ATOM 5096 O O . ARG B 1 307 ? 21.146 33.144 17.292 1.00 15.29 287 ARG B O 1
ATOM 5104 N N . LEU B 1 308 ? 19.340 34.088 16.317 1.00 14.38 288 LEU B N 1
ATOM 5105 C CA . LEU B 1 308 ? 19.154 35.203 17.251 1.00 14.52 288 LEU B CA 1
ATOM 5106 C C . LEU B 1 308 ? 20.382 36.110 17.360 1.00 13.37 288 LEU B C 1
ATOM 5107 O O . LEU B 1 308 ? 20.511 36.875 18.322 1.00 13.47 288 LEU B O 1
ATOM 5112 N N . ALA B 1 309 ? 21.277 36.089 16.364 1.00 12.79 289 ALA B N 1
ATOM 5113 C CA . ALA B 1 309 ? 22.491 36.894 16.462 1.00 13.92 289 ALA B CA 1
ATOM 5114 C C . ALA B 1 309 ? 22.183 38.379 16.598 1.00 13.10 289 ALA B C 1
ATOM 5115 O O . ALA B 1 309 ? 22.861 39.082 17.350 1.00 14.45 289 ALA B O 1
ATOM 5117 N N . SER B 1 310 ? 21.172 38.886 15.882 1.00 15.95 290 SER B N 1
ATOM 5118 C CA . SER B 1 310 ? 20.950 40.330 15.911 1.00 14.88 290 SER B CA 1
ATOM 5119 C C . SER B 1 310 ? 20.448 40.791 17.274 1.00 16.32 290 SER B C 1
ATOM 5120 O O . SER B 1 310 ? 20.670 41.943 17.656 1.00 18.43 290 SER B O 1
ATOM 5123 N N . VAL B 1 311 ? 19.804 39.900 18.027 1.00 14.05 291 VAL B N 1
ATOM 5124 C CA . VAL B 1 311 ? 19.427 40.212 19.401 1.00 15.19 291 VAL B CA 1
ATOM 5125 C C . VAL B 1 311 ? 20.616 40.034 20.341 1.00 12.32 291 VAL B C 1
ATOM 5126 O O . VAL B 1 311 ? 20.986 40.949 21.091 1.00 14.08 291 VAL B O 1
ATOM 5130 N N . ARG B 1 312 ? 21.236 38.850 20.303 1.00 13.72 292 ARG B N 1
ATOM 5131 C CA . ARG B 1 312 ? 22.304 38.526 21.244 1.00 14.13 292 ARG B CA 1
ATOM 5132 C C . ARG B 1 312 ? 23.470 39.495 21.136 1.00 13.14 292 ARG B C 1
ATOM 5133 O O . ARG B 1 312 ? 24.059 39.882 22.152 1.00 16.54 292 ARG B O 1
ATOM 5141 N N . GLU B 1 313 ? 23.835 39.888 19.915 1.00 15.34 293 GLU B N 1
ATOM 5142 C CA . GLU B 1 313 ? 25.025 40.716 19.757 1.00 18.09 293 GLU B CA 1
ATOM 5143 C C . GLU B 1 313 ? 24.827 42.104 20.346 1.00 18.18 293 GLU B C 1
ATOM 5144 O O . GLU B 1 313 ? 25.764 42.676 20.915 1.00 17.50 293 GLU B O 1
ATOM 5150 N N . VAL B 1 314 ? 23.616 42.657 20.235 1.00 17.43 294 VAL B N 1
ATOM 5151 C CA . VAL B 1 314 ? 23.336 43.959 20.834 1.00 15.72 294 VAL B CA 1
ATOM 5152 C C . VAL B 1 314 ? 23.410 43.868 22.353 1.00 15.22 294 VAL B C 1
ATOM 5153 O O . VAL B 1 314 ? 24.025 44.711 23.018 1.00 14.00 294 VAL B O 1
ATOM 5157 N N . LEU B 1 315 ? 22.771 42.849 22.926 1.00 14.90 295 LEU B N 1
ATOM 5158 C CA . LEU B 1 315 ? 22.781 42.704 24.376 1.00 14.77 295 LEU B CA 1
ATOM 5159 C C . LEU B 1 315 ? 24.191 42.450 24.888 1.00 12.76 295 LEU B C 1
ATOM 5160 O O . LEU B 1 315 ? 24.593 43.012 25.914 1.00 14.98 295 LEU B O 1
ATOM 5165 N N . THR B 1 316 ? 24.974 41.641 24.162 1.00 13.26 296 THR B N 1
ATOM 5166 C CA . THR B 1 316 ? 26.349 41.372 24.584 1.00 15.43 296 THR B CA 1
ATOM 5167 C C . THR B 1 316 ? 27.208 42.630 24.528 1.00 14.76 296 THR B C 1
ATOM 5168 O O . THR B 1 316 ? 28.011 42.879 25.435 1.00 15.47 296 THR B O 1
ATOM 5172 N N . ARG B 1 317 ? 27.057 43.440 23.475 1.00 14.61 297 ARG B N 1
ATOM 5173 C CA . ARG B 1 317 ? 27.832 44.675 23.397 1.00 14.58 297 ARG B CA 1
ATOM 5174 C C . ARG B 1 317 ? 27.560 45.570 24.601 1.00 16.28 297 ARG B C 1
ATOM 5175 O O . ARG B 1 317 ? 28.488 46.115 25.203 1.00 16.51 297 ARG B O 1
ATOM 5183 N N . ASN B 1 318 ? 26.289 45.716 24.977 1.00 13.67 298 ASN B N 1
ATOM 5184 C CA . ASN B 1 318 ? 25.963 46.573 26.107 1.00 13.11 298 ASN B CA 1
ATOM 5185 C C . ASN B 1 318 ? 26.360 45.929 27.432 1.00 12.01 298 ASN B C 1
ATOM 5186 O O . ASN B 1 318 ? 26.855 46.619 28.333 1.00 12.91 298 ASN B O 1
ATOM 5191 N N . ARG B 1 319 ? 26.149 44.613 27.572 1.00 12.05 299 ARG B N 1
ATOM 5192 C CA . ARG B 1 319 ? 26.549 43.927 28.798 1.00 14.26 299 ARG B CA 1
ATOM 5193 C C . ARG B 1 319 ? 28.045 44.078 29.031 1.00 12.98 299 ARG B C 1
ATOM 5194 O O . ARG B 1 319 ? 28.488 44.382 30.143 1.00 15.68 299 ARG B O 1
ATOM 5202 N N . GLU B 1 320 ? 28.837 43.878 27.979 1.00 14.96 300 GLU B N 1
ATOM 5203 C CA . GLU B 1 320 ? 30.283 44.013 28.117 1.00 16.13 300 GLU B CA 1
ATOM 5204 C C . GLU B 1 320 ? 30.679 45.448 28.430 1.00 15.73 300 GLU B C 1
ATOM 5205 O O . GLU B 1 320 ? 31.583 45.684 29.240 1.00 17.59 300 GLU B O 1
ATOM 5211 N N . CYS B 1 321 ? 30.018 46.416 27.794 1.00 14.09 301 CYS B N 1
ATOM 5212 C CA . CYS B 1 321 ? 30.296 47.821 28.078 1.00 14.79 301 CYS B CA 1
ATOM 5213 C C . CYS B 1 321 ? 30.022 48.151 29.538 1.00 16.50 301 CYS B C 1
ATOM 5214 O O . CYS B 1 321 ? 30.830 48.808 30.200 1.00 17.56 301 CYS B O 1
ATOM 5217 N N . ALA B 1 322 ? 28.883 47.694 30.065 1.00 14.58 302 ALA B N 1
ATOM 5218 C CA . ALA B 1 322 ? 28.577 47.939 31.470 1.00 16.26 302 ALA B CA 1
ATOM 5219 C C . ALA B 1 322 ? 29.584 47.261 32.388 1.00 14.40 302 ALA B C 1
ATOM 5220 O O . ALA B 1 322 ? 30.052 47.865 33.362 1.00 14.17 302 ALA B O 1
ATOM 5222 N N . ARG B 1 323 ? 29.923 46.001 32.100 1.00 17.10 303 ARG B N 1
ATOM 5223 C CA . ARG B 1 323 ? 30.872 45.273 32.937 1.00 16.03 303 ARG B CA 1
ATOM 5224 C C . ARG B 1 323 ? 32.229 45.969 32.961 1.00 15.73 303 ARG B C 1
ATOM 5225 O O . ARG B 1 323 ? 32.790 46.223 34.032 1.00 16.91 303 ARG B O 1
ATOM 5233 N N . LYS B 1 324 ? 32.765 46.297 31.785 1.00 17.43 304 LYS B N 1
ATOM 5234 C CA . LYS B 1 324 ? 34.063 46.964 31.732 1.00 18.53 304 LYS B CA 1
ATOM 5235 C C . LYS B 1 324 ? 34.010 48.346 32.376 1.00 20.69 304 LYS B C 1
ATOM 5236 O O . LYS B 1 324 ? 34.918 48.726 33.124 1.00 21.85 304 LYS B O 1
ATOM 5242 N N . THR B 1 325 ? 32.951 49.112 32.105 1.00 17.60 305 THR B N 1
ATOM 5243 C CA . THR B 1 325 ? 32.866 50.475 32.618 1.00 18.43 305 THR B CA 1
ATOM 5244 C C . THR B 1 325 ? 32.782 50.498 34.139 1.00 22.07 305 THR B C 1
ATOM 5245 O O . THR B 1 325 ? 33.378 51.367 34.785 1.00 20.59 305 THR B O 1
ATOM 5249 N N . LEU B 1 326 ? 32.045 49.558 34.729 1.00 16.60 306 LEU B N 1
ATOM 5250 C CA . LEU B 1 326 ? 31.729 49.616 36.146 1.00 16.29 306 LEU B CA 1
ATOM 5251 C C . LEU B 1 326 ? 32.624 48.723 36.993 1.00 16.54 306 LEU B C 1
ATOM 5252 O O . LEU B 1 326 ? 32.476 48.698 38.218 1.00 18.33 306 LEU B O 1
ATOM 5257 N N . ASP B 1 327 ? 33.562 48.015 36.372 1.00 16.19 307 ASP B N 1
ATOM 5258 C CA . ASP B 1 327 ? 34.506 47.189 37.113 1.00 20.87 307 ASP B CA 1
ATOM 5259 C C . ASP B 1 327 ? 35.247 48.029 38.150 1.00 19.96 307 ASP B C 1
ATOM 5260 O O . ASP B 1 327 ? 35.833 49.066 37.824 1.00 20.85 307 ASP B O 1
ATOM 5265 N N . GLY B 1 328 ? 35.208 47.584 39.404 1.00 21.13 308 GLY B N 1
ATOM 5266 C CA . GLY B 1 328 ? 35.842 48.306 40.491 1.00 19.44 308 GLY B CA 1
ATOM 5267 C C . GLY B 1 328 ? 35.075 49.488 41.044 1.00 22.36 308 GLY B C 1
ATOM 5268 O O . GLY B 1 328 ? 35.575 50.149 41.964 1.00 24.25 308 GLY B O 1
ATOM 5269 N N . SER B 1 329 ? 33.881 49.781 40.529 1.00 20.73 309 SER B N 1
ATOM 5270 C CA . SER B 1 329 ? 33.068 50.873 41.038 1.00 18.39 309 SER B CA 1
ATOM 5271 C C . SER B 1 329 ? 32.225 50.397 42.220 1.00 18.85 309 SER B C 1
ATOM 5272 O O . SER B 1 329 ? 32.292 49.239 42.634 1.00 21.23 309 SER B O 1
ATOM 5275 N N . ILE B 1 330 ? 31.405 51.299 42.765 1.00 21.30 310 ILE B N 1
ATOM 5276 C CA . ILE B 1 330 ? 30.495 50.892 43.832 1.00 21.78 310 ILE B CA 1
ATOM 5277 C C . ILE B 1 330 ? 29.379 49.995 43.325 1.00 21.54 310 ILE B C 1
ATOM 5278 O O . ILE B 1 330 ? 28.632 49.436 44.136 1.00 21.27 310 ILE B O 1
ATOM 5283 N N . LEU B 1 331 ? 29.239 49.848 42.014 1.00 17.04 311 LEU B N 1
ATOM 5284 C CA . LEU B 1 331 ? 28.253 48.944 41.427 1.00 18.11 311 LEU B CA 1
ATOM 5285 C C . LEU B 1 331 ? 28.971 47.669 41.005 1.00 18.25 311 LEU B C 1
ATOM 5286 O O . LEU B 1 331 ? 29.689 47.657 39.999 1.00 18.20 311 LEU B O 1
ATOM 5291 N N . GLU B 1 332 ? 28.766 46.601 41.779 1.00 13.78 312 GLU B N 1
ATOM 5292 C CA . GLU B 1 332 ? 29.435 45.322 41.588 1.00 15.75 312 GLU B CA 1
ATOM 5293 C C . GLU B 1 332 ? 28.579 44.449 40.674 1.00 15.68 312 GLU B C 1
ATOM 5294 O O . GLU B 1 332 ? 27.497 43.997 41.062 1.00 13.77 312 GLU B O 1
ATOM 5300 N N . TYR B 1 333 ? 29.064 44.211 39.464 1.00 13.97 313 TYR B N 1
ATOM 5301 C CA . TYR B 1 333 ? 28.344 43.403 38.491 1.00 14.07 313 TYR B CA 1
ATOM 5302 C C . TYR B 1 333 ? 28.091 41.988 39.012 1.00 16.19 313 TYR B C 1
ATOM 5303 O O . TYR B 1 333 ? 28.989 41.342 39.563 1.00 16.41 313 TYR B O 1
ATOM 5312 N N . GLN B 1 334 ? 26.852 41.509 38.854 1.00 13.81 314 GLN B N 1
ATOM 5313 C CA . GLN B 1 334 ? 26.460 40.156 39.259 1.00 12.93 314 GLN B CA 1
ATOM 5314 C C . GLN B 1 334 ? 26.303 39.313 37.997 1.00 14.35 314 GLN B C 1
ATOM 5315 O O . GLN B 1 334 ? 25.301 39.425 37.285 1.00 12.36 314 GLN B O 1
ATOM 5321 N N . GLU B 1 335 ? 27.286 38.467 37.717 1.00 13.25 315 GLU B N 1
ATOM 5322 C CA . GLU B 1 335 ? 27.246 37.707 36.478 1.00 15.09 315 GLU B CA 1
ATOM 5323 C C . GLU B 1 335 ? 26.009 36.813 36.451 1.00 12.27 315 GLU B C 1
ATOM 5324 O O . GLU B 1 335 ? 25.757 36.085 37.418 1.00 13.42 315 GLU B O 1
ATOM 5330 N N . PRO B 1 336 ? 25.215 36.841 35.381 1.00 12.04 316 PRO B N 1
ATOM 5331 C CA . PRO B 1 336 ? 24.011 36.009 35.315 1.00 12.25 316 PRO B CA 1
ATOM 5332 C C . PRO B 1 336 ? 24.278 34.623 34.743 1.00 12.81 316 PRO B C 1
ATOM 5333 O O . PRO B 1 336 ? 25.226 34.395 33.983 1.00 13.40 316 PRO B O 1
ATOM 5337 N N . VAL B 1 337 ? 23.405 33.686 35.121 1.00 10.18 317 VAL B N 1
ATOM 5338 C CA . VAL B 1 337 ? 23.429 32.368 34.485 1.00 11.90 317 VAL B CA 1
ATOM 5339 C C . VAL B 1 337 ? 23.143 32.505 32.996 1.00 12.38 317 VAL B C 1
ATOM 5340 O O . VAL B 1 337 ? 23.828 31.916 32.150 1.00 14.47 317 VAL B O 1
ATOM 5344 N N . VAL B 1 338 ? 22.126 33.290 32.656 1.00 11.32 318 VAL B N 1
ATOM 5345 C CA . VAL B 1 338 ? 21.662 33.466 31.284 1.00 10.91 318 VAL B CA 1
ATOM 5346 C C . VAL B 1 338 ? 21.906 34.907 30.870 1.00 10.24 318 VAL B C 1
ATOM 5347 O O . VAL B 1 338 ? 21.722 35.832 31.669 1.00 12.33 318 VAL B O 1
ATOM 5351 N N . LYS B 1 339 ? 22.313 35.092 29.611 1.00 12.23 319 LYS B N 1
ATOM 5352 C CA . LYS B 1 339 ? 22.583 36.416 29.049 1.00 12.13 319 LYS B CA 1
ATOM 5353 C C . LYS B 1 339 ? 21.265 37.111 28.701 1.00 14.17 319 LYS B C 1
ATOM 5354 O O . LYS B 1 339 ? 20.879 37.266 27.541 1.00 13.92 319 LYS B O 1
ATOM 5360 N N . VAL B 1 340 ? 20.567 37.542 29.746 1.00 11.75 320 VAL B N 1
ATOM 5361 C CA . VAL B 1 340 ? 19.276 38.197 29.562 1.00 11.56 320 VAL B CA 1
ATOM 5362 C C . VAL B 1 340 ? 19.452 39.677 29.238 1.00 11.50 320 VAL B C 1
ATOM 5363 O O . VAL B 1 340 ? 20.576 40.195 29.182 1.00 12.03 320 VAL B O 1
ATOM 5367 N N . SER B 1 341 ? 18.336 40.378 29.035 1.00 9.81 321 SER B N 1
ATOM 5368 C CA . SER B 1 341 ? 18.359 41.750 28.540 1.00 11.46 321 SER B CA 1
ATOM 5369 C C . SER B 1 341 ? 18.437 42.787 29.651 1.00 10.62 321 SER B C 1
ATOM 5370 O O . SER B 1 341 ? 18.168 43.970 29.404 1.00 10.53 321 SER B O 1
ATOM 5373 N N . VAL B 1 342 ? 18.788 42.374 30.863 1.00 10.04 322 VAL B N 1
ATOM 5374 C CA . VAL B 1 342 ? 18.971 43.287 31.981 1.00 9.40 322 VAL B CA 1
ATOM 5375 C C . VAL B 1 342 ? 20.245 42.889 32.701 1.00 9.77 322 VAL B C 1
ATOM 5376 O O . VAL B 1 342 ? 20.621 41.712 32.731 1.00 10.26 322 VAL B O 1
ATOM 5380 N N . ALA B 1 343 ? 20.893 43.877 33.306 1.00 9.49 323 ALA B N 1
ATOM 5381 C CA . ALA B 1 343 ? 22.085 43.666 34.117 1.00 10.49 323 ALA B CA 1
ATOM 5382 C C . ALA B 1 343 ? 21.794 44.049 35.562 1.00 10.01 323 ALA B C 1
ATOM 5383 O O . ALA B 1 343 ? 21.082 45.022 35.832 1.00 12.05 323 ALA B O 1
ATOM 5385 N N . TRP B 1 344 ? 22.368 43.280 36.480 1.00 10.61 324 TRP B N 1
ATOM 5386 C CA . TRP B 1 344 ? 22.085 43.336 37.908 1.00 10.32 324 TRP B CA 1
ATOM 5387 C C . TRP B 1 344 ? 23.381 43.611 38.656 1.00 10.63 324 TRP B C 1
ATOM 5388 O O . TRP B 1 344 ? 24.402 42.944 38.411 1.00 11.75 324 TRP B O 1
ATOM 5399 N N . PHE B 1 345 ? 23.334 44.575 39.568 1.00 9.58 325 PHE B N 1
ATOM 5400 C CA . PHE B 1 345 ? 24.509 45.022 40.310 1.00 10.85 325 PHE B CA 1
ATOM 5401 C C . PHE B 1 345 ? 24.220 45.062 41.797 1.00 13.00 325 PHE B C 1
ATOM 5402 O O . PHE B 1 345 ? 23.122 45.442 42.208 1.00 13.45 325 PHE B O 1
ATOM 5410 N N . ARG B 1 346 ? 25.225 44.714 42.595 1.00 13.02 326 ARG B N 1
ATOM 5411 C CA . ARG B 1 346 ? 25.184 44.916 44.035 1.00 14.16 326 ARG B CA 1
ATOM 5412 C C . ARG B 1 346 ? 25.886 46.223 44.377 1.00 13.99 326 ARG B C 1
ATOM 5413 O O . ARG B 1 346 ? 26.926 46.552 43.798 1.00 16.73 326 ARG B O 1
ATOM 5421 N N . VAL B 1 347 ? 25.305 46.976 45.306 1.00 13.85 327 VAL B N 1
ATOM 5422 C CA . VAL B 1 347 ? 25.880 48.250 45.733 1.00 13.12 327 VAL B CA 1
ATOM 5423 C C . VAL B 1 347 ? 26.923 47.954 46.806 1.00 18.58 327 VAL B C 1
ATOM 5424 O O . VAL B 1 347 ? 26.587 47.519 47.910 1.00 21.09 327 VAL B O 1
ATOM 5428 N N . ASP B 1 348 ? 28.198 48.183 46.484 1.00 19.59 328 ASP B N 1
ATOM 5429 C CA . ASP B 1 348 ? 29.296 47.882 47.402 1.00 21.49 328 ASP B CA 1
ATOM 5430 C C . ASP B 1 348 ? 29.777 49.191 48.020 1.00 23.26 328 ASP B C 1
ATOM 5431 O O . ASP B 1 348 ? 30.733 49.818 47.564 1.00 25.15 328 ASP B O 1
ATOM 5436 N N . HIS B 1 349 ? 29.092 49.599 49.091 1.00 20.73 329 HIS B N 1
ATOM 5437 C CA . HIS B 1 349 ? 29.403 50.840 49.780 1.00 22.75 329 HIS B CA 1
ATOM 5438 C C . HIS B 1 349 ? 28.883 50.748 51.202 1.00 25.66 329 HIS B C 1
ATOM 5439 O O . HIS B 1 349 ? 27.802 50.181 51.414 1.00 26.67 329 HIS B O 1
ATOM 5446 N N . PRO B 1 350 ? 29.609 51.282 52.189 1.00 25.55 330 PRO B N 1
ATOM 5447 C CA . PRO B 1 350 ? 29.157 51.154 53.584 1.00 29.62 330 PRO B CA 1
ATOM 5448 C C . PRO B 1 350 ? 27.927 51.984 53.919 1.00 23.88 330 PRO B C 1
ATOM 5449 O O . PRO B 1 350 ? 27.236 51.655 54.892 1.00 24.74 330 PRO B O 1
ATOM 5453 N N . GLU B 1 351 ? 27.630 53.040 53.169 1.00 21.95 331 GLU B N 1
ATOM 5454 C CA . GLU B 1 351 ? 26.491 53.898 53.483 1.00 25.22 331 GLU B CA 1
ATOM 5455 C C . GLU B 1 351 ? 25.499 54.055 52.342 1.00 21.14 331 GLU B C 1
ATOM 5456 O O . GLU B 1 351 ? 24.294 54.120 52.594 1.00 23.81 331 GLU B O 1
ATOM 5462 N N . LEU B 1 352 ? 25.964 54.148 51.098 1.00 21.18 332 LEU B N 1
ATOM 5463 C CA . LEU B 1 352 ? 25.075 54.486 49.993 1.00 19.30 332 LEU B CA 1
ATOM 5464 C C . LEU B 1 352 ? 24.138 53.327 49.675 1.00 19.58 332 LEU B C 1
ATOM 5465 O O . LEU B 1 352 ? 24.539 52.162 49.700 1.00 22.21 332 LEU B O 1
ATOM 5470 N N . THR B 1 353 ? 22.886 53.659 49.376 1.00 17.82 333 THR B N 1
ATOM 5471 C CA . THR B 1 353 ? 21.885 52.684 48.963 1.00 18.83 333 THR B CA 1
ATOM 5472 C C . THR B 1 353 ? 21.613 52.790 47.471 1.00 17.64 333 THR B C 1
ATOM 5473 O O . THR B 1 353 ? 22.013 53.739 46.796 1.00 16.66 333 THR B O 1
ATOM 5477 N N . ALA B 1 354 ? 20.859 51.813 46.973 1.00 16.22 334 ALA B N 1
ATOM 5478 C CA . ALA B 1 354 ? 20.375 51.884 45.600 1.00 13.92 334 ALA B CA 1
ATOM 5479 C C . ALA B 1 354 ? 19.518 53.123 45.368 1.00 14.34 334 ALA B C 1
ATOM 5480 O O . ALA B 1 354 ? 19.525 53.702 44.275 1.00 15.39 334 ALA B O 1
ATOM 5482 N N . THR B 1 355 ? 18.740 53.522 46.375 1.00 13.04 335 THR B N 1
ATOM 5483 C CA . THR B 1 355 ? 17.942 54.731 46.240 1.00 12.24 335 THR B CA 1
ATOM 5484 C C . THR B 1 355 ? 18.837 55.957 46.100 1.00 15.08 335 THR B C 1
ATOM 5485 O O . THR B 1 355 ? 18.578 56.829 45.261 1.00 17.02 335 THR B O 1
ATOM 5489 N N . ASP B 1 356 ? 19.935 56.001 46.862 1.00 16.73 336 ASP B N 1
ATOM 5490 C CA . ASP B 1 356 ? 20.904 57.086 46.702 1.00 17.50 336 ASP B CA 1
ATOM 5491 C C . ASP B 1 356 ? 21.508 57.075 45.306 1.00 19.61 336 ASP B C 1
ATOM 5492 O O . ASP B 1 356 ? 21.659 58.128 44.673 1.00 18.64 336 ASP B O 1
ATOM 5497 N N . VAL B 1 357 ? 21.885 55.890 44.821 1.00 15.29 337 VAL B N 1
ATOM 5498 C CA . VAL B 1 357 ? 22.512 55.782 43.507 1.00 14.64 337 VAL B CA 1
ATOM 5499 C C . VAL B 1 357 ? 21.549 56.237 42.424 1.00 14.21 337 VAL B C 1
ATOM 5500 O O . VAL B 1 357 ? 21.930 56.960 41.492 1.00 15.92 337 VAL B O 1
ATOM 5504 N N . HIS B 1 358 ? 20.279 55.830 42.530 1.00 14.16 338 HIS B N 1
ATOM 5505 C CA . HIS B 1 358 ? 19.285 56.255 41.556 1.00 13.49 338 HIS B CA 1
ATOM 5506 C C . HIS B 1 358 ? 19.110 57.767 41.566 1.00 16.90 338 HIS B C 1
ATOM 5507 O O . HIS B 1 358 ? 18.937 58.386 40.509 1.00 18.09 338 HIS B O 1
ATOM 5514 N N . ARG B 1 359 ? 19.110 58.373 42.758 1.00 15.47 339 ARG B N 1
ATOM 5515 C CA . ARG B 1 359 ? 18.968 59.821 42.856 1.00 17.84 339 ARG B CA 1
ATOM 5516 C C . ARG B 1 359 ? 20.142 60.526 42.193 1.00 19.53 339 ARG B C 1
ATOM 5517 O O . ARG B 1 359 ? 19.957 61.451 41.391 1.00 20.36 339 ARG B O 1
ATOM 5525 N N . LEU B 1 360 ? 21.360 60.082 42.506 1.00 15.55 340 LEU B N 1
ATOM 5526 C CA . LEU B 1 360 ? 22.550 60.722 41.954 1.00 18.09 340 LEU B CA 1
ATOM 5527 C C . LEU B 1 360 ? 22.610 60.568 40.443 1.00 17.85 340 LEU B C 1
ATOM 5528 O O . LEU B 1 360 ? 22.933 61.523 39.727 1.00 20.98 340 LEU B O 1
ATOM 5533 N N . LEU B 1 361 ? 22.310 59.371 39.935 1.00 17.01 341 LEU B N 1
ATOM 5534 C CA . LEU B 1 361 ? 22.390 59.166 38.494 1.00 15.27 341 LEU B CA 1
ATOM 5535 C C . LEU B 1 361 ? 21.289 59.926 37.765 1.00 18.06 341 LEU B C 1
ATOM 5536 O O . LEU B 1 361 ? 21.532 60.509 36.702 1.00 18.53 341 LEU B O 1
ATOM 5541 N N . SER B 1 362 ? 20.072 59.954 38.316 1.00 17.48 342 SER B N 1
ATOM 5542 C CA . SER B 1 362 ? 18.994 60.631 37.605 1.00 15.91 342 SER B CA 1
ATOM 5543 C C . SER B 1 362 ? 19.179 62.144 37.615 1.00 18.91 342 SER B C 1
ATOM 5544 O O . SER B 1 362 ? 18.689 62.823 36.711 1.00 19.15 342 SER B O 1
ATOM 5547 N N . ALA B 1 363 ? 19.878 62.684 38.619 1.00 18.43 343 ALA B N 1
ATOM 5548 C CA . ALA B 1 363 ? 20.159 64.115 38.629 1.00 21.98 343 ALA B CA 1
ATOM 5549 C C . ALA B 1 363 ? 20.990 64.525 37.420 1.00 25.59 343 ALA B C 1
ATOM 5550 O O . ALA B 1 363 ? 20.917 65.680 36.978 1.00 27.59 343 ALA B O 1
ATOM 5552 N N . ASP B 1 364 ? 21.779 63.602 36.871 1.00 21.63 344 ASP B N 1
ATOM 5553 C CA . ASP B 1 364 ? 22.550 63.851 35.661 1.00 21.30 344 ASP B CA 1
ATOM 5554 C C . ASP B 1 364 ? 21.945 63.195 34.429 1.00 21.60 344 ASP B C 1
ATOM 5555 O O . ASP B 1 364 ? 22.609 63.116 33.391 1.00 23.82 344 ASP B O 1
ATOM 5560 N N . GLY B 1 365 ? 20.711 62.713 34.518 1.00 20.66 345 GLY B N 1
ATOM 5561 C CA . GLY B 1 365 ? 20.004 62.239 33.353 1.00 17.43 345 GLY B CA 1
ATOM 5562 C C . GLY B 1 365 ? 20.117 60.761 33.047 1.00 16.94 345 GLY B C 1
ATOM 5563 O O . GLY B 1 365 ? 19.682 60.343 31.970 1.00 18.53 345 GLY B O 1
ATOM 5564 N N . VAL B 1 366 ? 20.679 59.953 33.944 1.00 16.22 346 VAL B N 1
ATOM 5565 C CA . VAL B 1 366 ? 20.776 58.509 33.736 1.00 16.28 346 VAL B CA 1
ATOM 5566 C C . VAL B 1 366 ? 19.766 57.843 34.662 1.00 13.96 346 VAL B C 1
ATOM 5567 O O . VAL B 1 366 ? 19.812 58.043 35.881 1.00 17.49 346 VAL B O 1
ATOM 5571 N N . TYR B 1 367 ? 18.857 57.059 34.094 1.00 16.73 347 TYR B N 1
ATOM 5572 C CA . TYR B 1 367 ? 17.756 56.469 34.857 1.00 13.86 347 TYR B CA 1
ATOM 5573 C C . TYR B 1 367 ? 17.928 54.957 34.925 1.00 11.23 347 TYR B C 1
ATOM 5574 O O . TYR B 1 367 ? 17.798 54.263 33.914 1.00 12.78 347 TYR B O 1
ATOM 5583 N N . VAL B 1 368 ? 18.225 54.463 36.123 1.00 13.67 348 VAL B N 1
ATOM 5584 C CA . VAL B 1 368 ? 18.302 53.030 36.388 1.00 13.65 348 VAL B CA 1
ATOM 5585 C C . VAL B 1 368 ? 17.183 52.679 37.355 1.00 13.87 348 VAL B C 1
ATOM 5586 O O . VAL B 1 368 ? 16.396 53.553 37.745 1.00 16.33 348 VAL B O 1
ATOM 5590 N N . LEU B 1 369 ? 17.092 51.405 37.746 1.00 11.46 349 LEU B N 1
ATOM 5591 C CA . LEU B 1 369 ? 16.085 51.019 38.731 1.00 13.06 349 LEU B CA 1
ATOM 5592 C C . LEU B 1 369 ? 16.731 50.547 40.021 1.00 12.05 349 LEU B C 1
ATOM 5593 O O . LEU B 1 369 ? 17.588 49.653 39.998 1.00 13.25 349 LEU B O 1
ATOM 5598 N N . PRO B 1 370 ? 16.338 51.109 41.158 1.00 11.15 350 PRO B N 1
ATOM 5599 C CA . PRO B 1 370 ? 16.782 50.557 42.439 1.00 11.06 350 PRO B CA 1
ATOM 5600 C C . PRO B 1 370 ? 16.229 49.156 42.619 1.00 11.59 350 PRO B C 1
ATOM 5601 O O . PRO B 1 370 ? 15.137 48.830 42.143 1.00 12.21 350 PRO B O 1
ATOM 5605 N N . GLY B 1 371 ? 17.001 48.321 43.312 1.00 12.10 351 GLY B N 1
ATOM 5606 C CA . GLY B 1 371 ? 16.594 46.948 43.524 1.00 10.58 351 GLY B CA 1
ATOM 5607 C C . GLY B 1 371 ? 15.347 46.798 44.369 1.00 11.07 351 GLY B C 1
ATOM 5608 O O . GLY B 1 371 ? 14.799 45.690 44.430 1.00 12.00 351 GLY B O 1
ATOM 5609 N N . ARG B 1 372 ? 14.897 47.875 45.022 1.00 12.50 352 ARG B N 1
ATOM 5610 C CA . ARG B 1 372 ? 13.645 47.837 45.775 1.00 11.91 352 ARG B CA 1
ATOM 5611 C C . ARG B 1 372 ? 12.488 47.330 44.932 1.00 11.65 352 ARG B C 1
ATOM 5612 O O . ARG B 1 372 ? 11.567 46.697 45.462 1.00 12.47 352 ARG B O 1
ATOM 5620 N N . TYR B 1 373 ? 12.518 47.596 43.620 1.00 11.23 353 TYR B N 1
ATOM 5621 C CA . TYR B 1 373 ? 11.465 47.200 42.692 1.00 10.33 353 TYR B CA 1
ATOM 5622 C C . TYR B 1 373 ? 11.515 45.723 42.334 1.00 10.64 353 TYR B C 1
ATOM 5623 O O . TYR B 1 373 ? 10.777 45.289 41.451 1.00 11.76 353 TYR B O 1
ATOM 5632 N N . PHE B 1 374 ? 12.373 44.951 42.989 1.00 8.68 354 PHE B N 1
ATOM 5633 C CA . PHE B 1 374 ? 12.476 43.525 42.724 1.00 8.91 354 PHE B CA 1
ATOM 5634 C C . PHE B 1 374 ? 12.379 42.688 43.984 1.00 9.80 354 PHE B C 1
ATOM 5635 O O . PHE B 1 374 ? 12.116 41.485 43.888 1.00 11.45 354 PHE B O 1
ATOM 5643 N N . TYR B 1 375 ? 12.515 43.288 45.156 1.00 8.94 355 TYR B N 1
ATOM 5644 C CA . TYR B 1 375 ? 12.286 42.572 46.408 1.00 10.62 355 TYR B CA 1
ATOM 5645 C C . TYR B 1 375 ? 10.893 42.928 46.928 1.00 11.06 355 TYR B C 1
ATOM 5646 O O . TYR B 1 375 ? 10.707 43.647 47.901 1.00 10.93 355 TYR B O 1
ATOM 5655 N N . TRP B 1 376 ? 9.896 42.400 46.219 1.00 8.86 356 TRP B N 1
ATOM 5656 C CA . TRP B 1 376 ? 8.518 42.845 46.375 1.00 9.92 356 TRP B CA 1
ATOM 5657 C C . TRP B 1 376 ? 7.939 42.525 47.750 1.00 9.84 356 TRP B C 1
ATOM 5658 O O . TRP B 1 376 ? 6.982 43.188 48.178 1.00 11.31 356 TRP B O 1
ATOM 5669 N N . SER B 1 377 ? 8.455 41.511 48.449 1.00 8.00 357 SER B N 1
ATOM 5670 C CA . SER B 1 377 ? 7.921 41.219 49.782 1.00 8.25 357 SER B CA 1
ATOM 5671 C C . SER B 1 377 ? 8.540 42.101 50.857 1.00 10.76 357 SER B C 1
ATOM 5672 O O . SER B 1 377 ? 7.999 42.184 51.969 1.00 12.95 357 SER B O 1
ATOM 5675 N N . GLU B 1 378 ? 9.660 42.740 50.555 1.00 9.75 358 GLU B N 1
ATOM 5676 C CA . GLU B 1 378 ? 10.484 43.409 51.549 1.00 10.28 358 GLU B CA 1
ATOM 5677 C C . GLU B 1 378 ? 11.410 44.365 50.807 1.00 9.92 358 GLU B C 1
ATOM 5678 O O . GLU B 1 378 ? 12.614 44.099 50.670 1.00 11.05 358 GLU B O 1
ATOM 5684 N N . PRO B 1 379 ? 10.873 45.468 50.281 1.00 10.72 359 PRO B N 1
ATOM 5685 C CA . PRO B 1 379 ? 11.660 46.283 49.337 1.00 10.05 359 PRO B CA 1
ATOM 5686 C C . PRO B 1 379 ? 12.996 46.765 49.875 1.00 9.47 359 PRO B C 1
ATOM 5687 O O . PRO B 1 379 ? 13.930 46.944 49.084 1.00 10.00 359 PRO B O 1
ATOM 5691 N N . SER B 1 380 ? 13.137 46.952 51.187 1.00 12.02 360 SER B N 1
ATOM 5692 C CA . SER B 1 380 ? 14.422 47.381 51.729 1.00 10.91 360 SER B CA 1
ATOM 5693 C C . SER B 1 380 ? 15.561 46.437 51.351 1.00 11.99 360 SER B C 1
ATOM 5694 O O . SER B 1 380 ? 16.706 46.887 51.204 1.00 12.93 360 SER B O 1
ATOM 5697 N N . LYS B 1 381 ? 15.282 45.136 51.197 1.00 10.17 361 LYS B N 1
ATOM 5698 C CA . LYS B 1 381 ? 16.321 44.210 50.751 1.00 12.56 361 LYS B CA 1
ATOM 5699 C C . LYS B 1 381 ? 16.916 44.663 49.429 1.00 12.40 361 LYS B C 1
ATOM 5700 O O . LYS B 1 381 ? 18.122 44.503 49.195 1.00 13.58 361 LYS B O 1
ATOM 5706 N N . GLY B 1 382 ? 16.095 45.257 48.568 1.00 10.98 362 GLY B N 1
ATOM 5707 C CA . GLY B 1 382 ? 16.572 45.705 47.285 1.00 11.83 362 GLY B CA 1
ATOM 5708 C C . GLY B 1 382 ? 17.371 46.986 47.304 1.00 11.06 362 GLY B C 1
ATOM 5709 O O . GLY B 1 382 ? 17.892 47.364 46.254 1.00 12.13 362 GLY B O 1
ATOM 5710 N N . ASP B 1 383 ? 17.486 47.672 48.452 1.00 13.45 363 ASP B N 1
ATOM 5711 C CA . ASP B 1 383 ? 18.350 48.852 48.444 1.00 12.55 363 ASP B CA 1
ATOM 5712 C C . ASP B 1 383 ? 19.826 48.484 48.354 1.00 12.98 363 ASP B C 1
ATOM 5713 O O . ASP B 1 383 ? 20.669 49.386 48.290 1.00 14.64 363 ASP B O 1
ATOM 5718 N N . ALA B 1 384 ? 20.149 47.196 48.294 1.00 11.21 364 ALA B N 1
ATOM 5719 C CA . ALA B 1 384 ? 21.508 46.749 48.040 1.00 14.82 364 ALA B CA 1
ATOM 5720 C C . ALA B 1 384 ? 21.785 46.457 46.567 1.00 13.40 364 ALA B C 1
ATOM 5721 O O . ALA B 1 384 ? 22.885 45.992 46.249 1.00 13.54 364 ALA B O 1
ATOM 5723 N N . TYR B 1 385 ? 20.835 46.706 45.662 1.00 11.90 365 TYR B N 1
ATOM 5724 C CA . TYR B 1 385 ? 21.010 46.294 44.273 1.00 12.11 365 TYR B CA 1
ATOM 5725 C C . TYR B 1 385 ? 20.487 47.352 43.311 1.00 11.92 365 TYR B C 1
ATOM 5726 O O . TYR B 1 385 ? 19.664 48.198 43.662 1.00 12.28 365 TYR B O 1
ATOM 5735 N N . VAL B 1 386 ? 20.961 47.274 42.069 1.00 11.19 366 VAL B N 1
ATOM 5736 C CA . VAL B 1 386 ? 20.518 48.153 40.991 1.00 10.85 366 VAL B CA 1
ATOM 5737 C C . VAL B 1 386 ? 20.372 47.326 39.720 1.00 11.20 366 VAL B C 1
ATOM 5738 O O . VAL B 1 386 ? 21.218 46.475 39.429 1.00 11.68 366 VAL B O 1
ATOM 5742 N N . ARG B 1 387 ? 19.313 47.587 38.948 1.00 10.62 367 ARG B N 1
ATOM 5743 C CA . ARG B 1 387 ? 19.122 46.961 37.643 1.00 10.58 367 ARG B CA 1
ATOM 5744 C C . ARG B 1 387 ? 19.241 47.990 36.519 1.00 8.96 367 ARG B C 1
ATOM 5745 O O . ARG B 1 387 ? 18.794 49.131 36.651 1.00 11.09 367 ARG B O 1
ATOM 5753 N N . MET B 1 388 ? 19.848 47.566 35.410 1.00 11.61 368 MET B N 1
ATOM 5754 C CA A MET B 1 388 ? 20.017 48.390 34.219 0.75 11.04 368 MET B CA 1
ATOM 5755 C CA B MET B 1 388 ? 19.995 48.396 34.230 0.25 11.08 368 MET B CA 1
ATOM 5756 C C . MET B 1 388 ? 19.509 47.623 33.011 1.00 11.13 368 MET B C 1
ATOM 5757 O O . MET B 1 388 ? 19.823 46.439 32.849 1.00 11.33 368 MET B O 1
ATOM 5766 N N . ALA B 1 389 ? 18.730 48.296 32.166 1.00 11.02 369 ALA B N 1
ATOM 5767 C CA . ALA B 1 389 ? 18.220 47.691 30.942 1.00 9.42 369 ALA B CA 1
ATOM 5768 C C . ALA B 1 389 ? 19.296 47.682 29.863 1.00 11.51 369 ALA B C 1
ATOM 5769 O O . ALA B 1 389 ? 20.041 48.654 29.709 1.00 12.22 369 ALA B O 1
ATOM 5771 N N . LEU B 1 390 ? 19.363 46.578 29.110 1.00 11.10 370 LEU B N 1
ATOM 5772 C CA . LEU B 1 390 ? 20.369 46.392 28.071 1.00 12.22 370 LEU B CA 1
ATOM 5773 C C . LEU B 1 390 ? 19.812 46.431 26.653 1.00 13.23 370 LEU B C 1
ATOM 5774 O O . LEU B 1 390 ? 20.601 46.501 25.699 1.00 13.48 370 LEU B O 1
ATOM 5779 N N . ALA B 1 391 ? 18.491 46.364 26.473 1.00 12.10 371 ALA B N 1
ATOM 5780 C CA . ALA B 1 391 ? 17.903 46.315 25.132 1.00 12.32 371 ALA B CA 1
ATOM 5781 C C . ALA B 1 391 ? 17.833 47.743 24.600 1.00 13.05 371 ALA B C 1
ATOM 5782 O O . ALA B 1 391 ? 16.795 48.414 24.624 1.00 13.02 371 ALA B O 1
ATOM 5784 N N . ARG B 1 392 ? 18.979 48.206 24.105 1.00 13.14 372 ARG B N 1
ATOM 5785 C CA . ARG B 1 392 ? 19.217 49.614 23.842 1.00 12.92 372 ARG B CA 1
ATOM 5786 C C . ARG B 1 392 ? 20.202 49.747 22.690 1.00 14.83 372 ARG B C 1
ATOM 5787 O O . ARG B 1 392 ? 21.044 48.874 22.481 1.00 15.31 372 ARG B O 1
ATOM 5795 N N . GLU B 1 393 ? 20.093 50.849 21.950 1.00 14.94 373 GLU B N 1
ATOM 5796 C CA . GLU B 1 393 ? 21.103 51.164 20.946 1.00 14.55 373 GLU B CA 1
ATOM 5797 C C . GLU B 1 393 ? 22.482 51.239 21.596 1.00 15.75 373 GLU B C 1
ATOM 5798 O O . GLU B 1 393 ? 22.646 51.931 22.609 1.00 14.75 373 GLU B O 1
ATOM 5804 N N . PRO B 1 394 ? 23.493 50.550 21.051 1.00 17.03 374 PRO B N 1
ATOM 5805 C CA . PRO B 1 394 ? 24.797 50.511 21.735 1.00 16.03 374 PRO B CA 1
ATOM 5806 C C . PRO B 1 394 ? 25.470 51.865 21.883 1.00 17.37 374 PRO B C 1
ATOM 5807 O O . PRO B 1 394 ? 26.183 52.081 22.869 1.00 18.26 374 PRO B O 1
ATOM 5811 N N . GLU B 1 395 ? 25.278 52.790 20.936 1.00 20.48 375 GLU B N 1
ATOM 5812 C CA . GLU B 1 395 ? 25.936 54.089 21.050 1.00 20.74 375 GLU B CA 1
ATOM 5813 C C . GLU B 1 395 ? 25.357 54.903 22.203 1.00 17.07 375 GLU B C 1
ATOM 5814 O O . GLU B 1 395 ? 26.102 55.432 23.036 1.00 21.55 375 GLU B O 1
ATOM 5818 N N . MET B 1 396 ? 24.022 55.004 22.273 1.00 19.79 376 MET B N 1
ATOM 5819 C CA . MET B 1 396 ? 23.370 55.565 23.454 1.00 20.72 376 MET B CA 1
ATOM 5820 C C . MET B 1 396 ? 23.828 54.884 24.738 1.00 15.77 376 MET B C 1
ATOM 5821 O O . MET B 1 396 ? 24.132 55.557 25.732 1.00 18.80 376 MET B O 1
ATOM 5826 N N . PHE B 1 397 ? 23.864 53.551 24.743 1.00 16.49 377 PHE B N 1
ATOM 5827 C CA . PHE B 1 397 ? 24.222 52.843 25.965 1.00 14.78 377 PHE B CA 1
ATOM 5828 C C . PHE B 1 397 ? 25.653 53.161 26.387 1.00 16.09 377 PHE B C 1
ATOM 5829 O O . PHE B 1 397 ? 25.939 53.335 27.578 1.00 16.11 377 PHE B O 1
ATOM 5837 N N . ALA B 1 398 ? 26.570 53.238 25.423 1.00 17.67 378 ALA B N 1
ATOM 5838 C CA . ALA B 1 398 ? 27.956 53.540 25.762 1.00 18.10 378 ALA B CA 1
ATOM 5839 C C . ALA B 1 398 ? 28.097 54.948 26.323 1.00 16.53 378 ALA B C 1
ATOM 5840 O O . ALA B 1 398 ? 28.866 55.173 27.265 1.00 19.54 378 ALA B O 1
ATOM 5842 N N . ASP B 1 399 ? 27.372 55.910 25.748 1.00 16.76 379 ASP B N 1
ATOM 5843 C CA . ASP B 1 399 ? 27.372 57.258 26.305 1.00 20.02 379 ASP B CA 1
ATOM 5844 C C . ASP B 1 399 ? 26.797 57.260 27.715 1.00 20.72 379 ASP B C 1
ATOM 5845 O O . ASP B 1 399 ? 27.313 57.945 28.606 1.00 18.40 379 ASP B O 1
ATOM 5850 N N . ALA B 1 400 ? 25.732 56.483 27.938 1.00 19.49 380 ALA B N 1
ATOM 5851 C CA . ALA B 1 400 ? 25.154 56.393 29.273 1.00 14.81 380 ALA B CA 1
ATOM 5852 C C . ALA B 1 400 ? 26.149 55.809 30.265 1.00 16.61 380 ALA B C 1
ATOM 5853 O O . ALA B 1 400 ? 26.218 56.246 31.417 1.00 18.01 380 ALA B O 1
ATOM 5855 N N . MET B 1 401 ? 26.929 54.816 29.838 1.00 15.92 381 MET B N 1
ATOM 5856 C CA . MET B 1 401 ? 27.891 54.206 30.749 1.00 15.73 381 MET B CA 1
ATOM 5857 C C . MET B 1 401 ? 29.008 55.172 31.105 1.00 18.09 381 MET B C 1
ATOM 5858 O O . MET B 1 401 ? 29.459 55.206 32.256 1.00 18.76 381 MET B O 1
ATOM 5863 N N . ALA B 1 402 ? 29.493 55.939 30.127 1.00 18.28 382 ALA B N 1
ATOM 5864 C CA . ALA B 1 402 ? 30.546 56.900 30.424 1.00 19.57 382 ALA B CA 1
ATOM 5865 C C . ALA B 1 402 ? 30.064 57.927 31.439 1.00 19.63 382 ALA B C 1
ATOM 5866 O O . ALA B 1 402 ? 30.771 58.238 32.405 1.00 20.54 382 ALA B O 1
ATOM 5868 N N . LEU B 1 403 ? 28.846 58.440 31.251 1.00 17.98 383 LEU B N 1
ATOM 5869 C CA . LEU B 1 403 ? 28.279 59.387 32.202 1.00 20.49 383 LEU B CA 1
ATOM 5870 C C . LEU B 1 403 ? 28.071 58.744 33.568 1.00 18.46 383 LEU B C 1
ATOM 5871 O O . LEU B 1 403 ? 28.330 59.367 34.603 1.00 19.57 383 LEU B O 1
ATOM 5876 N N . THR B 1 404 ? 27.615 57.489 33.590 1.00 17.13 384 THR B N 1
ATOM 5877 C CA . THR B 1 404 ? 27.391 56.799 34.854 1.00 18.71 384 THR B CA 1
ATOM 5878 C C . THR B 1 404 ? 28.672 56.707 35.679 1.00 17.94 384 THR B C 1
ATOM 5879 O O . THR B 1 404 ? 28.677 57.037 36.869 1.00 19.49 384 THR B O 1
ATOM 5883 N N . ARG B 1 405 ? 29.772 56.247 35.069 1.00 22.69 385 ARG B N 1
ATOM 5884 C CA . ARG B 1 405 ? 31.017 56.140 35.828 1.00 23.53 385 ARG B CA 1
ATOM 5885 C C . ARG B 1 405 ? 31.518 57.511 36.266 1.00 22.78 385 ARG B C 1
ATOM 5886 O O . ARG B 1 405 ? 32.087 57.641 37.355 1.00 25.99 385 ARG B O 1
ATOM 5894 N N . GLN B 1 406 ? 31.299 58.541 35.444 1.00 24.04 386 GLN B N 1
ATOM 5895 C CA . GLN B 1 406 ? 31.656 59.903 35.835 1.00 25.48 386 GLN B CA 1
ATOM 5896 C C . GLN B 1 406 ? 30.919 60.316 37.102 1.00 29.02 386 GLN B C 1
ATOM 5897 O O . GLN B 1 406 ? 31.526 60.825 38.051 1.00 28.71 386 GLN B O 1
ATOM 5899 N N . VAL B 1 407 ? 29.602 60.097 37.134 1.00 23.39 387 VAL B N 1
ATOM 5900 C CA . VAL B 1 407 ? 28.814 60.430 38.319 1.00 24.34 387 VAL B CA 1
ATOM 5901 C C . VAL B 1 407 ? 29.282 59.613 39.518 1.00 27.76 387 VAL B C 1
ATOM 5902 O O . VAL B 1 407 ? 29.481 60.146 40.617 1.00 28.08 387 VAL B O 1
ATOM 5906 N N . LEU B 1 408 ? 29.459 58.303 39.325 1.00 28.03 388 LEU B N 1
ATOM 5907 C CA . LEU B 1 408 ? 29.874 57.442 40.427 1.00 30.38 388 LEU B CA 1
ATOM 5908 C C . LEU B 1 408 ? 31.250 57.833 40.951 1.00 33.17 388 LEU B C 1
ATOM 5909 O O . LEU B 1 408 ? 31.502 57.773 42.160 1.00 38.64 388 LEU B O 1
ATOM 5914 N N . ASP B 1 409 ? 32.154 58.245 40.059 1.00 32.17 389 ASP B N 1
ATOM 5915 C CA . ASP B 1 409 ? 33.499 58.616 40.483 1.00 36.27 389 ASP B CA 1
ATOM 5916 C C . ASP B 1 409 ? 33.521 59.874 41.344 1.00 42.44 389 ASP B C 1
ATOM 5917 O O . ASP B 1 409 ? 34.569 60.188 41.918 1.00 43.43 389 ASP B O 1
ATOM 5922 N N . ARG B 1 410 ? 32.400 60.596 41.453 1.00 41.37 390 ARG B N 1
ATOM 5923 C CA . ARG B 1 410 ? 32.327 61.749 42.343 1.00 39.94 390 ARG B CA 1
ATOM 5924 C C . ARG B 1 410 ? 32.028 61.369 43.789 1.00 42.83 390 ARG B C 1
ATOM 5925 O O . ARG B 1 410 ? 32.302 62.167 44.691 1.00 47.91 390 ARG B O 1
ATOM 5933 N N . HIS B 1 411 ? 31.476 60.185 44.034 1.00 44.73 391 HIS B N 1
ATOM 5934 C CA . HIS B 1 411 ? 31.155 59.764 45.397 1.00 48.43 391 HIS B CA 1
ATOM 5935 C C . HIS B 1 411 ? 31.898 58.487 45.777 1.00 48.63 391 HIS B C 1
ATOM 5936 O O . HIS B 1 411 ? 31.354 57.622 46.466 1.00 49.73 391 HIS B O 1
#